Protein AF-0000000066058802 (afdb_homodimer)

Secondary structure (DSSP, 8-state):
-EEEEEE--SHHHHHHHHHHHHHHTTTEEEEEE-S-GGGTHHHHHHTT---EE---SS-EE-TT-EEEE-S-GGGGGG--EES-BSEEEE--TT--HHHHHHHS-BSEEEEEE--GGGGGT-EEEEEEEEESSSTTHHHHHHHHHTTEEEEE-SSHHHHHHGGGTTTTHHHHHHHHHHHHHHHHHHTT--HHHHHHHHHHHHHHHHHHHHHS-HHHHHHHH--TT-HHHHHHHHHHHTTHHHHHHHHHHHHHHHHT-/-EEEEEE--SHHHHHHHHHHHHHHTTTEEEEEE-S-GGGTHHHHHHHT---EE---SS-EE-TT-EEEE-S-GGGGGG--EES-BSEEEE--TT--HHHHHHHS-BSEEEEEE--GGGGGT-EEEEEEEEESSSTTHHHHHHHHHTTEEEEE-SSHHHHHHGGGTTTTHHHHHHHHHHHHHHHHHHTT--HHHHHHHHHHHHHHHHHHHHHS-HHHHHHHH--TT-HHHHHHHHHHHTTHHHHHHHHHHHHHHHHT-

Organism: Helicobacter pylori (strain J99 / ATCC 700824) (NCBI:txid85963)

Foldseek 3Di:
DAAEEEEDQDLQVLLLQLAFLVVCVVPHAAEYEYDDPVSRVVSCVVSVHRHHYDYDPAAAEQAAHEYEYDDEQVCLQVHHHDHEHAEYEYQHFLQFPVNVVVRGHYQKYKYKHWESQLSNLATDMEMEIDGPDDPSPVVVQVSNNSSHDYHYDDGNLVRLLCCLPGHCVVVVVVVVLVVQLVVCVVVPDDSVVSNVVSVVVVVVVVVVVVPDPPVVVCVVPDDVVDPVVVVVVVCVVVPVVVVSVVVSVVSSVVSND/DAAEEEEDQDLQVLLLQLAFLVVCVVPHAAEYEYDDPVSRVVSCVVSVRDHHYDYDPQAAEQAAHEYEYDDEPVCLQVHHHDHEHAEYEYQHFLQFPVNVVVRGHYQKYKYKHWESQLSNLATDMEMEIDGPDPPSPVVVQVSNNSSHDYHYDDGNLVRLLCCLPGHCVVVVVVVVLVVQLVVCVVVPDDSVVSNVVSVVVVVVVVVVVVPDPPVVVCVVPDDVVDPVVVVVVVCVVVPVVVVSVVVSVVSSVVSND

Nearest PDB structures (foldseek):
  5uax-assembly1_C  TM=8.088E-01  e=5.025E-19  Homo sapiens
  8dkg-assembly1_B-2  TM=8.040E-01  e=1.447E-18  Homo sapiens
  5uau-assembly1_C  TM=8.131E-01  e=2.237E-18  Homo sapiens
  5bsh-assembly1_D  TM=8.328E-01  e=7.297E-18  Medicago truncatula
  5uax-assembly1_E  TM=7.806E-01  e=3.052E-17  Homo sapiens

Structure (mmCIF, N/CA/C/O backbone):
data_AF-0000000066058802-model_v1
#
loop_
_entity.id
_entity.type
_entity.pdbx_description
1 polymer 'Pyrroline-5-carboxylate reductase'
#
loop_
_atom_site.group_PDB
_atom_site.id
_atom_site.type_symbol
_atom_site.label_atom_id
_atom_site.label_alt_id
_atom_site.label_comp_id
_atom_site.label_asym_id
_atom_site.label_entity_id
_atom_site.label_seq_id
_atom_site.pdbx_PDB_ins_code
_atom_site.Cartn_x
_atom_site.Cartn_y
_atom_site.Cartn_z
_atom_site.occupancy
_atom_site.B_iso_or_equiv
_atom_site.auth_seq_id
_atom_site.auth_comp_id
_atom_site.auth_asym_id
_atom_site.auth_atom_id
_atom_site.pdbx_PDB_model_num
ATOM 1 N N . MET A 1 1 ? -22.266 -28.672 -15.141 1 79.69 1 MET A N 1
ATOM 2 C CA . MET A 1 1 ? -21.375 -27.578 -14.766 1 79.69 1 MET A CA 1
ATOM 3 C C . MET A 1 1 ? -19.922 -28.016 -14.766 1 79.69 1 MET A C 1
ATOM 5 O O . MET A 1 1 ? -19.625 -29.203 -14.539 1 79.69 1 MET A O 1
ATOM 9 N N . GLU A 1 2 ? -18.969 -27.203 -15.18 1 93.75 2 GLU A N 1
ATOM 10 C CA . GLU A 1 2 ? -17.547 -27.547 -15.234 1 93.75 2 GLU A CA 1
ATOM 11 C C . GLU A 1 2 ? -16.969 -27.703 -13.828 1 93.75 2 GLU A C 1
ATOM 13 O O . GLU A 1 2 ? -17.516 -27.172 -12.859 1 93.75 2 GLU A O 1
ATOM 18 N N . ILE A 1 3 ? -15.992 -28.594 -13.75 1 97.38 3 ILE A N 1
ATOM 19 C CA . ILE A 1 3 ? -15.383 -28.859 -12.453 1 97.38 3 ILE A CA 1
ATOM 20 C C . ILE A 1 3 ? -14.023 -28.188 -12.375 1 97.38 3 ILE A C 1
ATOM 22 O O . ILE A 1 3 ? -13.234 -28.25 -13.32 1 97.38 3 ILE A O 1
ATOM 26 N N . LEU A 1 4 ? -13.812 -27.438 -11.336 1 98.25 4 LEU A N 1
ATOM 27 C CA . LEU A 1 4 ? -12.492 -26.922 -10.984 1 98.25 4 LEU A CA 1
ATOM 28 C C . LEU A 1 4 ? -11.922 -27.656 -9.781 1 98.25 4 LEU A C 1
ATOM 30 O O . LEU A 1 4 ? -12.477 -27.594 -8.688 1 98.25 4 LEU A O 1
ATOM 34 N N . GLN A 1 5 ? -10.883 -28.375 -10.016 1 97.88 5 GLN A N 1
ATOM 35 C CA . GLN A 1 5 ? -10.281 -29.203 -8.977 1 97.88 5 GLN A CA 1
ATOM 36 C C . GLN A 1 5 ? -8.977 -28.609 -8.477 1 97.88 5 GLN A C 1
ATOM 38 O O . GLN A 1 5 ? -8.031 -28.422 -9.25 1 97.88 5 GLN A O 1
ATOM 43 N N . PHE A 1 6 ? -8.992 -28.266 -7.176 1 97.62 6 PHE A N 1
ATOM 44 C CA . PHE A 1 6 ? -7.777 -27.812 -6.512 1 97.62 6 PHE A CA 1
ATOM 45 C C . PHE A 1 6 ? -6.965 -29 -6.004 1 97.62 6 PHE A C 1
ATOM 47 O O . PHE A 1 6 ? -7.488 -29.859 -5.281 1 97.62 6 PHE A O 1
ATOM 54 N N . ILE A 1 7 ? -5.738 -29.031 -6.402 1 96.38 7 ILE A N 1
ATOM 55 C CA . ILE A 1 7 ? -4.867 -30.094 -5.879 1 96.38 7 ILE A CA 1
ATOM 56 C C . ILE A 1 7 ? -3.842 -29.484 -4.93 1 96.38 7 ILE A C 1
ATOM 58 O O . ILE A 1 7 ? -2.92 -28.781 -5.359 1 96.38 7 ILE A O 1
ATOM 62 N N . GLY A 1 8 ? -3.932 -29.828 -3.648 1 94.06 8 GLY A N 1
ATOM 63 C CA . GLY A 1 8 ? -3.137 -29.234 -2.584 1 94.06 8 GLY A CA 1
ATOM 64 C C . GLY A 1 8 ? -3.963 -28.438 -1.594 1 94.06 8 GLY A C 1
ATOM 65 O O . GLY A 1 8 ? -4.926 -27.781 -1.977 1 94.06 8 GLY A O 1
ATOM 66 N N . TYR A 1 9 ? -3.561 -28.453 -0.29 1 91.81 9 TYR A N 1
ATOM 67 C CA . TYR A 1 9 ? -4.32 -27.812 0.776 1 91.81 9 TYR A CA 1
ATOM 68 C C . TYR A 1 9 ? -3.508 -26.703 1.427 1 91.81 9 TYR A C 1
ATOM 70 O O . TYR A 1 9 ? -3.852 -26.234 2.514 1 91.81 9 TYR A O 1
ATOM 78 N N . GLY A 1 10 ? -2.461 -26.266 0.797 1 90.5 10 GLY A N 1
ATOM 79 C CA . GLY A 1 10 ? -1.545 -25.328 1.419 1 90.5 10 GLY A CA 1
ATOM 80 C C . GLY A 1 10 ? -2.121 -23.922 1.545 1 90.5 10 GLY A C 1
ATOM 81 O O . GLY A 1 10 ? -3.299 -23.703 1.256 1 90.5 10 GLY A O 1
ATOM 82 N N . ASN A 1 11 ? -1.285 -22.969 1.969 1 90.56 11 ASN A N 1
ATOM 83 C CA . ASN A 1 11 ? -1.697 -21.594 2.246 1 90.56 11 ASN A CA 1
ATOM 84 C C . ASN A 1 11 ? -2.258 -20.922 1.001 1 90.56 11 ASN A C 1
ATOM 86 O O . ASN A 1 11 ? -3.229 -20.156 1.085 1 90.56 11 ASN A O 1
ATOM 90 N N . MET A 1 12 ? -1.665 -21.219 -0.112 1 93.88 12 MET A N 1
ATOM 91 C CA . MET A 1 12 ? -2.105 -20.578 -1.347 1 93.88 12 MET A CA 1
ATOM 92 C C . MET A 1 12 ? -3.494 -21.062 -1.747 1 93.88 12 MET A C 1
ATOM 94 O O . MET A 1 12 ? -4.348 -20.266 -2.137 1 93.88 12 MET A O 1
ATOM 98 N N . ALA A 1 13 ? -3.705 -22.375 -1.676 1 95.44 13 ALA A N 1
ATOM 99 C CA . ALA A 1 13 ? -5.023 -22.922 -1.975 1 95.44 13 ALA A CA 1
ATOM 100 C C . ALA A 1 13 ? -6.094 -22.312 -1.07 1 95.44 13 ALA A C 1
ATOM 102 O O . ALA A 1 13 ? -7.156 -21.906 -1.542 1 95.44 13 ALA A O 1
ATOM 103 N N . GLN A 1 14 ? -5.754 -22.219 0.184 1 95.62 14 GLN A N 1
ATOM 104 C CA . GLN A 1 14 ? -6.688 -21.672 1.157 1 95.62 14 GLN A CA 1
ATOM 105 C C . GLN A 1 14 ? -6.957 -20.188 0.874 1 95.62 14 GLN A C 1
ATOM 107 O O . GLN A 1 14 ? -8.102 -19.75 0.933 1 95.62 14 GLN A O 1
ATOM 112 N N . ALA A 1 15 ? -5.938 -19.453 0.559 1 96.38 15 ALA A N 1
ATOM 113 C CA . ALA A 1 15 ? -6.086 -18.031 0.26 1 96.38 15 ALA A CA 1
ATOM 114 C C . ALA A 1 15 ? -7.004 -17.812 -0.94 1 96.38 15 ALA A C 1
ATOM 116 O O . ALA A 1 15 ? -7.918 -16.984 -0.891 1 96.38 15 ALA A O 1
ATOM 117 N N . ILE A 1 16 ? -6.758 -18.578 -1.986 1 97.88 16 ILE A N 1
ATOM 118 C CA . ILE A 1 16 ? -7.547 -18.438 -3.205 1 97.88 16 ILE A CA 1
ATOM 119 C C . ILE A 1 16 ? -9.008 -18.797 -2.92 1 97.88 16 ILE A C 1
ATOM 121 O O . ILE A 1 16 ? -9.914 -18.062 -3.311 1 97.88 16 ILE A O 1
ATOM 125 N N . LEU A 1 17 ? -9.219 -19.891 -2.234 1 97.81 17 LEU A N 1
ATOM 126 C CA . LEU A 1 17 ? -10.578 -20.312 -1.906 1 97.81 17 LEU A CA 1
ATOM 127 C C . LEU A 1 17 ? -11.273 -19.281 -1.035 1 97.81 17 LEU A C 1
ATOM 129 O O . LEU A 1 17 ? -12.43 -18.922 -1.281 1 97.81 17 LEU A O 1
ATOM 133 N N . GLU A 1 18 ? -10.57 -18.797 -0.078 1 97 18 GLU A N 1
ATOM 134 C CA . GLU A 1 18 ? -11.148 -17.797 0.814 1 97 18 GLU A CA 1
ATOM 135 C C . GLU A 1 18 ? -11.562 -16.547 0.045 1 97 18 GLU A C 1
ATOM 137 O O . GLU A 1 18 ? -12.625 -15.977 0.296 1 97 18 GLU A O 1
ATOM 142 N N . GLY A 1 19 ? -10.812 -16.172 -0.875 1 97.5 19 GLY A N 1
ATOM 143 C CA . GLY A 1 19 ? -11.039 -14.906 -1.564 1 97.5 19 GLY A CA 1
ATOM 144 C C . GLY A 1 19 ? -11.992 -15.031 -2.738 1 97.5 19 GLY A C 1
ATOM 145 O O . GLY A 1 19 ? -12.586 -14.047 -3.168 1 97.5 19 GLY A O 1
ATOM 146 N N . SER A 1 20 ? -12.172 -16.266 -3.25 1 97.88 20 SER A N 1
ATOM 147 C CA . SER A 1 20 ? -12.805 -16.281 -4.566 1 97.88 20 SER A CA 1
ATOM 148 C C . SER A 1 20 ? -13.828 -17.406 -4.684 1 97.88 20 SER A C 1
ATOM 150 O O . SER A 1 20 ? -14.453 -17.562 -5.734 1 97.88 20 SER A O 1
ATOM 152 N N . HIS A 1 21 ? -14.102 -18.141 -3.664 1 97.69 21 HIS A N 1
ATOM 153 C CA . HIS A 1 21 ? -14.984 -19.297 -3.777 1 97.69 21 HIS A CA 1
ATOM 154 C C . HIS A 1 21 ? -16.375 -18.875 -4.219 1 97.69 21 HIS A C 1
ATOM 156 O O . HIS A 1 21 ? -17.047 -19.609 -4.969 1 97.69 21 HIS A O 1
ATOM 162 N N . GLU A 1 22 ? -16.875 -17.703 -3.818 1 96.94 22 GLU A N 1
ATOM 163 C CA . GLU A 1 22 ? -18.203 -17.25 -4.184 1 96.94 22 GLU A CA 1
ATOM 164 C C . GLU A 1 22 ? -18.312 -17 -5.684 1 96.94 22 GLU A C 1
ATOM 166 O O . GLU A 1 22 ? -19.312 -17.375 -6.309 1 96.94 22 GLU A O 1
ATOM 171 N N . ILE A 1 23 ? -17.281 -16.406 -6.168 1 96.88 23 ILE A N 1
ATOM 172 C CA . ILE A 1 23 ? -17.281 -16.125 -7.598 1 96.88 23 ILE A CA 1
ATOM 173 C C . ILE A 1 23 ? -17.062 -17.422 -8.375 1 96.88 23 ILE A C 1
ATOM 175 O O . ILE A 1 23 ? -17.734 -17.672 -9.375 1 96.88 23 ILE A O 1
ATOM 179 N N . LEU A 1 24 ? -16.141 -18.266 -7.957 1 97.5 24 LEU A N 1
ATOM 180 C CA . LEU A 1 24 ? -15.789 -19.5 -8.641 1 97.5 24 LEU A CA 1
ATOM 181 C C . LEU A 1 24 ? -16.953 -20.484 -8.625 1 97.5 24 LEU A C 1
ATOM 183 O O . LEU A 1 24 ? -17.203 -21.172 -9.609 1 97.5 24 LEU A O 1
ATOM 187 N N . SER A 1 25 ? -17.734 -20.5 -7.562 1 96.44 25 SER A N 1
ATOM 188 C CA . SER A 1 25 ? -18.812 -21.469 -7.391 1 96.44 25 SER A CA 1
ATOM 189 C C . SER A 1 25 ? -19.984 -21.156 -8.312 1 96.44 25 SER A C 1
ATOM 191 O O . SER A 1 25 ? -20.875 -21.984 -8.5 1 96.44 25 SER A O 1
ATOM 193 N N . LYS A 1 26 ? -20.062 -19.969 -8.867 1 95.31 26 LYS A N 1
ATOM 194 C CA . LYS A 1 26 ? -21.109 -19.625 -9.82 1 95.31 26 LYS A CA 1
ATOM 195 C C . LYS A 1 26 ? -20.859 -20.281 -11.18 1 95.31 26 LYS A C 1
ATOM 197 O O . LYS A 1 26 ? -21.781 -20.453 -11.969 1 95.31 26 LYS A O 1
ATOM 202 N N . ARG A 1 27 ? -19.594 -20.703 -11.367 1 94.75 27 ARG A N 1
ATOM 203 C CA . ARG A 1 27 ? -19.234 -21.188 -12.695 1 94.75 27 ARG A CA 1
ATOM 204 C C . ARG A 1 27 ? -18.719 -22.625 -12.633 1 94.75 27 ARG A C 1
ATOM 206 O O . ARG A 1 27 ? -18.75 -23.344 -13.633 1 94.75 27 ARG A O 1
ATOM 213 N N . PHE A 1 28 ? -18.266 -23 -11.445 1 97.44 28 PHE A N 1
ATOM 214 C CA . PHE A 1 28 ? -17.609 -24.297 -11.336 1 97.44 28 PHE A CA 1
ATOM 215 C C . PHE A 1 28 ? -18.125 -25.062 -10.125 1 97.44 28 PHE A C 1
ATOM 217 O O . PHE A 1 28 ? -18.484 -24.469 -9.109 1 97.44 28 PHE A O 1
ATOM 224 N N . ILE A 1 29 ? -18.172 -26.359 -10.281 1 97.81 29 ILE A N 1
ATOM 225 C CA . ILE A 1 29 ? -18.172 -27.219 -9.102 1 97.81 29 ILE A CA 1
ATOM 226 C C . ILE A 1 29 ? -16.766 -27.328 -8.539 1 97.8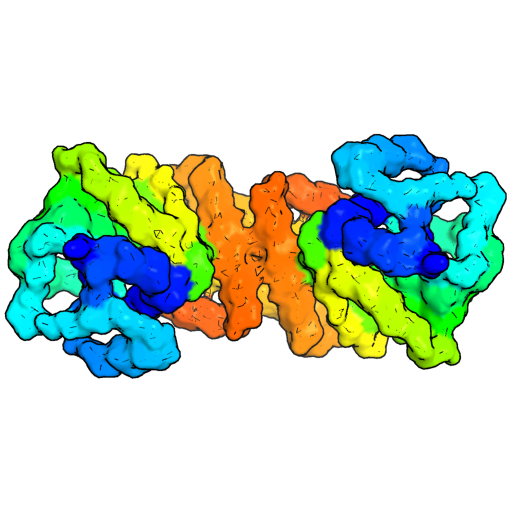1 29 ILE A C 1
ATOM 228 O O . ILE A 1 29 ? -15.836 -27.719 -9.242 1 97.81 29 ILE A O 1
ATOM 232 N N . LEU A 1 30 ? -16.625 -26.938 -7.281 1 98.06 30 LEU A N 1
ATOM 233 C CA . LEU A 1 30 ? -15.305 -26.906 -6.684 1 98.06 30 LEU A CA 1
ATOM 234 C C . LEU A 1 30 ? -14.977 -28.219 -6 1 98.06 30 LEU A C 1
ATOM 236 O O . LEU A 1 30 ? -15.758 -28.719 -5.18 1 98.06 30 LEU A O 1
ATOM 240 N N . GLU A 1 31 ? -13.82 -28.797 -6.402 1 97.25 31 GLU A N 1
ATOM 241 C CA . GLU A 1 31 ? -13.258 -29.984 -5.762 1 97.25 31 GLU A CA 1
ATOM 242 C C . GLU A 1 31 ? -11.867 -29.703 -5.191 1 97.25 31 GLU A C 1
ATOM 244 O O . GLU A 1 31 ? -11.117 -28.906 -5.758 1 97.25 31 GLU A O 1
ATOM 249 N N . ILE A 1 32 ? -11.609 -30.328 -4.098 1 96.38 32 ILE A N 1
ATOM 250 C CA . ILE A 1 32 ? -10.281 -30.203 -3.508 1 96.38 32 ILE A CA 1
ATOM 251 C C . ILE A 1 32 ? -9.727 -31.594 -3.197 1 96.38 32 ILE A C 1
ATOM 253 O O . ILE A 1 32 ? -10.422 -32.438 -2.617 1 96.38 32 ILE A O 1
ATOM 257 N N . THR A 1 33 ? -8.547 -31.812 -3.668 1 93.94 33 THR A N 1
ATOM 258 C CA . THR A 1 33 ? -7.883 -33.094 -3.467 1 93.94 33 THR A CA 1
ATOM 259 C C . THR A 1 33 ? -6.492 -32.906 -2.867 1 93.94 33 THR A C 1
ATOM 261 O O . THR A 1 33 ? -5.816 -31.922 -3.172 1 93.94 33 THR A O 1
ATOM 264 N N . GLY A 1 34 ? -6.066 -33.781 -1.983 1 89.19 34 GLY A N 1
ATOM 265 C CA . GLY A 1 34 ? -4.758 -33.781 -1.353 1 89.19 34 GLY A CA 1
ATOM 266 C C . GLY A 1 34 ? -4.516 -35 -0.465 1 89.19 34 GLY A C 1
ATOM 267 O O . GLY A 1 34 ? -5.316 -35.938 -0.455 1 89.19 34 GLY A O 1
ATOM 268 N N . ARG A 1 35 ? -3.395 -35 0.288 1 82.19 35 ARG A N 1
ATOM 269 C CA . ARG A 1 35 ? -2.959 -36.188 1.043 1 82.19 35 ARG A CA 1
ATOM 270 C C . ARG A 1 35 ? -3.719 -36.312 2.361 1 82.19 35 ARG A C 1
ATOM 272 O O . ARG A 1 35 ? -3.977 -37.406 2.842 1 82.19 35 ARG A O 1
ATOM 279 N N . ASN A 1 36 ? -4.109 -35.125 2.895 1 82.81 36 ASN A N 1
ATOM 280 C CA . ASN A 1 36 ? -4.707 -35.125 4.227 1 82.81 36 ASN A CA 1
ATOM 281 C C . ASN A 1 36 ? -5.953 -34.25 4.289 1 82.81 36 ASN A C 1
ATOM 283 O O . ASN A 1 36 ? -5.883 -33.094 4.734 1 82.81 36 ASN A O 1
ATOM 287 N N . PRO A 1 37 ? -7.066 -34.875 4.02 1 81.62 37 PRO A N 1
ATOM 288 C CA . PRO A 1 37 ? -8.305 -34.094 4.02 1 81.62 37 PRO A CA 1
ATOM 289 C C . PRO A 1 37 ? -8.555 -33.406 5.348 1 81.62 37 PRO A C 1
ATOM 291 O O . PRO A 1 37 ? -9.234 -32.375 5.383 1 81.62 37 PRO A O 1
ATOM 294 N N . GLU A 1 38 ? -8.023 -33.906 6.457 1 85.12 38 GLU A N 1
ATOM 295 C CA . GLU A 1 38 ? -8.242 -33.344 7.785 1 85.12 38 GLU A CA 1
ATOM 296 C C . GLU A 1 38 ? -7.617 -31.953 7.902 1 85.12 38 GLU A C 1
ATOM 298 O O . GLU A 1 38 ? -8 -31.156 8.766 1 85.12 38 GLU A O 1
ATOM 303 N N . LYS A 1 39 ? -6.805 -31.672 6.988 1 86.19 39 LYS A N 1
ATOM 304 C CA . LYS A 1 39 ? -6.109 -30.391 7.039 1 86.19 39 LYS A CA 1
ATOM 305 C C . LYS A 1 39 ? -6.965 -29.281 6.449 1 86.19 39 LYS A C 1
ATOM 307 O O . LYS A 1 39 ? -6.844 -28.109 6.855 1 86.19 39 LYS A O 1
ATOM 312 N N . ILE A 1 40 ? -7.922 -29.656 5.512 1 92.94 40 ILE A N 1
ATOM 313 C CA . ILE A 1 40 ? -8.633 -28.594 4.789 1 92.94 40 ILE A CA 1
ATOM 314 C C . ILE A 1 40 ? -10.078 -28.516 5.289 1 92.94 40 ILE A C 1
ATOM 316 O O . ILE A 1 40 ? -10.711 -27.469 5.188 1 92.94 40 ILE A O 1
ATOM 320 N N . ALA A 1 41 ? -10.625 -29.562 5.836 1 93 41 ALA A N 1
ATOM 321 C CA . ALA A 1 41 ? -12.039 -29.656 6.211 1 93 41 ALA A CA 1
ATOM 322 C C . ALA A 1 41 ? -12.406 -28.562 7.215 1 93 41 ALA A C 1
ATOM 324 O O . ALA A 1 41 ? -13.391 -27.859 7.031 1 93 41 ALA A O 1
ATOM 325 N N . PRO A 1 42 ? -11.594 -28.422 8.32 1 94.56 42 PRO A N 1
ATOM 326 C CA . PRO A 1 42 ? -11.938 -27.375 9.273 1 94.56 42 PRO A CA 1
ATOM 327 C C . PRO A 1 42 ? -11.938 -25.984 8.641 1 94.56 42 PRO A C 1
ATOM 329 O O . PRO A 1 42 ? -12.789 -25.156 8.977 1 94.56 42 PRO A O 1
ATOM 332 N N . PHE A 1 43 ? -11.078 -25.75 7.785 1 95.94 43 PHE A N 1
ATOM 333 C CA . PHE A 1 43 ? -10.969 -24.453 7.102 1 95.94 43 PHE A CA 1
ATOM 334 C C . PHE A 1 43 ? -12.203 -24.188 6.25 1 95.94 43 PHE A C 1
ATOM 336 O O . PHE A 1 43 ? -12.766 -23.094 6.301 1 95.94 43 PHE A O 1
ATOM 343 N N . LEU A 1 44 ? -12.648 -25.172 5.441 1 96.5 44 LEU A N 1
ATOM 344 C CA . LEU A 1 44 ? -13.828 -25.031 4.598 1 96.5 44 LEU A CA 1
ATOM 345 C C . LEU A 1 44 ? -15.07 -24.734 5.438 1 96.5 44 LEU A C 1
ATOM 347 O O . LEU A 1 44 ? -15.891 -23.906 5.066 1 96.5 44 LEU A O 1
ATOM 351 N N . GLN A 1 45 ? -15.125 -25.406 6.555 1 95.88 45 GLN A N 1
ATOM 352 C CA . GLN A 1 45 ? -16.25 -25.203 7.465 1 95.88 45 GLN A CA 1
ATOM 353 C C . GLN A 1 45 ? -16.219 -23.797 8.07 1 95.88 45 GLN A C 1
ATOM 355 O O . GLN A 1 45 ? -17.234 -23.094 8.07 1 95.88 45 GLN A O 1
ATOM 360 N N . GLU A 1 46 ? -15.094 -23.469 8.539 1 96.06 46 GLU A N 1
ATOM 361 C CA . GLU A 1 46 ? -14.93 -22.172 9.18 1 96.06 46 GLU A CA 1
ATOM 362 C C . GLU A 1 46 ? -15.281 -21.031 8.219 1 96.06 46 GLU A C 1
ATOM 364 O O . GLU A 1 46 ? -15.914 -20.047 8.617 1 96.06 46 GLU A O 1
ATOM 369 N N . LYS A 1 47 ? -14.898 -21.156 6.992 1 96.5 47 LYS A N 1
ATOM 370 C CA . LYS A 1 47 ? -15.078 -20.078 6.02 1 96.5 47 LYS A CA 1
ATOM 371 C C . LYS A 1 47 ? -16.375 -20.25 5.23 1 96.5 47 LYS A C 1
ATOM 373 O O . LYS A 1 47 ? -16.672 -19.453 4.34 1 96.5 47 LYS A O 1
ATOM 378 N N . ASN A 1 48 ? -17.141 -21.281 5.48 1 96.56 48 ASN A N 1
ATOM 379 C CA . ASN A 1 48 ? -18.391 -21.594 4.801 1 96.56 48 ASN A CA 1
ATOM 380 C C . ASN A 1 48 ? -18.203 -21.734 3.295 1 96.56 48 ASN A C 1
ATOM 382 O O . ASN A 1 48 ? -18.922 -21.094 2.516 1 96.56 48 ASN A O 1
ATOM 386 N N . ILE A 1 49 ? -17.172 -22.422 2.912 1 96.94 49 ILE A N 1
ATOM 387 C CA . ILE A 1 49 ? -16.844 -22.672 1.511 1 96.94 49 ILE A CA 1
ATOM 388 C C . ILE A 1 49 ? -17.422 -24.016 1.069 1 96.94 49 ILE A C 1
ATOM 390 O O . ILE A 1 49 ? -17.125 -25.047 1.66 1 96.94 49 ILE A O 1
ATOM 394 N N . GLN A 1 50 ? -18.234 -23.922 0.038 1 95.38 50 GLN A N 1
ATOM 395 C CA . GLN A 1 50 ? -18.828 -25.141 -0.524 1 95.38 50 GLN A CA 1
ATOM 396 C C . GLN A 1 50 ? -17.891 -25.781 -1.548 1 95.38 50 GLN A C 1
ATOM 398 O O . GLN A 1 50 ? -17.922 -25.422 -2.729 1 95.38 50 GLN A O 1
ATOM 403 N N . ALA A 1 51 ? -17.125 -26.734 -1.195 1 95.81 51 ALA A N 1
ATOM 404 C CA . ALA A 1 51 ? -16.203 -27.5 -2.037 1 95.81 51 ALA A CA 1
ATOM 405 C C . ALA A 1 51 ? -16.188 -28.969 -1.619 1 95.81 51 ALA A C 1
ATOM 407 O O . ALA A 1 51 ? -16.234 -29.281 -0.427 1 95.81 51 ALA A O 1
ATOM 408 N N . GLN A 1 52 ? -16.156 -29.859 -2.539 1 95.44 52 GLN A N 1
ATOM 409 C CA . GLN A 1 52 ? -16.125 -31.297 -2.262 1 95.44 52 GLN A CA 1
ATOM 410 C C . GLN A 1 52 ? -14.688 -31.766 -2.043 1 95.44 52 GLN A C 1
ATOM 412 O O . GLN A 1 52 ? -13.812 -31.531 -2.879 1 95.44 52 GLN A O 1
ATOM 417 N N . ILE A 1 53 ? -14.461 -32.375 -0.952 1 94.94 53 ILE A N 1
ATOM 418 C CA . ILE A 1 53 ? -13.172 -33.031 -0.728 1 94.94 53 ILE A CA 1
ATOM 419 C C . ILE A 1 53 ? -13.148 -34.375 -1.427 1 94.94 53 ILE A C 1
ATOM 421 O O . ILE A 1 53 ? -13.969 -35.25 -1.136 1 94.94 53 ILE A O 1
ATOM 425 N N . VAL A 1 54 ? -12.25 -34.531 -2.357 1 93.12 54 VAL A N 1
ATOM 426 C CA . VAL A 1 54 ? -12.148 -35.781 -3.125 1 93.12 54 VAL A CA 1
ATOM 427 C C . VAL A 1 54 ? -10.914 -36.562 -2.688 1 93.12 54 VAL A C 1
ATOM 429 O O . VAL A 1 54 ? -9.781 -36.125 -2.9 1 93.12 54 VAL A O 1
ATOM 432 N N . PRO A 1 55 ? -11.156 -37.656 -2.045 1 86.19 55 PRO A N 1
ATOM 433 C CA . PRO A 1 55 ? -10.008 -38.5 -1.709 1 86.19 55 PRO A CA 1
ATOM 434 C C . PRO A 1 55 ? -9.406 -39.188 -2.932 1 86.19 55 PRO A C 1
ATOM 436 O O . PRO A 1 55 ? -10.117 -39.5 -3.895 1 86.19 55 PRO A O 1
ATOM 439 N N . TYR A 1 56 ? -8.094 -39.156 -3.018 1 78.19 56 TYR A N 1
ATOM 440 C CA . TYR A 1 56 ? -7.523 -39.969 -4.086 1 78.19 56 TYR A CA 1
ATOM 441 C C . TYR A 1 56 ? -6.582 -41.031 -3.518 1 78.19 56 TYR A C 1
ATOM 443 O O . TYR A 1 56 ? -5.738 -40.75 -2.67 1 78.19 56 TYR A O 1
ATOM 451 N N . LYS A 1 57 ? -7.082 -42.438 -3.441 1 74.19 57 LYS A N 1
ATOM 452 C CA . LYS A 1 57 ? -6.297 -43.562 -2.926 1 74.19 57 LYS A CA 1
ATOM 453 C C . LYS A 1 57 ? -5.223 -43.969 -3.926 1 74.19 57 LYS A C 1
ATOM 455 O O . LYS A 1 57 ? -4.039 -44.031 -3.584 1 74.19 57 LYS A O 1
ATOM 460 N N . ASP A 1 58 ? -5.637 -44.188 -5.184 1 80.25 58 ASP A N 1
ATOM 461 C CA . ASP A 1 58 ? -4.676 -44.688 -6.156 1 80.25 58 ASP A CA 1
ATOM 462 C C . ASP A 1 58 ? -4.312 -43.625 -7.184 1 80.25 58 ASP A C 1
ATOM 464 O O . ASP A 1 58 ? -3.131 -43.375 -7.441 1 80.25 58 ASP A O 1
ATOM 468 N N . ALA A 1 59 ? -5.32 -42.969 -7.75 1 91.88 59 ALA A N 1
ATOM 469 C CA . ALA A 1 59 ? -5.074 -41.938 -8.781 1 91.88 59 ALA A CA 1
ATOM 470 C C . ALA A 1 59 ? -6.105 -40.844 -8.711 1 91.88 59 ALA A C 1
ATOM 472 O O . ALA A 1 59 ? -7.27 -41.062 -8.383 1 91.88 59 ALA A O 1
ATOM 473 N N . ILE A 1 60 ? -5.633 -39.625 -9.008 1 93.94 60 ILE A N 1
ATOM 474 C CA . ILE A 1 60 ? -6.527 -38.469 -9.07 1 93.94 60 ILE A CA 1
ATOM 475 C C . ILE A 1 60 ? -7.242 -38.438 -10.422 1 93.94 60 ILE A C 1
ATOM 477 O O . ILE A 1 60 ? -6.598 -38.531 -11.469 1 93.94 60 ILE A O 1
ATOM 481 N N . ASP A 1 61 ? -8.562 -38.375 -10.438 1 95.38 61 ASP A N 1
ATOM 482 C CA . ASP A 1 61 ? -9.32 -38.25 -11.68 1 95.38 61 ASP A CA 1
ATOM 483 C C . ASP A 1 61 ? -9.352 -36.812 -12.156 1 95.38 61 ASP A C 1
ATOM 485 O O . ASP A 1 61 ? -9.984 -35.969 -11.523 1 95.38 61 ASP A O 1
ATOM 489 N N . ILE A 1 62 ? -8.758 -36.531 -13.266 1 96.38 62 ILE A N 1
ATOM 490 C CA . ILE A 1 62 ? -8.711 -35.156 -13.781 1 96.38 62 ILE A CA 1
ATOM 491 C C . ILE A 1 62 ? -9.461 -35.094 -15.109 1 96.38 62 ILE A C 1
ATOM 493 O O . ILE A 1 62 ? -9.391 -34.062 -15.805 1 96.38 62 ILE A O 1
ATOM 497 N N . HIS A 1 63 ? -10.188 -36.094 -15.5 1 96.38 63 HIS A N 1
ATOM 498 C CA . HIS A 1 63 ? -10.781 -36.219 -16.828 1 96.38 63 HIS A CA 1
ATOM 499 C C . HIS A 1 63 ? -11.766 -35.094 -17.094 1 96.38 63 HIS A C 1
ATOM 501 O O . HIS A 1 63 ? -12.805 -35 -16.422 1 96.38 63 HIS A O 1
ATOM 507 N N . GLN A 1 64 ? -11.43 -34.25 -18.078 1 95.5 64 GLN A N 1
ATOM 508 C CA . GLN A 1 64 ? -12.266 -33.156 -18.578 1 95.5 64 GLN A CA 1
ATOM 509 C C . GLN A 1 64 ? -12.5 -32.094 -17.5 1 95.5 64 GLN A C 1
ATOM 511 O O . GLN A 1 64 ? -13.555 -31.469 -17.469 1 95.5 64 GLN A O 1
ATOM 516 N N . LYS A 1 65 ? -11.539 -31.906 -16.578 1 96.69 65 LYS A N 1
ATOM 517 C CA . LYS A 1 65 ? -11.641 -30.938 -15.5 1 96.69 65 LYS A CA 1
ATOM 518 C C . LYS A 1 65 ? -10.641 -29.797 -15.695 1 96.69 65 LYS A C 1
ATOM 520 O O . LYS A 1 65 ? -9.688 -29.922 -16.469 1 96.69 65 LYS A O 1
ATOM 525 N N . PHE A 1 66 ? -10.977 -28.656 -15.117 1 96.94 66 PHE A N 1
ATOM 526 C CA . PHE A 1 66 ? -9.945 -27.672 -14.82 1 96.94 66 PHE A CA 1
ATOM 527 C C . PHE A 1 66 ? -9.188 -28.047 -13.555 1 96.94 66 PHE A C 1
ATOM 529 O O . PHE A 1 66 ? -9.789 -28.328 -12.516 1 96.94 66 PHE A O 1
ATOM 536 N N . VAL A 1 67 ? -7.898 -28.109 -13.68 1 97.38 67 VAL A N 1
ATOM 537 C CA . VAL A 1 67 ? -7.09 -28.578 -12.555 1 97.38 67 VAL A CA 1
ATOM 538 C C . VAL A 1 67 ? -6.113 -27.484 -12.133 1 97.38 67 VAL A C 1
ATOM 540 O O . VAL A 1 67 ? -5.336 -26.984 -12.945 1 97.38 67 VAL A O 1
ATOM 543 N N . PHE A 1 68 ? -6.176 -27.094 -10.891 1 98.25 68 PHE A N 1
ATOM 544 C CA . PHE A 1 68 ? -5.277 -26.078 -10.344 1 98.25 68 PHE A CA 1
ATOM 545 C C . PHE A 1 68 ? -4.254 -26.719 -9.414 1 98.25 68 PHE A C 1
ATOM 547 O O . PHE A 1 68 ? -4.602 -27.188 -8.328 1 98.25 68 PHE A O 1
ATOM 554 N N . LEU A 1 69 ? -3.045 -26.734 -9.812 1 97.69 69 LEU A N 1
ATOM 555 C CA . LEU A 1 69 ? -1.97 -27.328 -9.031 1 97.69 69 LEU A CA 1
ATOM 556 C C . LEU A 1 69 ? -1.427 -26.344 -8.008 1 97.69 69 LEU A C 1
ATOM 558 O O . LEU A 1 69 ? -0.856 -25.312 -8.383 1 97.69 69 LEU A O 1
ATOM 562 N N . LEU A 1 70 ? -1.544 -26.672 -6.738 1 95.94 70 LEU A N 1
ATOM 563 C CA . LEU A 1 70 ? -1.195 -25.75 -5.66 1 95.94 70 LEU A CA 1
ATOM 564 C C . LEU A 1 70 ? -0.417 -26.469 -4.562 1 95.94 70 LEU A C 1
ATOM 566 O O . LEU A 1 70 ? -0.645 -26.234 -3.375 1 95.94 70 LEU A O 1
ATOM 570 N N . PHE A 1 71 ? 0.424 -27.359 -4.906 1 93 71 PHE A N 1
ATOM 571 C CA . PHE A 1 71 ? 1.279 -28.062 -3.959 1 93 71 PHE A CA 1
ATOM 572 C C . PHE A 1 71 ? 2.748 -27.766 -4.23 1 93 71 PHE A C 1
ATOM 574 O O . PHE A 1 71 ? 3.074 -26.953 -5.094 1 93 71 PHE A O 1
ATOM 581 N N . LYS A 1 72 ? 3.584 -28.375 -3.449 1 89.69 72 LYS A N 1
ATOM 582 C CA . LYS A 1 72 ? 5.012 -28.125 -3.615 1 89.69 72 LYS A CA 1
ATOM 583 C C . LYS A 1 72 ? 5.523 -28.719 -4.922 1 89.69 72 LYS A C 1
ATOM 585 O O . LYS A 1 72 ? 5.145 -29.844 -5.289 1 89.69 72 LYS A O 1
ATOM 590 N N . PRO A 1 73 ? 6.418 -28.047 -5.57 1 92.19 73 PRO A N 1
ATOM 591 C CA . PRO A 1 73 ? 6.855 -28.469 -6.906 1 92.19 73 PRO A CA 1
ATOM 592 C C . PRO A 1 73 ? 7.473 -29.859 -6.926 1 92.19 73 PRO A C 1
ATOM 594 O O . PRO A 1 73 ? 7.281 -30.609 -7.883 1 92.19 73 PRO A O 1
ATOM 597 N N . TYR A 1 74 ? 8.18 -30.203 -5.898 1 89.56 74 TYR A N 1
ATOM 598 C CA . TYR A 1 74 ? 8.891 -31.484 -5.906 1 89.56 74 TYR A CA 1
ATOM 599 C C . TYR A 1 74 ? 7.902 -32.656 -5.902 1 89.56 74 TYR A C 1
ATOM 601 O O . TYR A 1 74 ? 8.273 -33.781 -6.227 1 89.56 74 TYR A O 1
ATOM 609 N N . ASN A 1 75 ? 6.652 -32.438 -5.637 1 90.88 75 ASN A N 1
ATOM 610 C CA . ASN A 1 75 ? 5.637 -33.5 -5.602 1 90.88 75 ASN A CA 1
ATOM 611 C C . ASN A 1 75 ? 5.09 -33.781 -6.996 1 90.88 75 ASN A C 1
ATOM 613 O O . ASN A 1 75 ? 4.352 -34.75 -7.188 1 90.88 75 ASN A O 1
ATOM 617 N N . LEU A 1 76 ? 5.461 -33 -7.961 1 93.12 76 LEU A N 1
ATOM 618 C CA . LEU A 1 76 ? 4.953 -33.188 -9.32 1 93.12 76 LEU A CA 1
ATOM 619 C C . LEU A 1 76 ? 5.383 -34.531 -9.891 1 93.12 76 LEU A C 1
ATOM 621 O O . LEU A 1 76 ? 4.645 -35.156 -10.664 1 93.12 76 LEU A O 1
ATOM 625 N N . LYS A 1 77 ? 6.531 -35 -9.508 1 88.75 77 LYS A N 1
ATOM 626 C CA . LYS A 1 77 ? 7.066 -36.25 -10.023 1 88.75 77 LYS A CA 1
ATOM 627 C C . LYS A 1 77 ? 6.238 -37.438 -9.539 1 88.75 77 LYS A C 1
ATOM 629 O O . LYS A 1 77 ? 6.176 -38.469 -10.211 1 88.75 77 LYS A O 1
ATOM 634 N N . ASP A 1 78 ? 5.637 -37.25 -8.344 1 86.06 78 ASP A N 1
ATOM 635 C CA . ASP A 1 78 ? 4.859 -38.344 -7.746 1 86.06 78 ASP A CA 1
ATOM 636 C C . ASP A 1 78 ? 3.369 -38.156 -8.031 1 86.06 78 ASP A C 1
ATOM 638 O O . ASP A 1 78 ? 2.535 -38.812 -7.41 1 86.06 78 ASP A O 1
ATOM 642 N N . PHE A 1 79 ? 3.094 -37.281 -8.93 1 87.75 79 PHE A N 1
ATOM 643 C CA . PHE A 1 79 ? 1.692 -37 -9.211 1 87.75 79 PHE A CA 1
ATOM 644 C C . PHE A 1 79 ? 1.052 -38.125 -9.992 1 87.75 79 PHE A C 1
ATOM 646 O O . PHE A 1 79 ? 1.397 -38.375 -11.148 1 87.75 79 PHE A O 1
ATOM 653 N N . ASN A 1 80 ? 0.236 -38.938 -9.383 1 91.19 80 ASN A N 1
ATOM 654 C CA . ASN A 1 80 ? -0.476 -40.031 -9.992 1 91.19 80 ASN A CA 1
ATOM 655 C C . ASN A 1 80 ? -1.918 -39.688 -10.328 1 91.19 80 ASN A C 1
ATOM 657 O O . ASN A 1 80 ? -2.701 -39.344 -9.438 1 91.19 80 ASN A O 1
ATOM 661 N N . TYR A 1 81 ? -2.215 -39.75 -11.57 1 93.81 81 TYR A N 1
ATOM 662 C CA . TYR A 1 81 ? -3.531 -39.312 -12.023 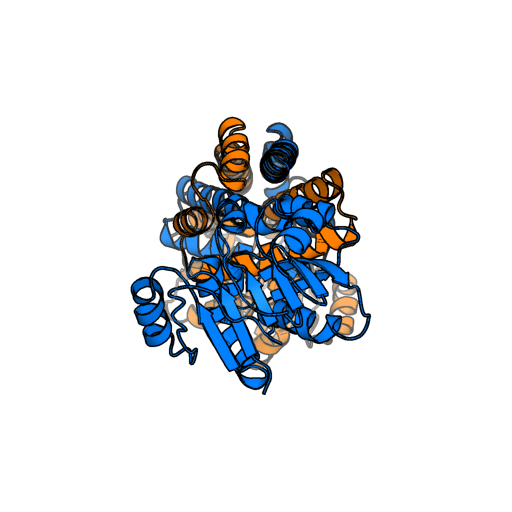1 93.81 81 TYR A CA 1
ATOM 663 C C . TYR A 1 81 ? -4.039 -40.188 -13.164 1 93.81 81 TYR A C 1
ATOM 665 O O . TYR A 1 81 ? -3.293 -41 -13.695 1 93.81 81 TYR A O 1
ATOM 673 N N . GLN A 1 82 ? -5.293 -40.031 -13.5 1 95.31 82 GLN A N 1
ATOM 674 C CA . GLN A 1 82 ? -5.898 -40.656 -14.664 1 95.31 82 GLN A CA 1
ATOM 675 C C . GLN A 1 82 ? -6.738 -39.656 -15.453 1 95.31 82 GLN A C 1
ATOM 677 O O . GLN A 1 82 ? -7.32 -38.75 -14.883 1 95.31 82 GLN A O 1
ATOM 682 N N . GLY A 1 83 ? -6.723 -39.812 -16.812 1 95.94 83 GLY A N 1
ATOM 683 C CA . GLY A 1 83 ? -7.531 -38.969 -17.672 1 95.94 83 GLY A CA 1
ATOM 684 C C . GLY A 1 83 ? -6.754 -37.812 -18.266 1 95.94 83 GLY A C 1
ATOM 685 O O . GLY A 1 83 ? -5.531 -37.75 -18.125 1 95.94 83 GLY A O 1
ATOM 686 N N . GLN A 1 84 ? -7.535 -36.969 -19 1 96 84 GLN A N 1
ATOM 687 C CA . GLN A 1 84 ? -6.992 -35.75 -19.625 1 96 84 GLN A CA 1
ATOM 688 C C . GLN A 1 84 ? -7.75 -34.5 -19.172 1 96 84 GLN A C 1
ATOM 690 O O . GLN A 1 84 ? -8.969 -34.438 -19.312 1 96 84 GLN A O 1
ATOM 695 N N . ALA A 1 85 ? -6.984 -33.562 -18.641 1 95.31 85 ALA A N 1
ATOM 696 C CA . ALA A 1 85 ? -7.605 -32.344 -18.172 1 95.31 85 ALA A CA 1
ATOM 697 C C . ALA A 1 85 ? -7.965 -31.422 -19.328 1 95.31 85 ALA A C 1
ATOM 699 O O . ALA A 1 85 ? -7.312 -31.453 -20.375 1 95.31 85 ALA A O 1
ATOM 700 N N . LYS A 1 86 ? -8.992 -30.625 -19.094 1 93.94 86 LYS A N 1
ATOM 701 C CA . LYS A 1 86 ? -9.289 -29.562 -20.062 1 93.94 86 LYS A CA 1
ATOM 702 C C . LYS A 1 86 ? -8.227 -28.469 -20.016 1 93.94 86 LYS A C 1
ATOM 704 O O . 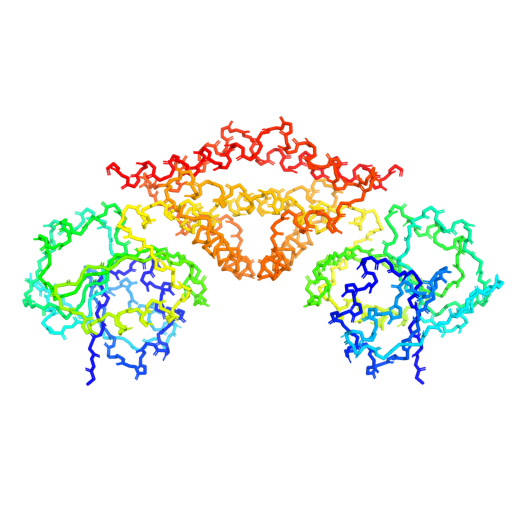LYS A 1 86 ? -7.797 -27.969 -21.047 1 93.94 86 LYS A O 1
ATOM 709 N N . SER A 1 87 ? -7.887 -28.141 -18.844 1 95.25 87 SER A N 1
ATOM 710 C CA . SER A 1 87 ? -6.863 -27.125 -18.594 1 95.25 87 SER A CA 1
ATOM 711 C C . SER A 1 87 ? -6.164 -27.359 -17.266 1 95.25 87 SER A C 1
ATOM 713 O O . SER A 1 87 ? -6.797 -27.766 -16.281 1 95.25 87 SER A O 1
ATOM 715 N N . VAL A 1 88 ? -4.859 -27.141 -17.266 1 96.25 88 VAL A N 1
ATOM 716 C CA . VAL A 1 88 ? -4.07 -27.203 -16.047 1 96.25 88 VAL A CA 1
ATOM 717 C C . VAL A 1 88 ? -3.498 -25.828 -15.719 1 96.25 88 VAL A C 1
ATOM 719 O O . VAL A 1 88 ? -2.812 -25.219 -16.547 1 96.25 88 VAL A O 1
ATOM 722 N N . LEU A 1 89 ? -3.918 -25.297 -14.594 1 97.19 89 LEU A N 1
ATOM 723 C CA . LEU A 1 89 ? -3.303 -24.094 -14.039 1 97.19 89 LEU A CA 1
ATOM 724 C C . LEU A 1 89 ? -2.258 -24.453 -12.984 1 97.19 89 LEU A C 1
ATOM 726 O O . LEU A 1 89 ? -2.555 -25.188 -12.039 1 97.19 89 LEU A O 1
ATOM 730 N N . SER A 1 90 ? -1.098 -24 -13.172 1 97.44 90 SER A N 1
ATOM 731 C CA . SER A 1 90 ? -0.027 -24.359 -12.25 1 97.44 90 SER A CA 1
ATOM 732 C C . SER A 1 90 ? 0.538 -23.125 -11.555 1 97.44 90 SER A C 1
ATOM 734 O O . SER A 1 90 ? 0.969 -22.172 -12.219 1 97.44 90 SER A O 1
ATOM 736 N N . ALA A 1 91 ? 0.535 -23.156 -10.25 1 95.94 91 ALA A N 1
ATOM 737 C CA . ALA A 1 91 ? 1.215 -22.156 -9.445 1 95.94 91 ALA A CA 1
ATOM 738 C C . ALA A 1 91 ? 2.504 -22.703 -8.844 1 95.94 91 ALA A C 1
ATOM 740 O O . ALA A 1 91 ? 2.982 -22.203 -7.82 1 95.94 91 ALA A O 1
ATOM 741 N N . LEU A 1 92 ? 3.004 -23.812 -9.414 1 93.94 92 LEU A N 1
ATOM 742 C CA . LEU A 1 92 ? 4.199 -24.469 -8.883 1 93.94 92 LEU A CA 1
ATOM 743 C C . LEU A 1 92 ? 5.453 -23.688 -9.258 1 93.94 92 LEU A C 1
ATOM 745 O O . LEU A 1 92 ? 5.781 -23.547 -10.438 1 93.94 92 LEU A O 1
ATOM 749 N N . ALA A 1 93 ? 6.125 -23.266 -8.227 1 88.56 93 ALA A N 1
ATOM 750 C CA . ALA A 1 93 ? 7.328 -22.469 -8.43 1 88.56 93 ALA A CA 1
ATOM 751 C C . ALA A 1 93 ? 8.406 -23.266 -9.148 1 88.56 93 ALA A C 1
ATOM 753 O O . ALA A 1 93 ? 8.672 -24.422 -8.789 1 88.56 93 ALA A O 1
ATOM 754 N N . GLY A 1 94 ? 8.953 -22.719 -10.188 1 88.38 94 GLY A N 1
ATOM 755 C CA . GLY A 1 94 ? 10.109 -23.297 -10.852 1 88.38 94 GLY A CA 1
ATOM 756 C C . GLY A 1 94 ? 9.742 -24.391 -11.844 1 88.38 94 GLY A C 1
ATOM 757 O O . GLY A 1 94 ? 10.625 -25.016 -12.438 1 88.38 94 GLY A O 1
ATOM 758 N N . VAL A 1 95 ? 8.5 -24.703 -12.055 1 93.62 95 VAL A N 1
ATOM 759 C CA . VAL A 1 95 ? 8.07 -25.734 -12.984 1 93.62 95 VAL A CA 1
ATOM 760 C C . VAL A 1 95 ? 7.723 -25.109 -14.336 1 93.62 95 VAL A C 1
ATOM 762 O O . VAL A 1 95 ? 6.875 -24.219 -14.406 1 93.62 95 VAL A O 1
ATOM 765 N N . ASN A 1 96 ? 8.391 -25.531 -15.359 1 94.69 96 ASN A N 1
ATOM 766 C CA . ASN A 1 96 ? 8.133 -24.984 -16.688 1 94.69 96 ASN A CA 1
ATOM 767 C C . ASN A 1 96 ? 7.113 -25.812 -17.453 1 94.69 96 ASN A C 1
ATOM 769 O O . ASN A 1 96 ? 6.613 -26.812 -16.938 1 94.69 96 ASN A O 1
ATOM 773 N N . PHE A 1 97 ? 6.77 -25.406 -18.656 1 95.25 97 PHE A N 1
ATOM 774 C CA . PHE A 1 97 ? 5.738 -26.062 -19.453 1 95.25 97 PHE A CA 1
ATOM 775 C C . PHE A 1 97 ? 6.176 -27.469 -19.859 1 95.25 97 PHE A C 1
ATOM 777 O O . PHE A 1 97 ? 5.348 -28.375 -19.953 1 95.25 97 PHE A O 1
ATOM 784 N N . GLU A 1 98 ? 7.449 -27.594 -20.109 1 94.88 98 GLU A N 1
ATOM 785 C CA . GLU A 1 98 ? 7.953 -28.922 -20.469 1 94.88 98 GLU A CA 1
ATOM 786 C C . GLU A 1 98 ? 7.742 -29.922 -19.344 1 94.88 98 GLU A C 1
ATOM 788 O O . GLU A 1 98 ? 7.207 -31 -19.562 1 94.88 98 GLU A O 1
ATOM 793 N N . ALA A 1 99 ? 8.125 -29.516 -18.188 1 94.62 99 ALA A N 1
ATOM 794 C CA . ALA A 1 99 ? 7.938 -30.375 -17.016 1 94.62 99 ALA A CA 1
ATOM 795 C C . ALA A 1 99 ? 6.453 -30.641 -16.781 1 94.62 99 ALA A C 1
ATOM 797 O O . ALA A 1 99 ? 6.066 -31.766 -16.453 1 94.62 99 ALA A O 1
ATOM 798 N N . LEU A 1 100 ? 5.617 -29.656 -16.984 1 94.88 100 LEU A N 1
ATOM 799 C CA . LEU A 1 100 ? 4.18 -29.781 -16.75 1 94.88 100 LEU A CA 1
ATOM 800 C C . LEU A 1 100 ? 3.541 -30.75 -17.734 1 94.88 100 LEU A C 1
ATOM 802 O O . LEU A 1 100 ? 2.771 -31.625 -17.344 1 94.88 100 LEU A O 1
ATOM 806 N N . SER A 1 101 ? 3.867 -30.547 -18.984 1 94.06 101 SER A N 1
ATOM 807 C CA . SER A 1 101 ? 3.268 -31.375 -20.031 1 94.06 101 SER A CA 1
ATOM 808 C C . SER A 1 101 ? 3.738 -32.812 -19.938 1 94.06 101 SER A C 1
ATOM 810 O O . SER A 1 101 ? 3.018 -33.75 -20.328 1 94.06 101 SER A O 1
ATOM 812 N N . ASN A 1 102 ? 4.941 -33 -19.391 1 94.62 102 ASN A N 1
ATOM 813 C CA . ASN A 1 102 ? 5.449 -34.375 -19.188 1 94.62 102 ASN A CA 1
ATOM 814 C C . ASN A 1 102 ? 4.777 -35.031 -17.984 1 94.62 102 ASN A C 1
ATOM 816 O O . ASN A 1 102 ? 4.66 -36.25 -17.953 1 94.62 102 ASN A O 1
ATOM 820 N N . ALA A 1 103 ? 4.309 -34.219 -17.062 1 95.31 103 ALA A N 1
ATOM 821 C CA . ALA A 1 103 ? 3.836 -34.75 -15.789 1 95.31 103 ALA A CA 1
ATOM 822 C C . ALA A 1 103 ? 2.322 -34.938 -15.805 1 95.31 103 ALA A C 1
ATOM 824 O O . ALA A 1 103 ? 1.794 -35.781 -15.078 1 95.31 103 ALA A O 1
ATOM 825 N N . ILE A 1 104 ? 1.594 -34.125 -16.547 1 95.56 104 ILE A N 1
ATOM 826 C CA . ILE A 1 104 ? 0.136 -34.188 -16.5 1 95.56 104 ILE A CA 1
ATOM 827 C C . ILE A 1 104 ? -0.434 -33.938 -17.891 1 95.56 104 ILE A C 1
ATOM 829 O O . ILE A 1 104 ? -0.028 -33 -18.578 1 95.56 104 ILE A O 1
ATOM 833 N N . ASN A 1 105 ? -1.372 -34.781 -18.312 1 95.19 105 ASN A N 1
ATOM 834 C CA . ASN A 1 105 ? -1.994 -34.688 -19.641 1 95.19 105 ASN A CA 1
ATOM 835 C C . ASN A 1 105 ? -3.123 -33.656 -19.656 1 95.19 105 ASN A C 1
ATOM 837 O O . ASN A 1 105 ? -4.09 -33.781 -18.906 1 95.19 105 ASN A O 1
ATOM 841 N N . SER A 1 106 ? -2.955 -32.625 -20.469 1 94.44 106 SER A N 1
ATOM 842 C CA . SER A 1 106 ? -3.967 -31.594 -20.594 1 94.44 106 SER A CA 1
ATOM 843 C C . SER A 1 106 ? -4.02 -31.031 -22 1 94.44 106 SER A C 1
ATOM 845 O O . SER A 1 106 ? -3.053 -31.156 -22.766 1 94.44 106 SER A O 1
ATOM 847 N N . LEU A 1 107 ? -5.152 -30.391 -22.312 1 91.44 107 LEU A N 1
ATOM 848 C CA . LEU A 1 107 ? -5.309 -29.719 -23.609 1 91.44 107 LEU A CA 1
ATOM 849 C C . LEU A 1 107 ? -4.719 -28.328 -23.562 1 91.44 107 LEU A C 1
ATOM 851 O O . LEU A 1 107 ? -4.395 -27.75 -24.609 1 91.44 107 LEU A O 1
ATOM 855 N N . HIS A 1 108 ? -4.645 -27.781 -22.406 1 93.88 108 HIS A N 1
ATOM 856 C CA . HIS A 1 108 ? -4.23 -26.406 -22.172 1 93.88 108 HIS A CA 1
ATOM 857 C C . HIS A 1 108 ? -3.455 -26.266 -20.875 1 93.88 108 HIS A C 1
ATOM 859 O O . HIS A 1 108 ? -3.814 -26.875 -19.859 1 93.88 108 HIS A O 1
ATOM 865 N N . TYR A 1 109 ? -2.316 -25.562 -20.969 1 95.38 109 TYR A N 1
ATOM 866 C CA . TYR A 1 109 ? -1.497 -25.328 -19.797 1 95.38 109 TYR A CA 1
ATOM 867 C C . TYR A 1 109 ? -1.361 -23.844 -19.5 1 95.38 109 TYR A C 1
ATOM 869 O O . TYR A 1 109 ? -1.197 -23.031 -20.438 1 95.38 109 TYR A O 1
ATOM 877 N N . LEU A 1 110 ? -1.527 -23.516 -18.234 1 95.5 110 LEU A N 1
ATOM 878 C CA . LEU A 1 110 ? -1.279 -22.156 -17.75 1 95.5 110 LEU A CA 1
ATOM 879 C C . LEU A 1 110 ? -0.299 -22.188 -16.578 1 95.5 110 LEU A C 1
ATOM 881 O O . LEU A 1 110 ? -0.451 -22.984 -15.648 1 95.5 110 LEU A O 1
ATOM 885 N N . LYS A 1 111 ? 0.71 -21.422 -16.719 1 96.31 111 LYS A N 1
ATOM 886 C CA . LYS A 1 111 ? 1.622 -21.172 -15.609 1 96.31 111 LYS A CA 1
ATOM 887 C C . LYS A 1 111 ? 1.345 -19.797 -14.984 1 96.31 111 LYS A C 1
ATOM 889 O O . LYS A 1 111 ? 1.235 -18.797 -15.688 1 96.31 111 LYS A O 1
ATOM 894 N N . CYS A 1 112 ? 1.169 -19.781 -13.648 1 96.62 112 CYS A N 1
ATOM 895 C CA . CYS A 1 112 ? 0.88 -18.5 -12.992 1 96.62 112 CYS A CA 1
ATOM 896 C C . CYS A 1 112 ? 1.596 -18.422 -11.648 1 96.62 112 CYS A C 1
ATOM 898 O O . CYS A 1 112 ? 2.041 -19.438 -11.109 1 96.62 112 CYS A O 1
ATOM 900 N N . MET A 1 113 ? 1.738 -17.219 -11.172 1 96.38 113 MET A N 1
ATOM 901 C CA . MET A 1 113 ? 2.381 -16.922 -9.891 1 96.38 113 MET A CA 1
ATOM 902 C C . MET A 1 113 ? 1.521 -15.992 -9.055 1 96.38 113 MET A C 1
ATOM 904 O O . MET A 1 113 ? 1.745 -14.781 -9.031 1 96.38 113 MET A O 1
ATOM 908 N N . PRO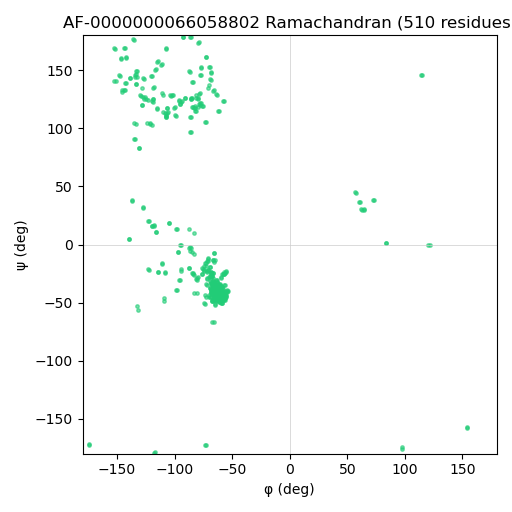 A 1 114 ? 0.561 -16.562 -8.352 1 97.06 114 PRO A N 1
ATOM 909 C CA . PRO A 1 114 ? -0.256 -15.75 -7.445 1 97.06 114 PRO A CA 1
ATOM 910 C C . PRO A 1 114 ? 0.444 -15.461 -6.121 1 97.06 114 PRO A C 1
ATOM 912 O O . PRO A 1 114 ? 1.583 -15.883 -5.914 1 97.06 114 PRO A O 1
ATOM 915 N N . ASN A 1 115 ? -0.179 -14.617 -5.309 1 96.88 115 ASN A N 1
ATOM 916 C CA . ASN A 1 115 ? 0.346 -14.359 -3.973 1 96.88 115 ASN A CA 1
ATOM 917 C C . ASN A 1 115 ? -0.762 -14.367 -2.924 1 96.88 115 ASN A C 1
ATOM 919 O O . ASN A 1 115 ? -1.93 -14.586 -3.25 1 96.88 115 ASN A O 1
ATOM 923 N N . ILE A 1 116 ? -0.452 -14.234 -1.705 1 96.44 116 ILE A N 1
ATOM 924 C CA . ILE A 1 116 ? -1.342 -14.523 -0.586 1 96.44 116 ILE A CA 1
ATOM 925 C C . ILE A 1 116 ? -2.438 -13.461 -0.507 1 96.44 116 ILE A C 1
ATOM 927 O O . ILE A 1 116 ? -3.424 -13.633 0.214 1 96.44 116 ILE A O 1
ATOM 931 N N . ALA A 1 117 ? -2.285 -12.375 -1.184 1 98.12 117 ALA A N 1
ATOM 932 C CA . ALA A 1 117 ? -3.35 -11.375 -1.217 1 98.12 117 ALA A CA 1
ATOM 933 C C . ALA A 1 117 ? -4.59 -11.914 -1.923 1 98.12 117 ALA A C 1
ATOM 935 O O . ALA A 1 117 ? -5.66 -11.305 -1.868 1 98.12 117 ALA A O 1
ATOM 936 N N . SER A 1 118 ? -4.461 -13.109 -2.521 1 98.19 118 SER A N 1
ATOM 937 C CA . SER A 1 118 ? -5.609 -13.812 -3.088 1 98.19 118 SER A CA 1
ATOM 938 C C . SER A 1 118 ? -6.707 -14.008 -2.047 1 98.19 118 SER A C 1
ATOM 940 O O . SER A 1 118 ? -7.887 -14.094 -2.391 1 98.19 118 SER A O 1
ATOM 942 N N . LYS A 1 119 ? -6.293 -13.984 -0.811 1 96.81 119 LYS A N 1
ATOM 943 C CA . LYS A 1 119 ? -7.23 -14.117 0.303 1 96.81 119 LYS A CA 1
ATOM 944 C C . LYS A 1 119 ? -8.32 -13.047 0.237 1 96.81 119 LYS A C 1
ATOM 946 O O . LYS A 1 119 ? -9.438 -13.266 0.702 1 96.81 119 LYS A O 1
ATOM 951 N N . PHE A 1 120 ? -8.016 -11.945 -0.415 1 97.94 120 PHE A N 1
ATOM 952 C CA . PHE A 1 120 ? -8.945 -10.82 -0.536 1 97.94 120 PHE A CA 1
ATOM 953 C C . PHE A 1 120 ? -9.273 -10.547 -1.999 1 97.94 120 PHE A C 1
ATOM 955 O O . PHE A 1 120 ? -9.703 -9.445 -2.348 1 97.94 120 PHE A O 1
ATOM 962 N N . ALA A 1 121 ? -8.953 -11.523 -2.809 1 98.19 121 ALA A N 1
ATOM 963 C CA . ALA A 1 121 ? -9.141 -11.391 -4.25 1 98.19 121 ALA A CA 1
ATOM 964 C C . ALA A 1 121 ? -8.328 -10.234 -4.809 1 98.19 121 ALA A C 1
ATOM 966 O O . ALA A 1 121 ? -8.789 -9.508 -5.691 1 98.19 121 ALA A O 1
ATOM 967 N N . LEU A 1 122 ? -7.105 -10.023 -4.262 1 98.38 122 LEU A N 1
ATOM 968 C CA . LEU A 1 122 ? -6.223 -8.938 -4.676 1 98.38 122 LEU A CA 1
ATOM 969 C C . LEU A 1 122 ? -4.84 -9.469 -5.039 1 98.38 122 LEU A C 1
ATOM 971 O O . LEU A 1 122 ? -3.834 -8.797 -4.797 1 98.38 122 LEU A O 1
ATOM 975 N N . SER A 1 123 ? -4.816 -10.672 -5.547 1 98.38 123 SER A N 1
ATOM 976 C CA . SER A 1 123 ? -3.549 -11.242 -5.98 1 98.38 123 SER A CA 1
ATOM 977 C C . SER A 1 123 ? -2.975 -10.484 -7.168 1 98.38 123 SER A C 1
ATOM 979 O O . SER A 1 123 ? -3.713 -10.086 -8.078 1 98.38 123 SER A O 1
ATOM 981 N N . SER A 1 124 ? -1.721 -10.164 -7.09 1 98.38 124 SER A N 1
ATOM 982 C CA . SER A 1 124 ? -0.936 -9.797 -8.266 1 98.38 124 SER A CA 1
ATOM 983 C C . SER A 1 124 ? -0.357 -11.031 -8.945 1 98.38 124 SER A C 1
ATOM 985 O O . SER A 1 124 ? 0.537 -11.688 -8.406 1 98.38 124 SER A O 1
ATOM 987 N N . THR A 1 125 ? -0.892 -11.383 -10.18 1 98.19 125 THR A N 1
ATOM 988 C CA . THR A 1 125 ? -0.547 -12.68 -10.742 1 98.19 125 THR A CA 1
ATOM 989 C C . THR A 1 125 ? -0.028 -12.531 -12.172 1 98.19 125 THR A C 1
ATOM 991 O O . THR A 1 125 ? -0.718 -11.984 -13.031 1 98.19 125 THR A O 1
ATOM 994 N N . ALA A 1 126 ? 1.184 -12.953 -12.43 1 97.81 126 ALA A N 1
ATOM 995 C CA . ALA A 1 126 ? 1.681 -13.117 -13.797 1 97.81 126 ALA A CA 1
ATOM 996 C C . ALA A 1 126 ? 1.282 -14.477 -14.359 1 97.81 126 ALA A C 1
ATOM 998 O O . ALA A 1 126 ? 1.304 -15.484 -13.648 1 97.81 126 ALA A O 1
ATOM 999 N N . VAL A 1 127 ? 0.889 -14.508 -15.633 1 96.62 127 VAL A N 1
ATOM 1000 C CA . VAL A 1 127 ? 0.438 -15.766 -16.219 1 96.62 127 VAL A CA 1
ATOM 1001 C C . VAL A 1 127 ? 0.994 -15.906 -17.641 1 96.62 127 VAL A C 1
ATOM 1003 O O . VAL A 1 127 ? 1.168 -14.906 -18.344 1 96.62 127 VAL A O 1
ATOM 1006 N N . CYS A 1 128 ? 1.329 -17.047 -18 1 95.75 128 CYS A N 1
ATOM 1007 C CA . CYS A 1 128 ? 1.676 -17.453 -19.344 1 95.75 128 CYS A CA 1
ATOM 1008 C C . CYS A 1 128 ? 0.973 -18.75 -19.734 1 95.75 128 CYS A C 1
ATOM 1010 O O . CYS A 1 128 ? 0.833 -19.656 -18.906 1 95.75 128 CYS A O 1
ATOM 1012 N N . GLU A 1 129 ? 0.473 -18.812 -20.953 1 93.56 129 GLU A N 1
ATOM 1013 C CA . GLU A 1 129 ? -0.281 -19.984 -21.375 1 93.56 129 GLU A CA 1
ATOM 1014 C C . GLU A 1 129 ? 0.419 -20.703 -22.531 1 93.56 129 GLU A C 1
ATOM 1016 O O . GLU A 1 129 ? 1.195 -20.094 -23.266 1 93.56 129 GLU A O 1
ATOM 1021 N N . LYS A 1 130 ? 0.218 -21.891 -22.562 1 89.5 130 LYS A N 1
ATOM 1022 C CA . LYS A 1 130 ? 0.625 -22.766 -23.672 1 89.5 130 LYS A CA 1
ATOM 1023 C C . LYS A 1 130 ? -0.508 -23.688 -24.078 1 89.5 130 LYS A C 1
ATOM 1025 O O . LYS A 1 130 ? -1.054 -24.422 -23.25 1 89.5 130 LYS A O 1
ATOM 1030 N N . SER A 1 131 ? -1.161 -23.297 -25.266 1 77.75 131 SER A N 1
ATOM 1031 C CA . SER A 1 131 ? -2.32 -24.078 -25.672 1 77.75 131 SER A CA 1
ATOM 1032 C C . SER A 1 131 ? -2.025 -24.891 -26.938 1 77.75 131 SER A C 1
ATOM 1034 O O . SER A 1 131 ? -1.285 -24.422 -27.812 1 77.75 131 SER A O 1
ATOM 1036 N N . VAL A 1 132 ? -2.318 -26.078 -26.906 1 64.19 132 VAL A N 1
ATOM 1037 C CA . VAL A 1 132 ? -2.377 -26.844 -28.156 1 64.19 132 VAL A CA 1
ATOM 1038 C C . VAL A 1 132 ? -3.602 -26.422 -28.969 1 64.19 132 VAL A C 1
ATOM 1040 O O . VAL A 1 132 ? -3.654 -26.609 -30.188 1 64.19 132 VAL A O 1
ATOM 1043 N N . ALA A 1 133 ? -4.77 -25.953 -28.312 1 57.66 133 ALA A N 1
ATOM 1044 C CA . ALA A 1 133 ? -5.98 -25.5 -28.984 1 57.66 133 ALA A CA 1
ATOM 1045 C C . ALA A 1 133 ? -6.414 -24.125 -28.484 1 57.66 133 ALA A C 1
ATOM 1047 O O . ALA A 1 133 ? -6.273 -23.812 -27.297 1 57.66 133 ALA A O 1
ATOM 1048 N N . PRO A 1 134 ? -6.805 -23.078 -29.25 1 58.12 134 PRO A N 1
ATOM 1049 C CA . PRO A 1 134 ? -7.043 -21.656 -28.984 1 58.12 134 PRO A CA 1
ATOM 1050 C C . PRO A 1 134 ? -8.117 -21.422 -27.922 1 58.12 134 PRO A C 1
ATOM 1052 O O . PRO A 1 134 ? -8 -20.516 -27.109 1 58.12 134 PRO A O 1
ATOM 1055 N N . SER A 1 135 ? -9.344 -22 -27.859 1 55.06 135 SER A N 1
ATOM 1056 C CA . SER A 1 135 ? -10.578 -21.594 -27.203 1 55.06 135 SER A CA 1
ATOM 1057 C C . SER A 1 135 ? -10.461 -21.703 -25.688 1 55.06 135 SER A C 1
ATOM 1059 O O . SER A 1 135 ? -11.062 -20.922 -24.969 1 55.06 135 SER A O 1
ATOM 1061 N N . ILE A 1 136 ? -9.727 -22.5 -25.031 1 58.09 136 ILE A N 1
ATOM 1062 C CA . ILE A 1 136 ? -9.766 -22.938 -23.641 1 58.09 136 ILE A CA 1
ATOM 1063 C C . ILE A 1 136 ? -9.062 -21.891 -22.766 1 58.09 136 ILE A C 1
ATOM 1065 O O . ILE A 1 136 ? -9.398 -21.75 -21.578 1 58.09 136 ILE A O 1
ATOM 1069 N N . SER A 1 137 ? -8.773 -20.859 -23.281 1 78.31 137 SER A N 1
ATOM 1070 C CA . SER A 1 137 ? -7.848 -19.953 -22.609 1 78.31 137 SER A CA 1
ATOM 1071 C C . SER A 1 137 ? -8.602 -18.906 -21.797 1 78.31 137 SER A C 1
ATOM 1073 O O . SER A 1 137 ? -8.219 -18.578 -20.672 1 78.31 137 SER A O 1
ATOM 1075 N N . GLU A 1 138 ? -9.852 -18.656 -22.094 1 85.5 138 GLU A N 1
ATOM 1076 C CA . GLU A 1 138 ? -10.547 -17.562 -21.422 1 85.5 138 GLU A CA 1
ATOM 1077 C C . GLU A 1 138 ? -11.086 -18 -20.062 1 85.5 138 GLU A C 1
ATOM 1079 O O . GLU A 1 138 ? -11.008 -17.25 -19.094 1 85.5 138 GLU A O 1
ATOM 1084 N N . LYS A 1 139 ? -11.633 -19.188 -20.016 1 88.5 139 LYS A N 1
ATOM 1085 C CA . LYS A 1 139 ? -12.172 -19.688 -18.75 1 88.5 139 LYS A CA 1
ATOM 1086 C C . LYS A 1 139 ? -11.07 -19.859 -17.703 1 88.5 139 LYS A C 1
ATOM 1088 O O . LYS A 1 139 ? -11.273 -19.547 -16.531 1 88.5 139 LYS A O 1
ATOM 1093 N N . ALA A 1 140 ? -9.984 -20.344 -18.172 1 92.12 140 ALA A N 1
ATOM 1094 C CA . ALA A 1 140 ? -8.844 -20.531 -17.281 1 92.12 140 ALA A CA 1
ATOM 1095 C C . ALA A 1 140 ? -8.344 -19.188 -16.75 1 92.12 140 ALA A C 1
ATOM 1097 O O . ALA A 1 140 ? -8.039 -19.047 -15.562 1 92.12 140 ALA A O 1
ATOM 1098 N N . LEU A 1 141 ? -8.359 -18.219 -17.656 1 93.31 141 LEU A N 1
ATOM 1099 C CA . LEU A 1 141 ? -7.926 -16.875 -17.266 1 93.31 141 LEU A CA 1
ATOM 1100 C C . LEU A 1 141 ? -8.914 -16.25 -16.297 1 93.31 141 LEU A C 1
ATOM 1102 O O . LEU A 1 141 ? -8.516 -15.539 -15.367 1 93.31 141 LEU A O 1
ATOM 1106 N N . ASN A 1 142 ? -10.148 -16.578 -16.469 1 94.31 142 ASN A N 1
ATOM 1107 C CA . ASN A 1 142 ? -11.188 -16.062 -15.578 1 94.31 142 ASN A CA 1
ATOM 1108 C C . ASN A 1 142 ? -11.016 -16.609 -14.164 1 94.31 142 ASN A C 1
ATOM 1110 O O . ASN A 1 142 ? -11.344 -15.922 -13.195 1 94.31 142 ASN A O 1
ATOM 1114 N N . ILE A 1 143 ? -10.508 -17.797 -14.078 1 96.62 143 ILE A N 1
ATOM 1115 C CA . ILE A 1 143 ? -10.234 -18.359 -12.758 1 96.62 143 ILE A CA 1
ATOM 1116 C C . ILE A 1 143 ? -9.211 -17.484 -12.031 1 96.62 143 ILE A C 1
ATOM 1118 O O . ILE A 1 143 ? -9.43 -17.094 -10.883 1 96.62 143 ILE A O 1
ATOM 1122 N N . ILE A 1 144 ? -8.18 -17.094 -12.75 1 97.06 144 ILE A N 1
ATOM 1123 C CA . ILE A 1 144 ? -7.125 -16.266 -12.156 1 97.06 144 ILE A CA 1
ATOM 1124 C C . ILE A 1 144 ? -7.676 -14.883 -11.82 1 97.06 144 ILE A C 1
ATOM 1126 O O . ILE A 1 144 ? -7.41 -14.352 -10.742 1 97.06 144 ILE A O 1
ATOM 1130 N N . GLU A 1 145 ? -8.516 -14.367 -12.648 1 96.81 145 GLU A N 1
ATOM 1131 C CA . GLU A 1 145 ? -9.086 -13.031 -12.469 1 96.81 145 GLU A CA 1
ATOM 1132 C C . GLU A 1 145 ? -10.039 -13 -11.273 1 96.81 145 GLU A C 1
ATOM 1134 O O . GLU A 1 145 ? -10.336 -11.93 -10.742 1 96.81 145 GLU A O 1
ATOM 1139 N N . SER A 1 146 ? -10.508 -14.156 -10.867 1 97.5 146 SER A N 1
ATOM 1140 C CA . SER A 1 146 ? -11.469 -14.227 -9.766 1 97.5 146 SER A CA 1
ATOM 1141 C C . SER A 1 146 ? -10.805 -13.891 -8.43 1 97.5 146 SER A C 1
ATOM 1143 O O . SER A 1 146 ? -11.484 -13.531 -7.473 1 97.5 146 SER A O 1
ATOM 1145 N N . PHE A 1 147 ? -9.461 -14.039 -8.367 1 98 147 PHE A N 1
ATOM 1146 C CA . PHE A 1 147 ? -8.836 -13.812 -7.07 1 98 147 PHE A CA 1
ATOM 1147 C C . PHE A 1 147 ? -7.766 -12.734 -7.168 1 98 147 PHE A C 1
ATOM 1149 O O . PHE A 1 147 ? -6.863 -12.664 -6.332 1 98 147 PHE A O 1
ATOM 1156 N N . GLY A 1 148 ? -7.801 -11.914 -8.164 1 97.5 148 GLY A N 1
ATOM 1157 C CA . GLY A 1 148 ? -6.898 -10.781 -8.312 1 97.5 148 GLY A CA 1
ATOM 1158 C C . GLY A 1 148 ? -6.691 -10.367 -9.75 1 97.5 148 GLY A C 1
ATOM 1159 O O . GLY A 1 148 ? -7.531 -10.648 -10.609 1 97.5 148 GLY A O 1
ATOM 1160 N N . ASN A 1 149 ? -5.559 -9.68 -9.984 1 96.31 149 ASN A N 1
ATOM 1161 C CA . ASN A 1 149 ? -5.238 -9.258 -11.344 1 96.31 149 ASN A CA 1
ATOM 1162 C C . ASN A 1 149 ? -4.48 -10.344 -12.102 1 96.31 149 ASN A C 1
ATOM 1164 O O . ASN A 1 149 ? -3.812 -11.188 -11.492 1 96.31 149 ASN A O 1
ATOM 1168 N N . CYS A 1 150 ? -4.668 -10.367 -13.336 1 96.19 150 CYS A N 1
ATOM 1169 C CA . CYS A 1 150 ? -4.031 -11.312 -14.242 1 96.19 150 CYS A CA 1
ATOM 1170 C C . CYS A 1 150 ? -3.217 -10.594 -15.305 1 96.19 150 CYS A C 1
ATOM 1172 O O . CYS A 1 150 ? -3.777 -10.047 -16.266 1 96.19 150 CYS A O 1
ATOM 1174 N N . VAL A 1 151 ? -1.886 -10.578 -15.156 1 97.25 151 VAL A N 1
ATOM 1175 C CA . VAL A 1 151 ? -0.99 -9.961 -16.125 1 97.25 151 VAL A CA 1
ATOM 1176 C C . VAL A 1 151 ? -0.403 -11.023 -17.047 1 97.25 151 VAL A C 1
ATOM 1178 O O . VAL A 1 151 ? 0.409 -11.852 -16.609 1 97.25 151 VAL A O 1
ATOM 1181 N N . ARG A 1 152 ? -0.798 -11.008 -18.281 1 96.12 152 ARG A N 1
ATOM 1182 C CA . ARG A 1 152 ? -0.288 -11.969 -19.25 1 96.12 152 ARG A CA 1
ATOM 1183 C C . ARG A 1 152 ? 1.107 -11.578 -19.719 1 96.12 152 ARG A C 1
ATOM 1185 O O . ARG A 1 152 ? 1.305 -10.492 -20.266 1 96.12 152 ARG A O 1
ATOM 1192 N N . VAL A 1 153 ? 2.039 -12.469 -19.484 1 96.56 153 VAL A N 1
ATOM 1193 C CA . VAL A 1 153 ? 3.422 -12.211 -19.875 1 96.56 153 VAL A CA 1
ATOM 1194 C C . VAL A 1 153 ? 3.791 -13.062 -21.078 1 96.56 153 VAL A C 1
ATOM 1196 O O . VAL A 1 153 ? 3.064 -13.992 -21.438 1 96.56 153 VAL A O 1
ATOM 1199 N N . GLY A 1 154 ? 4.914 -12.781 -21.703 1 93.56 154 GLY A N 1
ATOM 1200 C CA . GLY A 1 154 ? 5.246 -13.289 -23.016 1 93.56 154 GLY A CA 1
ATOM 1201 C C . GLY A 1 154 ? 5.758 -14.711 -23 1 93.56 154 GLY A C 1
ATOM 1202 O O . GLY A 1 154 ? 5.633 -15.438 -23.984 1 93.56 154 GLY A O 1
ATOM 1203 N N . ASN A 1 155 ? 6.359 -15.141 -21.953 1 94.81 155 ASN A N 1
ATOM 1204 C CA . ASN A 1 155 ? 6.895 -16.5 -21.859 1 94.81 155 ASN A CA 1
ATOM 1205 C C . ASN A 1 155 ? 6.934 -16.984 -20.406 1 94.81 155 ASN A C 1
ATOM 1207 O O . ASN A 1 155 ? 6.68 -16.219 -19.484 1 94.81 155 ASN A O 1
ATOM 1211 N N . GLU A 1 156 ? 7.18 -18.25 -20.234 1 94.88 156 GLU A N 1
ATOM 1212 C CA . GLU A 1 156 ? 7.094 -18.859 -18.906 1 94.88 156 GLU A CA 1
ATOM 1213 C C . GLU A 1 156 ? 8.203 -18.344 -17.984 1 94.88 156 GLU A C 1
ATOM 1215 O O . GLU A 1 156 ? 8.039 -18.312 -16.766 1 94.88 156 GLU A O 1
ATOM 1220 N N . GLU A 1 157 ? 9.367 -17.906 -18.547 1 94.81 157 GLU A N 1
ATOM 1221 C CA . GLU A 1 157 ? 10.438 -17.344 -17.719 1 94.81 157 GLU A CA 1
ATOM 1222 C C . GLU A 1 157 ? 10 -16.047 -17.047 1 94.81 157 GLU A C 1
ATOM 1224 O O . GLU A 1 157 ? 10.43 -15.758 -15.922 1 94.81 157 GLU A O 1
ATOM 1229 N N . GLN A 1 158 ? 9.203 -15.312 -17.734 1 96.44 158 GLN A N 1
ATOM 1230 C CA . GLN A 1 158 ? 8.719 -14.047 -17.203 1 96.44 158 GLN A CA 1
ATOM 1231 C C . GLN A 1 158 ? 7.77 -14.273 -16.031 1 96.44 158 GLN A C 1
ATOM 1233 O O . GLN A 1 158 ? 7.641 -13.422 -15.148 1 96.44 158 GLN A O 1
ATOM 1238 N N . VAL A 1 159 ? 7.117 -15.445 -15.961 1 96.81 159 VAL A N 1
ATOM 1239 C CA . VAL A 1 159 ? 6.324 -15.789 -14.781 1 96.81 159 VAL A CA 1
ATOM 1240 C C . VAL A 1 159 ? 7.242 -15.961 -13.578 1 96.81 159 VAL A C 1
ATOM 1242 O O . VAL A 1 159 ? 6.961 -15.445 -12.492 1 96.81 159 VAL A O 1
ATOM 1245 N N . ASP A 1 160 ? 8.352 -16.609 -13.789 1 95.5 160 ASP A N 1
ATOM 1246 C CA . ASP A 1 160 ? 9.328 -16.75 -12.719 1 95.5 160 ASP A CA 1
ATOM 1247 C C . ASP A 1 160 ? 9.891 -15.398 -12.297 1 95.5 160 ASP A C 1
ATOM 1249 O O . ASP A 1 160 ? 10.062 -15.133 -11.102 1 95.5 160 ASP A O 1
ATOM 1253 N N . SER A 1 161 ? 10.125 -14.57 -13.273 1 96.12 161 SER A N 1
ATOM 1254 C CA . SER A 1 161 ? 10.664 -13.242 -13.016 1 96.12 161 SER A CA 1
ATOM 1255 C C . SER A 1 161 ? 9.727 -12.43 -12.117 1 96.12 161 SER A C 1
ATOM 1257 O O . SER A 1 161 ? 10.172 -11.594 -11.336 1 96.12 161 SER A O 1
ATOM 1259 N N . SER A 1 162 ? 8.453 -12.75 -12.203 1 96.94 162 SER A N 1
ATOM 1260 C CA . SER A 1 162 ? 7.445 -11.953 -11.5 1 96.94 162 SER A CA 1
ATOM 1261 C C . SER A 1 162 ? 7.523 -12.172 -9.992 1 96.94 162 SER A C 1
ATOM 1263 O O . SER A 1 162 ? 6.941 -11.406 -9.227 1 96.94 162 SER A O 1
ATOM 1265 N N . VAL A 1 163 ? 8.242 -13.148 -9.547 1 94.38 163 VAL A N 1
ATOM 1266 C CA . VAL A 1 163 ? 8.43 -13.352 -8.109 1 94.38 163 VAL A CA 1
ATOM 1267 C C . VAL A 1 163 ? 9.031 -12.102 -7.48 1 94.38 163 VAL A C 1
ATOM 1269 O O . VAL A 1 163 ? 8.758 -11.789 -6.32 1 94.38 163 VAL A O 1
ATOM 1272 N N . ALA A 1 164 ? 9.758 -11.305 -8.289 1 92.88 164 ALA A N 1
ATOM 1273 C CA . ALA A 1 164 ? 10.398 -10.062 -7.867 1 92.88 164 ALA A CA 1
ATOM 1274 C C . ALA A 1 164 ? 9.367 -8.984 -7.547 1 92.88 164 ALA A C 1
ATOM 1276 O O . ALA A 1 164 ? 9.594 -8.141 -6.676 1 92.88 164 ALA A O 1
ATOM 1277 N N . THR A 1 165 ? 8.258 -9.008 -8.242 1 96.06 165 THR A N 1
ATOM 1278 C CA . THR A 1 165 ? 7.328 -7.891 -8.203 1 96.06 165 THR A CA 1
ATOM 1279 C C . THR A 1 165 ? 6.043 -8.281 -7.477 1 96.06 165 THR A C 1
ATOM 1281 O O . THR A 1 165 ? 5.254 -7.414 -7.098 1 96.06 165 THR A O 1
ATOM 1284 N N . ASN A 1 166 ? 5.746 -9.5 -7.254 1 93.44 166 ASN A N 1
ATOM 1285 C CA . ASN A 1 166 ? 4.457 -9.898 -6.695 1 93.44 166 ASN A CA 1
ATOM 1286 C C . ASN A 1 166 ? 4.625 -10.883 -5.543 1 93.44 166 ASN A C 1
ATOM 1288 O O . ASN A 1 166 ? 4.262 -10.578 -4.402 1 93.44 166 ASN A O 1
ATOM 1292 N N . GLY A 1 167 ? 5.289 -12.047 -5.688 1 88.62 167 GLY A N 1
ATOM 1293 C CA . GLY A 1 167 ? 5.418 -13.07 -4.656 1 88.62 167 GLY A CA 1
ATOM 1294 C C . GLY A 1 167 ? 6.23 -12.602 -3.461 1 88.62 167 GLY A C 1
ATOM 1295 O O . GLY A 1 167 ? 5.676 -12.32 -2.398 1 88.62 167 GLY A O 1
ATOM 1296 N N . SER A 1 168 ? 7.496 -12.367 -3.646 1 94.88 168 SER A N 1
ATOM 1297 C CA . SER A 1 168 ? 8.414 -11.992 -2.576 1 94.88 168 SER A CA 1
ATOM 1298 C C . SER A 1 168 ? 8.219 -10.539 -2.16 1 94.88 168 SER A C 1
ATOM 1300 O O . SER A 1 168 ? 8.57 -10.156 -1.041 1 94.88 168 SER A O 1
ATOM 1302 N N . ALA A 1 169 ? 7.621 -9.781 -3.072 1 97.62 169 ALA A N 1
ATOM 1303 C CA . ALA A 1 169 ? 7.465 -8.344 -2.859 1 97.62 169 ALA A CA 1
ATOM 1304 C C . ALA A 1 169 ? 6.668 -8.062 -1.591 1 97.62 169 ALA A C 1
ATOM 1306 O O . ALA A 1 169 ? 6.965 -7.105 -0.866 1 97.62 169 ALA A O 1
ATOM 1307 N N . LEU A 1 170 ? 5.676 -8.867 -1.271 1 98.19 170 LEU A N 1
ATOM 1308 C CA . LEU A 1 170 ? 4.84 -8.617 -0.103 1 98.19 170 LEU A CA 1
ATOM 1309 C C . LEU A 1 170 ? 5.633 -8.805 1.185 1 98.19 170 LEU A C 1
ATOM 1311 O O . LEU A 1 170 ? 5.395 -8.102 2.174 1 98.19 170 LEU A O 1
ATOM 1315 N N . ALA A 1 171 ? 6.551 -9.742 1.169 1 98.19 171 ALA A N 1
ATOM 1316 C CA . ALA A 1 171 ? 7.438 -9.898 2.318 1 98.19 171 ALA A CA 1
ATOM 1317 C C . ALA A 1 171 ? 8.375 -8.703 2.461 1 98.19 171 ALA A C 1
ATOM 1319 O O . ALA A 1 171 ? 8.633 -8.242 3.574 1 98.19 171 ALA A O 1
ATOM 1320 N N . PHE A 1 172 ? 8.914 -8.211 1.346 1 98.75 172 PHE A N 1
ATOM 1321 C CA . PHE A 1 172 ? 9.773 -7.039 1.366 1 98.75 172 PHE A CA 1
ATOM 1322 C C . PHE A 1 172 ? 9.023 -5.816 1.876 1 98.75 172 PHE A C 1
ATOM 1324 O O . PHE A 1 172 ? 9.555 -5.035 2.668 1 98.75 172 PHE A O 1
ATOM 1331 N N . LEU A 1 173 ? 7.793 -5.656 1.416 1 98.75 173 LEU A N 1
ATOM 1332 C CA . LEU A 1 173 ? 6.957 -4.551 1.868 1 98.75 173 LEU A CA 1
ATOM 1333 C C . LEU A 1 173 ? 6.652 -4.676 3.357 1 98.75 173 LEU A C 1
ATOM 1335 O O . LEU A 1 173 ? 6.535 -3.666 4.055 1 98.75 173 LEU A O 1
ATOM 1339 N N . SER A 1 174 ? 6.508 -5.922 3.861 1 98.75 174 SER A N 1
ATOM 1340 C CA . SER A 1 174 ? 6.312 -6.141 5.289 1 98.75 174 SER A CA 1
ATOM 1341 C C . SER A 1 174 ? 7.504 -5.637 6.094 1 98.75 174 SER A C 1
ATOM 1343 O O . SER A 1 174 ? 7.336 -5.043 7.16 1 98.75 174 SER A O 1
ATOM 1345 N N . LEU A 1 175 ? 8.68 -5.895 5.57 1 98.62 175 LEU A N 1
ATOM 1346 C CA . LEU A 1 175 ? 9.883 -5.387 6.215 1 98.62 175 LEU A CA 1
ATOM 1347 C C . LEU A 1 175 ? 9.867 -3.863 6.273 1 98.62 175 LEU A C 1
ATOM 1349 O O . LEU A 1 175 ? 10.188 -3.275 7.309 1 98.62 175 LEU A O 1
ATOM 1353 N N . VAL A 1 176 ? 9.484 -3.217 5.184 1 98.75 176 VAL A N 1
ATOM 1354 C CA . VAL A 1 176 ? 9.406 -1.762 5.109 1 98.75 176 VAL A CA 1
ATOM 1355 C C . VAL A 1 176 ? 8.367 -1.25 6.105 1 98.75 176 VAL A C 1
ATOM 1357 O O . VAL A 1 176 ? 8.625 -0.302 6.852 1 98.75 176 VAL A O 1
ATOM 1360 N N . ALA A 1 177 ? 7.168 -1.9 6.148 1 98.75 177 ALA A N 1
ATOM 1361 C CA . ALA A 1 177 ? 6.105 -1.505 7.07 1 98.75 177 ALA A CA 1
ATOM 1362 C C . ALA A 1 177 ? 6.582 -1.585 8.516 1 98.75 177 ALA A C 1
ATOM 1364 O O . ALA A 1 177 ? 6.355 -0.661 9.305 1 98.75 177 ALA A O 1
ATOM 1365 N N . SER A 1 178 ? 7.246 -2.699 8.844 1 98.44 178 SER A N 1
ATOM 1366 C CA . SER A 1 178 ? 7.785 -2.875 10.188 1 98.44 178 SER A CA 1
ATOM 1367 C C . SER A 1 178 ? 8.812 -1.799 10.516 1 98.44 178 SER A C 1
ATOM 1369 O O . SER A 1 178 ? 8.852 -1.294 11.641 1 98.44 178 SER A O 1
ATOM 1371 N N . SER A 1 179 ? 9.656 -1.453 9.57 1 98.62 179 SER A N 1
ATOM 1372 C CA . SER A 1 179 ? 10.688 -0.437 9.758 1 98.62 179 SER A CA 1
ATOM 1373 C C . SER A 1 179 ? 10.07 0.937 10 1 98.62 179 SER A C 1
ATOM 1375 O O . SER A 1 179 ? 10.531 1.683 10.867 1 98.62 179 SER A O 1
ATOM 1377 N N . LEU A 1 180 ? 9.039 1.274 9.227 1 98.69 180 LEU A N 1
ATOM 1378 C CA . LEU A 1 180 ? 8.359 2.553 9.391 1 98.69 180 LEU A CA 1
ATOM 1379 C C . LEU A 1 180 ? 7.664 2.633 10.75 1 98.69 180 LEU A C 1
ATOM 1381 O O . LEU A 1 180 ? 7.723 3.664 11.422 1 98.69 180 LEU A O 1
ATOM 1385 N N . LYS A 1 181 ? 6.996 1.508 11.125 1 98.5 181 LYS A N 1
ATOM 1386 C CA . LYS A 1 181 ? 6.355 1.449 12.438 1 98.5 181 LYS A CA 1
ATOM 1387 C C . LYS A 1 181 ? 7.363 1.705 13.547 1 98.5 181 LYS A C 1
ATOM 1389 O O . LYS A 1 181 ? 7.125 2.529 14.438 1 98.5 181 LYS A O 1
ATOM 1394 N N . ASP A 1 182 ? 8.508 1.045 13.477 1 98.31 182 ASP A N 1
ATOM 1395 C CA . ASP A 1 182 ? 9.539 1.187 14.5 1 98.31 182 ASP A CA 1
ATOM 1396 C C . ASP A 1 182 ? 10.141 2.592 14.477 1 98.31 182 ASP A C 1
ATOM 1398 O O . ASP A 1 182 ? 10.508 3.127 15.523 1 98.31 182 ASP A O 1
ATOM 1402 N N . ALA A 1 183 ? 10.312 3.125 13.32 1 98.5 183 ALA A N 1
ATOM 1403 C CA . ALA A 1 183 ? 10.781 4.504 13.219 1 98.5 183 ALA A CA 1
ATOM 1404 C C . ALA A 1 183 ? 9.844 5.461 13.945 1 98.5 183 ALA A C 1
ATOM 1406 O O . ALA A 1 183 ? 10.297 6.379 14.633 1 98.5 183 ALA A O 1
ATOM 1407 N N . GLY A 1 184 ? 8.484 5.297 13.734 1 98.12 184 GLY A N 1
ATOM 1408 C CA . GLY A 1 184 ? 7.531 6.098 14.477 1 98.12 184 GLY A CA 1
ATOM 1409 C C . GLY A 1 184 ? 7.695 5.98 15.984 1 98.12 184 GLY A C 1
ATOM 1410 O O . GLY A 1 184 ? 7.656 6.988 16.688 1 98.12 184 GLY A O 1
ATOM 1411 N N . ILE A 1 185 ? 7.902 4.777 16.438 1 98.25 185 ILE A N 1
ATOM 1412 C CA . ILE A 1 185 ? 8.102 4.531 17.859 1 98.25 185 ILE A CA 1
ATOM 1413 C C . ILE A 1 185 ? 9.375 5.234 18.344 1 98.25 185 ILE A C 1
ATOM 1415 O O . ILE A 1 185 ? 9.375 5.898 19.375 1 98.25 185 ILE A O 1
ATOM 1419 N N . ARG A 1 186 ? 10.414 5.113 17.578 1 98.12 186 ARG A N 1
ATOM 1420 C CA . ARG A 1 186 ? 11.672 5.77 17.922 1 98.12 186 ARG A CA 1
ATOM 1421 C C . ARG A 1 186 ? 11.484 7.273 18.078 1 98.12 186 ARG A C 1
ATOM 1423 O O . ARG A 1 186 ? 12.117 7.895 18.938 1 98.12 186 ARG A O 1
ATOM 1430 N N . GLU A 1 187 ? 10.602 7.836 17.281 1 97.44 187 GLU A N 1
ATOM 1431 C CA . GLU A 1 187 ? 10.406 9.281 17.297 1 97.44 187 GLU A CA 1
ATOM 1432 C C . GLU A 1 187 ? 9.391 9.695 18.344 1 97.44 187 GLU A C 1
ATOM 1434 O O . GLU A 1 187 ? 9.086 10.883 18.484 1 97.44 187 GLU A O 1
ATOM 1439 N N . GLY A 1 188 ? 8.789 8.742 19.031 1 97.25 188 GLY A N 1
ATOM 1440 C CA . GLY A 1 188 ? 7.992 9.094 20.203 1 97.25 188 GLY A CA 1
ATOM 1441 C C . GLY A 1 188 ? 6.539 8.672 20.078 1 97.25 188 GLY A C 1
ATOM 1442 O O . GLY A 1 188 ? 5.75 8.883 21 1 97.25 188 GLY A O 1
ATOM 1443 N N . LEU A 1 189 ? 6.121 8.07 19.016 1 97.94 189 LEU A N 1
ATOM 1444 C CA . LEU A 1 189 ? 4.762 7.543 18.906 1 97.94 189 LEU A CA 1
ATOM 1445 C C . LEU A 1 189 ? 4.625 6.23 19.672 1 97.94 189 LEU A C 1
ATOM 1447 O O . LEU A 1 189 ? 5.582 5.461 19.781 1 97.94 189 LEU A O 1
ATOM 1451 N N . ASN A 1 190 ? 3.438 6.051 20.234 1 97.25 190 ASN A N 1
ATOM 1452 C CA . ASN A 1 190 ? 3.223 4.711 20.766 1 97.25 190 ASN A CA 1
ATOM 1453 C C . ASN A 1 190 ? 3.018 3.688 19.656 1 97.25 190 ASN A C 1
ATOM 1455 O O . ASN A 1 190 ? 2.738 4.055 18.516 1 97.25 190 ASN A O 1
ATOM 1459 N N . ALA A 1 191 ? 3.199 2.418 19.984 1 97.31 191 ALA A N 1
ATOM 1460 C CA . ALA A 1 191 ? 3.217 1.344 18.984 1 97.31 191 ALA A CA 1
ATOM 1461 C C . ALA A 1 191 ? 1.895 1.276 18.234 1 97.31 191 ALA A C 1
ATOM 1463 O O . ALA A 1 191 ? 1.882 1.118 17 1 97.31 191 ALA A O 1
ATOM 1464 N N . LYS A 1 192 ? 0.812 1.439 18.891 1 97.56 192 LYS A N 1
ATOM 1465 C CA . LYS A 1 192 ? -0.517 1.347 18.297 1 97.56 192 LYS A CA 1
ATOM 1466 C C . LYS A 1 192 ? -0.737 2.455 17.266 1 97.56 192 LYS A C 1
ATOM 1468 O O . LYS A 1 192 ? -1.142 2.189 16.141 1 97.56 192 LYS A O 1
ATOM 1473 N N . ASP A 1 193 ? -0.492 3.729 17.656 1 97.88 193 ASP A N 1
ATOM 1474 C CA . ASP A 1 193 ? -0.669 4.871 16.766 1 97.88 193 ASP A CA 1
ATOM 1475 C C . ASP A 1 193 ? 0.26 4.773 15.555 1 97.88 193 ASP A C 1
ATOM 1477 O O . ASP A 1 193 ? -0.155 5.035 14.422 1 97.88 193 ASP A O 1
ATOM 1481 N N . SER A 1 194 ? 1.504 4.352 15.844 1 98.25 194 SER A N 1
ATOM 1482 C CA . SER A 1 194 ? 2.484 4.219 14.773 1 98.25 194 SER A CA 1
ATOM 1483 C C . SER A 1 194 ? 2.023 3.207 13.727 1 98.25 194 SER A C 1
ATOM 1485 O O . SER A 1 194 ? 2.078 3.479 12.523 1 98.25 194 SER A O 1
ATOM 1487 N N . LEU A 1 195 ? 1.57 2.066 14.18 1 98.06 195 LEU A N 1
ATOM 1488 C CA . LEU A 1 195 ? 1.104 1.024 13.273 1 98.06 195 LEU A CA 1
ATOM 1489 C C . LEU A 1 195 ? -0.113 1.495 12.484 1 98.06 195 LEU A C 1
ATOM 1491 O O . LEU A 1 195 ? -0.214 1.245 11.281 1 98.06 195 LEU A O 1
ATOM 1495 N N . GLU A 1 196 ? -1.042 2.176 13.133 1 98.12 196 GLU A N 1
ATOM 1496 C CA . GLU A 1 196 ? -2.248 2.664 12.469 1 98.12 196 GLU A CA 1
ATOM 1497 C C . GLU A 1 196 ? -1.907 3.662 11.367 1 98.12 196 GLU A C 1
ATOM 1499 O O . GLU A 1 196 ? -2.467 3.602 10.273 1 98.12 196 GLU A O 1
ATOM 1504 N N . LEU A 1 197 ? -1.003 4.539 11.664 1 98.62 197 LEU A N 1
ATOM 1505 C CA . LEU A 1 197 ? -0.574 5.523 10.672 1 98.62 197 LEU A CA 1
ATOM 1506 C C . LEU A 1 197 ? 0.095 4.844 9.484 1 98.62 197 LEU A C 1
ATOM 1508 O O . LEU A 1 197 ? -0.175 5.188 8.336 1 98.62 197 LEU A O 1
ATOM 1512 N N . VAL A 1 198 ? 0.918 3.836 9.758 1 98.69 198 VAL A N 1
ATOM 1513 C CA . VAL A 1 198 ? 1.621 3.111 8.703 1 98.69 198 VAL A CA 1
ATOM 1514 C C . VAL A 1 198 ? 0.615 2.367 7.828 1 98.69 198 VAL A C 1
ATOM 1516 O O . VAL A 1 198 ? 0.693 2.422 6.598 1 98.69 198 VAL A O 1
ATOM 1519 N N . LYS A 1 199 ? -0.35 1.679 8.469 1 98.56 199 LYS A N 1
ATOM 1520 C CA . LYS A 1 199 ? -1.379 0.956 7.727 1 98.56 199 LYS A CA 1
ATOM 1521 C C . LYS A 1 199 ? -2.107 1.879 6.754 1 98.56 199 LYS A C 1
ATOM 1523 O O . LYS A 1 199 ? -2.266 1.548 5.578 1 98.56 199 LYS A O 1
ATOM 1528 N N . MET A 1 200 ? -2.463 3.039 7.199 1 98.38 200 MET A N 1
ATOM 1529 C CA . MET A 1 200 ? -3.211 3.986 6.375 1 98.38 200 MET A CA 1
ATOM 1530 C C . MET A 1 200 ? -2.324 4.578 5.285 1 98.38 200 MET A C 1
ATOM 1532 O O . MET A 1 200 ? -2.797 4.871 4.188 1 98.38 200 MET A O 1
ATOM 1536 N N . SER A 1 201 ? -1.045 4.773 5.617 1 98.69 201 SER A N 1
ATOM 1537 C CA . SER A 1 201 ? -0.111 5.273 4.613 1 98.69 201 SER A CA 1
ATOM 1538 C C . SER A 1 201 ? 0.032 4.297 3.453 1 98.69 201 SER A C 1
ATOM 1540 O O . SER A 1 201 ? 0.059 4.703 2.291 1 98.69 201 SER A O 1
ATOM 1542 N N . PHE A 1 202 ? 0.099 3.008 3.76 1 98.81 202 PHE A N 1
ATOM 1543 C CA . PHE A 1 202 ? 0.167 2.014 2.695 1 98.81 202 PHE A CA 1
ATOM 1544 C C . PHE A 1 202 ? -1.117 2.01 1.875 1 98.81 202 PHE A C 1
ATOM 1546 O O . PHE A 1 202 ? -1.075 1.893 0.648 1 98.81 202 PHE A O 1
ATOM 1553 N N . LYS A 1 203 ? -2.25 2.107 2.547 1 98.5 203 LYS A N 1
ATOM 1554 C CA . LYS A 1 203 ? -3.537 2.145 1.856 1 98.5 203 LYS A CA 1
ATOM 1555 C C . LYS A 1 203 ? -3.619 3.34 0.912 1 98.5 203 LYS A C 1
ATOM 1557 O O . LYS A 1 203 ? -3.965 3.186 -0.262 1 98.5 203 LYS A O 1
ATOM 1562 N N . GLY A 1 204 ? -3.307 4.492 1.402 1 98.5 204 GLY A N 1
ATOM 1563 C CA . GLY A 1 204 ? -3.314 5.688 0.577 1 98.5 204 GLY A CA 1
ATOM 1564 C C . GLY A 1 204 ? -2.322 5.629 -0.57 1 98.5 204 GLY A C 1
ATOM 1565 O O . GLY A 1 204 ? -2.635 6.035 -1.69 1 98.5 204 GLY A O 1
ATOM 1566 N N . PHE A 1 205 ? -1.123 5.082 -0.294 1 98.69 205 PHE A N 1
ATOM 1567 C CA . PHE A 1 205 ? -0.087 5.008 -1.317 1 98.69 205 PHE A CA 1
ATOM 1568 C C . PHE A 1 205 ? -0.513 4.082 -2.451 1 98.69 205 PHE A C 1
ATOM 1570 O O . PHE A 1 205 ? -0.271 4.379 -3.625 1 98.69 205 PHE A O 1
ATOM 1577 N N . ALA A 1 206 ? -1.097 2.932 -2.051 1 98.69 206 ALA A N 1
ATOM 1578 C CA . ALA A 1 206 ? -1.568 2 -3.072 1 98.69 206 ALA A CA 1
ATOM 1579 C C . ALA A 1 206 ? -2.547 2.68 -4.023 1 98.69 206 ALA A C 1
ATOM 1581 O O . ALA A 1 206 ? -2.492 2.465 -5.238 1 98.69 206 ALA A O 1
ATOM 1582 N N . LYS A 1 207 ? -3.42 3.498 -3.506 1 98.44 207 LYS A N 1
ATOM 1583 C CA . LYS A 1 207 ? -4.387 4.207 -4.34 1 98.44 207 LYS A CA 1
ATOM 1584 C C . LYS A 1 207 ? -3.697 5.234 -5.23 1 98.44 207 LYS A C 1
ATOM 1586 O O . LYS A 1 207 ? -4.047 5.379 -6.406 1 98.44 207 LYS A O 1
ATOM 1591 N N . LEU A 1 208 ? -2.707 5.984 -4.688 1 98.25 208 LEU A N 1
ATOM 1592 C CA . LEU A 1 208 ? -1.94 6.934 -5.488 1 98.25 208 LEU A CA 1
ATOM 1593 C C . LEU A 1 208 ? -1.246 6.23 -6.648 1 98.25 208 LEU A C 1
ATOM 1595 O O . LEU A 1 208 ? -1.251 6.73 -7.777 1 98.25 208 LEU A O 1
ATOM 1599 N N . LEU A 1 209 ? -0.728 5.059 -6.336 1 98.06 209 LEU A N 1
ATOM 1600 C CA . LEU A 1 209 ? 0.062 4.305 -7.305 1 98.06 209 LEU A CA 1
ATOM 1601 C C . LEU A 1 209 ? -0.812 3.809 -8.453 1 98.06 209 LEU A C 1
ATOM 1603 O O . LEU A 1 209 ? -0.314 3.549 -9.547 1 98.06 209 LEU A O 1
ATOM 1607 N N . GLU A 1 210 ? -2.131 3.668 -8.211 1 97.25 210 GLU A N 1
ATOM 1608 C CA . GLU A 1 210 ? -3.059 3.289 -9.273 1 97.25 210 GLU A CA 1
ATOM 1609 C C . GLU A 1 210 ? -3.172 4.387 -10.328 1 97.25 210 GLU A C 1
ATOM 1611 O O . GLU A 1 210 ? -3.469 4.109 -11.492 1 97.25 210 GLU A O 1
ATOM 1616 N N . LYS A 1 211 ? -2.871 5.66 -9.891 1 95.88 211 LYS A N 1
ATOM 1617 C CA . LYS A 1 211 ? -3.195 6.789 -10.758 1 95.88 211 LYS A CA 1
ATOM 1618 C C . LYS A 1 211 ? -1.932 7.5 -11.234 1 95.88 211 LYS A C 1
ATOM 1620 O O . LYS A 1 211 ? -1.955 8.219 -12.234 1 95.88 211 LYS A O 1
ATOM 1625 N N . GLU A 1 212 ? -0.892 7.344 -10.484 1 95.25 212 GLU A N 1
ATOM 1626 C CA . GLU A 1 212 ? 0.321 8.109 -10.758 1 95.25 212 GLU A CA 1
ATOM 1627 C C . GLU A 1 212 ? 1.558 7.219 -10.719 1 95.25 212 GLU A C 1
ATOM 1629 O O . GLU A 1 212 ? 1.599 6.234 -9.977 1 95.25 212 GLU A O 1
ATOM 1634 N N . ARG A 1 213 ? 2.586 7.562 -11.516 1 96.31 213 ARG A N 1
ATOM 1635 C CA . ARG A 1 213 ? 3.885 6.902 -11.422 1 96.31 213 ARG A CA 1
ATOM 1636 C C . ARG A 1 213 ? 4.594 7.273 -10.125 1 96.31 213 ARG A C 1
ATOM 1638 O O . ARG A 1 213 ? 4.387 8.367 -9.586 1 96.31 213 ARG A O 1
ATOM 1645 N N . PRO A 1 214 ? 5.5 6.363 -9.586 1 97.56 214 PRO A N 1
ATOM 1646 C CA . PRO A 1 214 ? 6.191 6.621 -8.32 1 97.56 214 PRO A CA 1
ATOM 1647 C C . PRO A 1 214 ? 6.938 7.953 -8.312 1 97.56 214 PRO A C 1
ATOM 1649 O O . PRO A 1 214 ? 6.883 8.695 -7.328 1 97.56 214 PRO A O 1
ATOM 1652 N N . GLU A 1 215 ? 7.598 8.32 -9.414 1 95.88 215 GLU A N 1
ATOM 1653 C CA . GLU A 1 215 ? 8.398 9.539 -9.5 1 95.88 215 GLU A CA 1
ATOM 1654 C C . GLU A 1 215 ? 7.52 10.781 -9.352 1 95.88 215 GLU A C 1
ATOM 1656 O O . GLU A 1 215 ? 7.93 11.766 -8.734 1 95.88 215 GLU A O 1
ATOM 1661 N N . MET A 1 216 ? 6.359 10.719 -9.898 1 96.38 216 MET A N 1
ATOM 1662 C CA . MET A 1 216 ? 5.43 11.844 -9.805 1 96.38 216 MET A CA 1
ATOM 1663 C C . MET A 1 216 ? 4.922 12.008 -8.375 1 96.38 216 MET A C 1
ATOM 1665 O O . MET A 1 216 ? 4.715 13.125 -7.91 1 96.38 216 MET A O 1
ATOM 1669 N N . ILE A 1 217 ? 4.699 10.922 -7.688 1 97.06 217 ILE A N 1
ATOM 1670 C CA . ILE A 1 217 ? 4.266 10.969 -6.297 1 97.06 217 ILE A CA 1
ATOM 1671 C C . ILE A 1 217 ? 5.332 11.648 -5.441 1 97.06 217 ILE A C 1
ATOM 1673 O O . ILE A 1 217 ? 5.016 12.508 -4.613 1 97.06 217 ILE A O 1
ATOM 1677 N N . ILE A 1 218 ? 6.633 11.305 -5.676 1 97.12 218 ILE A N 1
ATOM 1678 C CA . ILE A 1 218 ? 7.73 11.922 -4.941 1 97.12 218 ILE A CA 1
ATOM 1679 C C . ILE A 1 218 ? 7.738 13.43 -5.191 1 97.12 218 ILE A C 1
ATOM 1681 O O . ILE A 1 218 ? 7.895 14.219 -4.254 1 97.12 218 ILE A O 1
ATOM 1685 N N . GLU A 1 219 ? 7.5 13.844 -6.418 1 94.81 219 GLU A N 1
ATOM 1686 C CA . GLU A 1 219 ? 7.5 15.25 -6.789 1 94.81 219 GLU A CA 1
ATOM 1687 C C . GLU A 1 219 ? 6.395 16.016 -6.062 1 94.81 219 GLU A C 1
ATOM 1689 O O . GLU A 1 219 ? 6.57 17.172 -5.699 1 94.81 219 GLU A O 1
ATOM 1694 N N . GLN A 1 220 ? 5.309 15.406 -5.855 1 93.19 220 GLN A N 1
ATOM 1695 C CA . GLN A 1 220 ? 4.16 16.047 -5.215 1 93.19 220 GLN A CA 1
ATOM 1696 C C . GLN A 1 220 ? 4.379 16.203 -3.715 1 93.19 220 GLN A C 1
ATOM 1698 O O . GLN A 1 220 ? 3.738 17.031 -3.07 1 93.19 220 GLN A O 1
ATOM 1703 N N . ILE A 1 221 ? 5.258 15.406 -3.145 1 93.75 221 ILE A N 1
ATOM 1704 C CA . ILE A 1 221 ? 5.441 15.367 -1.698 1 93.75 221 ILE A CA 1
ATOM 1705 C C . ILE A 1 221 ? 6.645 16.219 -1.308 1 93.75 221 ILE A C 1
ATOM 1707 O O . ILE A 1 221 ? 6.602 16.953 -0.313 1 93.75 221 ILE A O 1
ATOM 1711 N N . CYS A 1 222 ? 7.645 16.156 -2.086 1 91.5 222 CYS A N 1
ATOM 1712 C CA . CYS A 1 222 ? 8.906 16.797 -1.764 1 91.5 222 CYS A CA 1
ATOM 1713 C C . CYS A 1 222 ? 8.836 18.297 -2.047 1 91.5 222 CYS A C 1
ATOM 1715 O O . CYS A 1 222 ? 8.375 18.703 -3.113 1 91.5 222 CYS A O 1
ATOM 1717 N N . THR A 1 223 ? 9.227 19.094 -1.084 1 87.62 223 THR A N 1
ATOM 1718 C CA . THR A 1 223 ? 9.391 20.547 -1.231 1 87.62 223 THR A CA 1
ATOM 1719 C C . THR A 1 223 ? 10.859 20.938 -1.065 1 87.62 223 THR A C 1
ATOM 1721 O O . THR A 1 223 ? 11.648 20.188 -0.495 1 87.62 223 THR A O 1
ATOM 1724 N N . PRO A 1 224 ? 11.234 22.125 -1.619 1 89.38 224 PRO A N 1
ATOM 1725 C CA . PRO A 1 224 ? 12.625 22.562 -1.458 1 89.38 224 PRO A CA 1
ATOM 1726 C C . PRO A 1 224 ? 13.039 22.688 0.007 1 89.38 224 PRO A C 1
ATOM 1728 O O . PRO A 1 224 ? 12.367 23.375 0.784 1 89.38 224 PRO A O 1
ATOM 1731 N N . LYS A 1 225 ? 14.102 21.984 0.396 1 89.25 225 LYS A N 1
ATOM 1732 C CA . LYS A 1 225 ? 14.672 22 1.743 1 89.25 225 LYS A CA 1
ATOM 1733 C C . LYS A 1 225 ? 13.664 21.469 2.764 1 89.25 225 LYS A C 1
ATOM 1735 O O . LYS A 1 225 ? 13.648 21.906 3.914 1 89.25 225 LYS A O 1
ATOM 1740 N N . GLY A 1 226 ? 12.828 20.578 2.246 1 89.81 226 GLY A N 1
ATOM 1741 C CA . GLY A 1 226 ? 11.797 20.031 3.125 1 89.81 226 GLY A CA 1
ATOM 1742 C C . GLY A 1 226 ? 12.266 18.844 3.928 1 89.81 226 GLY A C 1
ATOM 1743 O O . GLY A 1 226 ? 13.422 18.422 3.816 1 89.81 226 GLY A O 1
ATOM 1744 N N . ALA A 1 227 ? 11.359 18.312 4.781 1 92.75 227 ALA A N 1
ATOM 1745 C CA . ALA A 1 227 ? 11.656 17.172 5.656 1 92.75 227 ALA A CA 1
ATOM 1746 C C . ALA A 1 227 ? 11.844 15.891 4.848 1 92.75 227 ALA A C 1
ATOM 1748 O O . ALA A 1 227 ? 12.766 15.117 5.105 1 92.75 227 ALA A O 1
ATOM 1749 N N . THR A 1 228 ? 11.07 15.648 3.816 1 94.88 228 THR A N 1
ATOM 1750 C CA . THR A 1 228 ? 11.023 14.406 3.061 1 94.88 228 THR A CA 1
ATOM 1751 C C . THR A 1 228 ? 12.32 14.195 2.285 1 94.88 228 THR A C 1
ATOM 1753 O O . THR A 1 228 ? 12.844 13.078 2.23 1 94.88 228 THR A O 1
ATOM 1756 N N . ILE A 1 229 ? 12.875 15.297 1.668 1 96.25 229 ILE A N 1
ATOM 1757 C CA . ILE A 1 229 ? 14.078 15.18 0.85 1 96.25 229 ILE A CA 1
ATOM 1758 C C . ILE A 1 229 ? 15.258 14.773 1.727 1 96.25 229 ILE A C 1
ATOM 1760 O O . ILE A 1 229 ? 16.156 14.07 1.272 1 96.25 229 ILE A O 1
ATOM 1764 N N . GLU A 1 230 ? 15.281 15.203 2.98 1 96.62 230 GLU A N 1
ATOM 1765 C CA . GLU A 1 230 ? 16.328 14.781 3.898 1 96.62 230 GLU A CA 1
ATOM 1766 C C . GLU A 1 230 ? 16.312 13.273 4.121 1 96.62 230 GLU A C 1
ATOM 1768 O O . GLU A 1 230 ? 17.359 12.625 4.129 1 96.62 230 GLU A O 1
ATOM 1773 N N . GLY A 1 231 ? 15.133 12.711 4.32 1 97.81 231 GLY A N 1
ATOM 1774 C CA . GLY A 1 231 ? 14.992 11.273 4.477 1 97.81 231 GLY A CA 1
ATOM 1775 C C . GLY A 1 231 ? 15.344 10.5 3.219 1 97.81 231 GLY A C 1
ATOM 1776 O O . GLY A 1 231 ? 16.047 9.492 3.279 1 97.81 231 GLY A O 1
ATOM 1777 N N . LEU A 1 232 ? 14.875 10.984 2.061 1 98.06 232 LEU A N 1
ATOM 1778 C CA . LEU A 1 232 ? 15.18 10.336 0.79 1 98.06 232 LEU A CA 1
ATOM 1779 C C . LEU A 1 232 ? 16.688 10.297 0.547 1 98.06 232 LEU A C 1
ATOM 1781 O O . LEU A 1 232 ? 17.203 9.305 0.031 1 98.06 232 LEU A O 1
ATOM 1785 N N . SER A 1 233 ? 17.328 11.367 0.899 1 98.06 233 SER A N 1
ATOM 1786 C CA . SER A 1 233 ? 18.781 11.438 0.734 1 98.06 233 SER A CA 1
ATOM 1787 C C . SER A 1 233 ? 19.469 10.328 1.508 1 98.06 233 SER A C 1
ATOM 1789 O O . SER A 1 233 ? 20.453 9.742 1.023 1 98.06 233 SER A O 1
ATOM 1791 N N . VAL A 1 234 ? 18.984 10.008 2.678 1 98.5 234 VAL A N 1
ATOM 1792 C CA . VAL A 1 234 ? 19.547 8.938 3.496 1 98.5 234 VAL A CA 1
ATOM 1793 C C . VAL A 1 234 ? 19.375 7.594 2.791 1 98.5 234 VAL A C 1
ATOM 1795 O O . VAL A 1 234 ? 20.297 6.797 2.713 1 98.5 234 VAL A O 1
ATOM 1798 N N . LEU A 1 235 ? 18.156 7.32 2.26 1 98.62 235 LEU A N 1
ATOM 1799 C CA . LEU A 1 235 ? 17.875 6.059 1.584 1 98.62 235 LEU A CA 1
ATOM 1800 C C . LEU A 1 235 ? 18.766 5.887 0.357 1 98.62 235 LEU A C 1
ATOM 1802 O O . LEU A 1 235 ? 19.25 4.789 0.092 1 98.62 235 LEU A O 1
ATOM 1806 N N . GLU A 1 236 ? 18.953 7.023 -0.356 1 97.88 236 GLU A N 1
ATOM 1807 C CA . GLU A 1 236 ? 19.828 6.984 -1.521 1 97.88 236 GLU A CA 1
ATOM 1808 C C . GLU A 1 236 ? 21.281 6.711 -1.112 1 97.88 236 GLU A C 1
ATOM 1810 O O . GLU A 1 236 ? 21.953 5.875 -1.716 1 97.88 236 GLU A O 1
ATOM 1815 N N . LYS A 1 237 ? 21.75 7.391 -0.106 1 98.19 237 LYS A N 1
ATOM 1816 C CA . LYS A 1 237 ? 23.109 7.227 0.38 1 98.19 237 LYS A CA 1
ATOM 1817 C C . LYS A 1 237 ? 23.359 5.797 0.852 1 98.19 237 LYS A C 1
ATOM 1819 O O . LYS A 1 237 ? 24.453 5.266 0.688 1 98.19 237 LYS A O 1
ATOM 1824 N N . LYS A 1 238 ? 22.359 5.176 1.42 1 98.31 238 LYS A N 1
ATOM 1825 C CA . LYS A 1 238 ? 22.5 3.828 1.965 1 98.31 238 LYS A CA 1
ATOM 1826 C C . LYS A 1 238 ? 22.25 2.773 0.889 1 98.31 238 LYS A C 1
ATOM 1828 O O . LYS A 1 238 ? 22.312 1.573 1.162 1 98.31 238 LYS A O 1
ATOM 1833 N N . GLY A 1 239 ? 21.906 3.168 -0.319 1 98.25 239 GLY A N 1
ATOM 1834 C CA . GLY A 1 239 ? 21.781 2.266 -1.452 1 98.25 239 GLY A CA 1
ATOM 1835 C C . GLY A 1 239 ? 20.547 1.379 -1.369 1 98.25 239 GLY A C 1
ATOM 1836 O O . GLY A 1 239 ? 20.609 0.199 -1.722 1 98.25 239 GLY A O 1
ATOM 1837 N N . VAL A 1 240 ? 19.438 1.885 -0.905 1 98.56 240 VAL A N 1
ATOM 1838 C CA . VAL A 1 240 ? 18.25 1.094 -0.652 1 98.56 240 VAL A CA 1
ATOM 1839 C C . VAL A 1 240 ? 17.672 0.578 -1.973 1 98.56 240 VAL A C 1
ATOM 1841 O O . VAL A 1 240 ? 17.25 -0.574 -2.062 1 98.56 240 VAL A O 1
ATOM 1844 N N . ARG A 1 241 ? 17.688 1.405 -3.025 1 97.88 241 ARG A N 1
ATOM 1845 C CA . ARG A 1 241 ? 17.219 0.963 -4.332 1 97.88 241 ARG A CA 1
ATOM 1846 C C . ARG A 1 241 ? 17.984 -0.264 -4.809 1 97.88 241 ARG A C 1
ATOM 1848 O O . ARG A 1 241 ? 17.391 -1.258 -5.223 1 97.88 241 ARG A O 1
ATOM 1855 N N . GLY A 1 242 ? 19.281 -0.183 -4.707 1 98.31 242 GLY A N 1
ATOM 1856 C CA . GLY A 1 242 ? 20.125 -1.308 -5.094 1 98.31 242 GLY A CA 1
ATOM 1857 C C . GLY A 1 242 ? 19.875 -2.549 -4.258 1 98.31 242 GLY A C 1
ATOM 1858 O O . GLY A 1 242 ? 19.938 -3.67 -4.77 1 98.31 242 GLY A O 1
ATOM 1859 N N . ALA A 1 243 ? 19.641 -2.379 -2.953 1 98.75 243 ALA A N 1
ATOM 1860 C CA . ALA A 1 243 ? 19.359 -3.496 -2.055 1 98.75 243 ALA A CA 1
ATOM 1861 C C . ALA A 1 243 ? 18.109 -4.246 -2.486 1 98.75 243 ALA A C 1
ATOM 1863 O O . ALA A 1 243 ? 18.094 -5.477 -2.521 1 98.75 243 ALA A O 1
ATOM 1864 N N . PHE A 1 244 ? 17.047 -3.52 -2.846 1 98.75 244 PHE A N 1
ATOM 1865 C CA . PHE A 1 244 ? 15.805 -4.148 -3.297 1 98.75 244 PHE A CA 1
ATOM 1866 C C . PHE A 1 244 ? 16.031 -4.891 -4.609 1 98.75 244 PHE A C 1
ATOM 1868 O O . PHE A 1 244 ? 15.547 -6.016 -4.777 1 98.75 244 PHE A O 1
ATOM 1875 N N . ILE A 1 245 ? 16.719 -4.254 -5.562 1 98.62 245 ILE A N 1
ATOM 1876 C CA . ILE A 1 245 ? 16.953 -4.883 -6.855 1 98.62 245 ILE A CA 1
ATOM 1877 C C . ILE A 1 245 ? 17.75 -6.176 -6.66 1 98.62 245 ILE A C 1
ATOM 1879 O O . ILE A 1 245 ? 17.422 -7.211 -7.242 1 98.62 245 ILE A O 1
ATOM 1883 N N . LYS A 1 246 ? 18.766 -6.129 -5.809 1 98.56 246 LYS A N 1
ATOM 1884 C CA . LYS A 1 246 ? 19.547 -7.324 -5.531 1 98.56 246 LYS A CA 1
ATOM 1885 C C . LYS A 1 246 ? 18.719 -8.391 -4.832 1 98.56 246 LYS A C 1
ATOM 1887 O O . LYS A 1 246 ? 18.828 -9.578 -5.133 1 98.56 246 LYS A O 1
ATOM 1892 N N . ALA A 1 247 ? 17.922 -7.992 -3.838 1 98.62 247 ALA A N 1
ATOM 1893 C CA . ALA A 1 247 ? 17.047 -8.922 -3.135 1 98.62 247 ALA A CA 1
ATOM 1894 C C . ALA A 1 247 ? 16.125 -9.648 -4.109 1 98.62 247 ALA A C 1
ATOM 1896 O O . ALA A 1 247 ? 15.969 -10.875 -4.039 1 98.62 247 ALA A O 1
ATOM 1897 N N . CYS A 1 248 ? 15.516 -8.883 -5.035 1 98.25 248 CYS A N 1
ATOM 1898 C CA . CYS A 1 248 ? 14.633 -9.461 -6.051 1 98.25 248 CYS A CA 1
ATOM 1899 C C . CYS A 1 248 ? 15.398 -10.445 -6.934 1 98.25 248 CYS A C 1
ATOM 1901 O O . CYS A 1 248 ? 14.891 -11.523 -7.242 1 98.25 248 CYS A O 1
ATOM 1903 N N . HIS A 1 249 ? 16.609 -10.047 -7.301 1 98 249 HIS A N 1
ATOM 1904 C CA . HIS A 1 249 ? 17.438 -10.914 -8.141 1 98 249 HIS A CA 1
ATOM 1905 C C . HIS A 1 249 ? 17.703 -12.25 -7.457 1 98 249 HIS A C 1
ATOM 1907 O O . HIS A 1 249 ? 17.578 -13.305 -8.086 1 98 249 HIS A O 1
ATOM 1913 N N . GLU A 1 250 ? 18.062 -12.234 -6.215 1 97.31 250 GLU A N 1
ATOM 1914 C CA . GLU A 1 250 ? 18.359 -13.461 -5.488 1 97.31 250 GLU A CA 1
ATOM 1915 C C . GLU A 1 250 ? 17.109 -14.328 -5.328 1 97.31 250 GLU A C 1
ATOM 1917 O O . GLU A 1 250 ? 17.188 -15.555 -5.336 1 97.31 250 GLU A O 1
ATOM 1922 N N . SER A 1 251 ? 15.953 -13.711 -5.129 1 96.38 251 SER A N 1
ATOM 1923 C CA . SER A 1 251 ? 14.703 -14.461 -5.062 1 96.38 251 SER A CA 1
ATOM 1924 C C . SER A 1 251 ? 14.398 -15.156 -6.383 1 96.38 251 SER A C 1
ATOM 1926 O O . SER A 1 251 ? 14.07 -16.344 -6.402 1 96.38 251 SER A O 1
ATOM 1928 N N . VAL A 1 252 ? 14.516 -14.406 -7.484 1 96.19 252 VAL A N 1
ATOM 1929 C CA . VAL A 1 252 ? 14.219 -14.961 -8.797 1 96.19 252 VAL A CA 1
ATOM 1930 C C . VAL A 1 252 ? 15.211 -16.062 -9.133 1 96.19 252 VAL A C 1
ATOM 1932 O O . VAL A 1 252 ? 14.836 -17.094 -9.719 1 96.19 252 VAL A O 1
ATOM 1935 N N . LYS A 1 253 ? 16.5 -15.859 -8.82 1 95 253 LYS A N 1
ATOM 1936 C CA . LYS A 1 253 ? 17.547 -16.859 -9.062 1 95 253 LYS A CA 1
ATOM 1937 C C . LYS A 1 253 ? 17.172 -18.188 -8.43 1 95 253 LYS A C 1
ATOM 1939 O O . LYS A 1 253 ? 17.422 -19.25 -9.016 1 95 253 LYS A O 1
ATOM 1944 N N . LYS A 1 254 ? 16.609 -18.188 -7.258 1 90.62 254 LYS A N 1
ATOM 1945 C CA . LYS A 1 254 ? 16.188 -19.406 -6.551 1 90.62 254 LYS A CA 1
ATOM 1946 C C . LYS A 1 254 ? 15.102 -20.141 -7.316 1 90.62 254 LYS A C 1
ATOM 1948 O O . LYS A 1 254 ? 15.008 -21.375 -7.238 1 90.62 254 LYS A O 1
ATOM 1953 N N . MET A 1 255 ? 14.219 -19.453 -8.094 1 86.44 255 MET A N 1
ATOM 1954 C CA . MET A 1 255 ? 13.141 -20.047 -8.875 1 86.44 255 MET A CA 1
ATOM 1955 C C . MET A 1 255 ? 13.688 -20.797 -10.078 1 86.44 255 MET A C 1
ATOM 1957 O O . MET A 1 255 ? 13.039 -21.719 -10.594 1 86.44 255 MET A O 1
ATOM 1961 N N . ARG A 1 256 ? 14.852 -20.438 -10.5 1 81.38 256 ARG A N 1
ATOM 1962 C CA . ARG A 1 256 ? 15.406 -20.969 -11.734 1 81.38 256 ARG A CA 1
ATOM 1963 C C . ARG A 1 256 ? 16.344 -22.141 -11.445 1 81.38 256 ARG A C 1
ATOM 1965 O O . ARG A 1 256 ? 16.859 -22.781 -12.367 1 81.38 256 ARG A O 1
ATOM 1972 N N . LEU A 1 257 ? 16.609 -22.391 -10.156 1 72.69 257 LEU A N 1
ATOM 1973 C CA . LEU A 1 257 ? 17.438 -23.531 -9.781 1 72.69 257 LEU A CA 1
ATOM 1974 C C . LEU A 1 257 ? 16.609 -24.797 -9.648 1 72.69 257 LEU A C 1
ATOM 1976 O O . LEU A 1 257 ? 15.414 -24.734 -9.352 1 72.69 257 LEU A O 1
ATOM 1980 N N . MET B 1 1 ? -25.375 27.969 8.242 1 79.81 1 MET B N 1
ATOM 1981 C CA . MET B 1 1 ? -24.422 26.875 8.102 1 79.81 1 MET B CA 1
ATOM 1982 C C . MET B 1 1 ? -23.016 27.328 8.477 1 79.81 1 MET B C 1
ATOM 1984 O O . MET B 1 1 ? -22.672 28.5 8.336 1 79.81 1 MET B O 1
ATOM 1988 N N . GLU B 1 2 ? -22.203 26.516 9.125 1 93.69 2 GLU B N 1
ATOM 1989 C CA . GLU B 1 2 ? -20.844 26.859 9.547 1 93.69 2 GLU B CA 1
ATOM 1990 C C . GLU B 1 2 ? -19.922 27.016 8.344 1 93.69 2 GLU B C 1
ATOM 1992 O O . GLU B 1 2 ? -20.203 26.484 7.262 1 93.69 2 GLU B O 1
ATOM 1997 N N . ILE B 1 3 ? -18.969 27.906 8.516 1 97.44 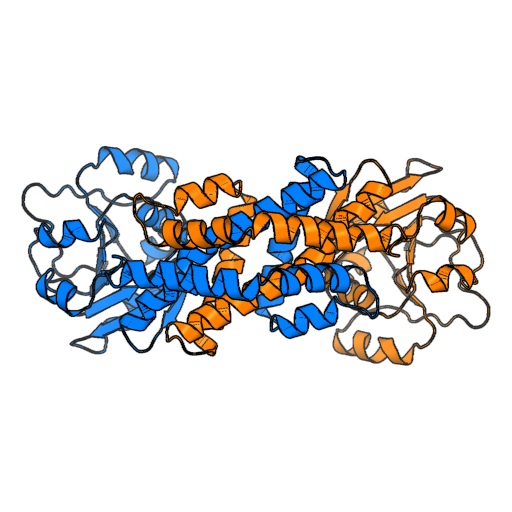3 ILE B N 1
ATOM 1998 C CA . ILE B 1 3 ? -18.047 28.172 7.426 1 97.44 3 ILE B CA 1
ATOM 1999 C C . ILE B 1 3 ? -16.703 27.484 7.707 1 97.44 3 ILE B C 1
ATOM 2001 O O . ILE B 1 3 ? -16.188 27.547 8.828 1 97.44 3 ILE B O 1
ATOM 2005 N N . LEU B 1 4 ? -16.234 26.734 6.766 1 98.25 4 LEU B N 1
ATOM 2006 C CA . LEU B 1 4 ? -14.867 26.219 6.773 1 98.25 4 LEU B CA 1
ATOM 2007 C C . LEU B 1 4 ? -14 26.953 5.762 1 98.25 4 LEU B C 1
ATOM 2009 O O . LEU B 1 4 ? -14.242 26.891 4.555 1 98.25 4 LEU B O 1
ATOM 2013 N N . GLN B 1 5 ? -13.055 27.672 6.242 1 97.94 5 GLN B N 1
ATOM 2014 C CA . GLN B 1 5 ? -12.203 28.5 5.398 1 97.94 5 GLN B CA 1
ATOM 2015 C C . GLN B 1 5 ? -10.812 27.891 5.258 1 97.94 5 GLN B C 1
ATOM 2017 O O . GLN B 1 5 ? -10.094 27.734 6.25 1 97.94 5 GLN B O 1
ATOM 2022 N N . PHE B 1 6 ? -10.484 27.547 4.008 1 97.75 6 PHE B N 1
ATOM 2023 C CA . PHE B 1 6 ? -9.133 27.094 3.684 1 97.75 6 PHE B CA 1
ATOM 2024 C C . PHE B 1 6 ? -8.219 28.281 3.402 1 97.75 6 PHE B C 1
ATOM 2026 O O . PHE B 1 6 ? -8.531 29.125 2.568 1 97.75 6 PHE B O 1
ATOM 2033 N N . ILE B 1 7 ? -7.145 28.328 4.113 1 96.56 7 ILE B N 1
ATOM 2034 C CA . ILE B 1 7 ? -6.168 29.375 3.836 1 96.56 7 ILE B CA 1
ATOM 2035 C C . ILE B 1 7 ? -4.93 28.766 3.184 1 96.56 7 ILE B C 1
ATOM 2037 O O . ILE B 1 7 ? -4.145 28.078 3.844 1 96.56 7 ILE B O 1
ATOM 2041 N N . GLY B 1 8 ? -4.691 29.109 1.918 1 94.25 8 GLY B N 1
ATOM 2042 C CA . GLY B 1 8 ? -3.646 28.516 1.095 1 94.25 8 GLY B CA 1
ATOM 2043 C C . GLY B 1 8 ? -4.188 27.734 -0.082 1 94.25 8 GLY B C 1
ATOM 2044 O O . GLY B 1 8 ? -5.219 27.062 0.033 1 94.25 8 GLY B O 1
ATOM 2045 N N . TYR B 1 9 ? -3.455 27.75 -1.228 1 92 9 TYR B N 1
ATOM 2046 C CA . TYR B 1 9 ? -3.908 27.109 -2.457 1 92 9 TYR B CA 1
ATOM 2047 C C . TYR B 1 9 ? -2.959 26 -2.873 1 92 9 TYR B C 1
ATOM 2049 O O . TYR B 1 9 ? -3.004 25.531 -4.012 1 92 9 TYR B O 1
ATOM 2057 N N . GLY B 1 10 ? -2.119 25.547 -1.993 1 90.69 10 GLY B N 1
ATOM 2058 C CA . GLY B 1 10 ? -1.073 24.609 -2.35 1 90.69 10 GLY B CA 1
ATOM 2059 C C . GLY B 1 10 ? -1.599 23.203 -2.617 1 90.69 10 GLY B C 1
ATOM 2060 O O . GLY B 1 10 ? -2.812 22.984 -2.643 1 90.69 10 GLY B O 1
ATOM 2061 N N . ASN B 1 11 ? -0.685 22.25 -2.805 1 90.69 11 ASN B N 1
ATOM 2062 C CA . ASN B 1 11 ? -1.011 20.891 -3.18 1 90.69 11 ASN B CA 1
ATOM 2063 C C . ASN B 1 11 ? -1.874 20.203 -2.121 1 90.69 11 ASN B C 1
ATOM 2065 O O . ASN B 1 11 ? -2.787 19.453 -2.451 1 90.69 11 ASN B O 1
ATOM 2069 N N . MET B 1 12 ? -1.587 20.5 -0.894 1 94.06 12 MET B N 1
ATOM 2070 C CA . MET B 1 12 ? -2.332 19.859 0.186 1 94.06 12 MET B CA 1
ATOM 2071 C C . MET B 1 12 ? -3.777 20.344 0.212 1 94.06 12 MET B C 1
ATOM 2073 O O . MET B 1 12 ? -4.703 19.547 0.369 1 94.06 12 MET B O 1
ATOM 2077 N N . ALA B 1 13 ? -3.963 21.656 0.088 1 95.5 13 ALA B N 1
ATOM 2078 C CA . ALA B 1 13 ? -5.316 22.203 0.035 1 95.5 13 ALA B CA 1
ATOM 2079 C C . ALA B 1 13 ? -6.109 21.594 -1.117 1 95.5 13 ALA B C 1
ATOM 2081 O O . ALA B 1 13 ? -7.262 21.188 -0.939 1 95.5 13 ALA B O 1
ATOM 2082 N N . GLN B 1 14 ? -5.457 21.516 -2.244 1 95.69 14 GLN B N 1
ATOM 2083 C CA . GLN B 1 14 ? -6.105 20.953 -3.428 1 95.69 14 GLN B CA 1
ATOM 2084 C C . GLN B 1 14 ? -6.441 19.484 -3.225 1 95.69 14 GLN B C 1
ATOM 2086 O O . GLN B 1 14 ? -7.531 19.031 -3.582 1 95.69 14 GLN B O 1
ATOM 2091 N N . ALA B 1 15 ? -5.535 18.734 -2.654 1 96.44 15 ALA B N 1
ATOM 2092 C CA . ALA B 1 15 ? -5.758 17.312 -2.404 1 96.44 15 ALA B CA 1
ATOM 2093 C C . ALA B 1 15 ? -6.953 17.094 -1.484 1 96.44 15 ALA B C 1
ATOM 2095 O O . ALA B 1 15 ? -7.82 16.266 -1.77 1 96.44 15 ALA B O 1
ATOM 2096 N N . ILE B 1 16 ? -6.992 17.859 -0.414 1 97.94 16 ILE B N 1
ATOM 2097 C CA . ILE B 1 16 ? -8.07 17.719 0.558 1 97.94 16 ILE B CA 1
ATOM 2098 C C . ILE B 1 16 ? -9.406 18.078 -0.096 1 97.94 16 ILE B C 1
ATOM 2100 O O . ILE B 1 16 ? -10.383 17.344 0.044 1 97.94 16 ILE B O 1
ATOM 2104 N N . LEU B 1 17 ? -9.43 19.188 -0.815 1 97.88 17 LEU B N 1
ATOM 2105 C CA . LEU B 1 17 ? -10.656 19.594 -1.486 1 97.88 17 LEU B CA 1
ATOM 2106 C C . LEU B 1 17 ? -11.102 18.562 -2.508 1 97.88 17 LEU B C 1
ATOM 2108 O O . LEU B 1 17 ? -12.281 18.203 -2.574 1 97.88 17 LEU B O 1
ATOM 2112 N N . GLU B 1 18 ? -10.172 18.062 -3.256 1 97.12 18 GLU B N 1
ATOM 2113 C CA .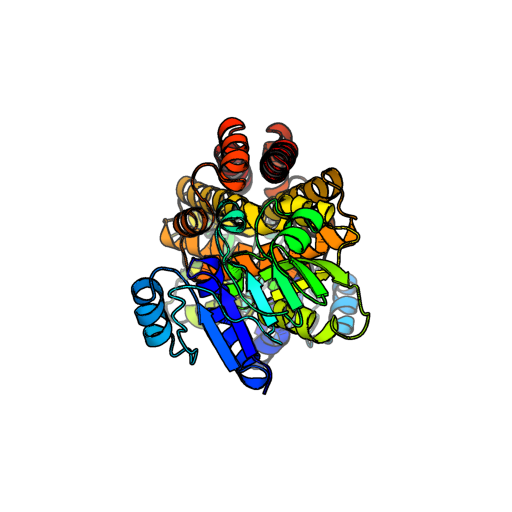 GLU B 1 18 ? -10.492 17.062 -4.27 1 97.12 18 GLU B CA 1
ATOM 2114 C C . GLU B 1 18 ? -11.094 15.82 -3.635 1 97.12 18 GLU B C 1
ATOM 2116 O O . GLU B 1 18 ? -12.055 15.25 -4.156 1 97.12 18 GLU B O 1
ATOM 2121 N N . GLY B 1 19 ? -10.609 15.445 -2.547 1 97.56 19 GLY B N 1
ATOM 2122 C CA . GLY B 1 19 ? -11.008 14.188 -1.941 1 97.56 19 GLY B CA 1
ATOM 2123 C C . GLY B 1 19 ? -12.234 14.312 -1.059 1 97.56 19 GLY B C 1
ATOM 2124 O O . GLY B 1 19 ? -12.93 13.32 -0.806 1 97.56 19 GLY B O 1
ATOM 2125 N N . SER B 1 20 ? -12.539 15.555 -0.605 1 97.94 20 SER B N 1
ATOM 2126 C CA . SER B 1 20 ? -13.5 15.555 0.499 1 97.94 20 SER B CA 1
ATOM 2127 C C . SER B 1 20 ? -14.516 16.688 0.347 1 97.94 20 SER B C 1
ATOM 2129 O O . SER B 1 20 ? -15.383 16.859 1.199 1 97.94 20 SER B O 1
ATOM 2131 N N . HIS B 1 21 ? -14.516 17.438 -0.708 1 97.69 21 HIS B N 1
ATOM 2132 C CA . HIS B 1 21 ? -15.398 18.594 -0.83 1 97.69 21 HIS B CA 1
ATOM 2133 C C . HIS B 1 21 ? -16.859 18.172 -0.76 1 97.69 21 HIS B C 1
ATOM 2135 O O . HIS B 1 21 ? -17.688 18.906 -0.207 1 97.69 21 HIS B O 1
ATOM 2141 N N . GLU B 1 22 ? -17.234 16.984 -1.272 1 97.06 22 GLU B N 1
ATOM 2142 C CA . GLU B 1 22 ? -18.609 16.531 -1.27 1 97.06 22 GLU B CA 1
ATOM 2143 C C . GLU B 1 22 ? -19.109 16.297 0.152 1 97.06 22 GLU B C 1
ATOM 2145 O O . GLU B 1 22 ? -20.234 16.672 0.497 1 97.06 22 GLU B O 1
ATOM 2150 N N . ILE B 1 23 ? -18.234 15.703 0.878 1 96.94 23 ILE B N 1
ATOM 2151 C CA . ILE B 1 23 ? -18.594 15.422 2.262 1 96.94 23 ILE B CA 1
ATOM 2152 C C . ILE B 1 23 ? -18.594 16.719 3.068 1 96.94 23 ILE B C 1
ATOM 2154 O O . ILE B 1 23 ? -19.5 16.969 3.863 1 96.94 23 ILE B O 1
ATOM 2158 N N . LEU B 1 24 ? -17.594 17.547 2.906 1 97.56 24 LEU B N 1
ATOM 2159 C CA . LEU B 1 24 ? -17.438 18.781 3.662 1 97.56 24 LEU B CA 1
ATOM 2160 C C . LEU B 1 24 ? -18.562 19.766 3.34 1 97.56 24 LEU B C 1
ATOM 2162 O O . LEU B 1 24 ? -19.047 20.469 4.23 1 97.56 24 LEU B O 1
ATOM 2166 N N . SER B 1 25 ? -19.047 19.781 2.115 1 96.62 25 SER B N 1
ATOM 2167 C CA . SER B 1 25 ? -20.031 20.75 1.674 1 96.62 25 SER B CA 1
ATOM 2168 C C . SER B 1 25 ? -21.406 20.438 2.26 1 96.62 25 SER B C 1
ATOM 2170 O O . SER B 1 25 ? -22.312 21.281 2.223 1 96.62 25 SER B O 1
ATOM 2172 N N . LYS B 1 26 ? -21.625 19.25 2.773 1 95.5 26 LYS B N 1
ATOM 2173 C CA . LYS B 1 26 ? -22.875 18.891 3.43 1 95.5 26 LYS B CA 1
ATOM 2174 C C . LYS B 1 26 ? -22.984 19.562 4.801 1 95.5 26 LYS B C 1
ATOM 2176 O O . LYS B 1 26 ? -24.094 19.734 5.32 1 95.5 26 LYS B O 1
ATOM 2181 N N . ARG B 1 27 ? -21.828 20 5.305 1 94.88 27 ARG B N 1
ATOM 2182 C CA . ARG B 1 27 ? -21.828 20.484 6.68 1 94.88 27 ARG B CA 1
ATOM 2183 C C . ARG B 1 27 ? -21.312 21.906 6.758 1 94.88 27 ARG B C 1
ATOM 2185 O O . ARG B 1 27 ? -21.609 22.625 7.715 1 94.88 27 ARG B O 1
ATOM 2192 N N . PHE B 1 28 ? -20.562 22.297 5.719 1 97.5 28 PHE B N 1
ATOM 2193 C CA . PHE B 1 28 ? -19.891 23.594 5.777 1 97.5 28 PHE B CA 1
ATOM 2194 C C . PHE B 1 28 ? -20.078 24.359 4.473 1 97.5 28 PHE B C 1
ATOM 2196 O O . PHE B 1 28 ? -20.172 23.766 3.4 1 97.5 28 PHE B O 1
ATOM 2203 N N . ILE B 1 29 ? -20.172 25.641 4.613 1 97.81 29 ILE B N 1
ATOM 2204 C CA . ILE B 1 29 ? -19.859 26.5 3.473 1 97.81 29 ILE B CA 1
ATOM 2205 C C . ILE B 1 29 ? -18.344 26.609 3.295 1 97.81 29 ILE B C 1
ATOM 2207 O O . ILE B 1 29 ? -17.641 27 4.219 1 97.81 29 ILE B O 1
ATOM 2211 N N . LEU B 1 30 ? -17.891 26.219 2.119 1 98.12 30 LEU B N 1
ATOM 2212 C CA . LEU B 1 30 ? -16.453 26.172 1.887 1 98.12 30 LEU B CA 1
ATOM 2213 C C . LEU B 1 30 ? -15.961 27.5 1.31 1 98.12 30 LEU B C 1
ATOM 2215 O O . LEU B 1 30 ? -16.5 27.984 0.316 1 98.12 30 LEU B O 1
ATOM 2219 N N . GLU B 1 31 ? -14.945 28.078 1.99 1 97.31 31 GLU B N 1
ATOM 2220 C CA . GLU B 1 31 ? -14.234 29.266 1.516 1 97.31 31 GLU B CA 1
ATOM 2221 C C . GLU B 1 31 ? -12.75 28.969 1.33 1 97.31 31 GLU B C 1
ATOM 2223 O O . GLU B 1 31 ? -12.164 28.172 2.072 1 97.31 31 GLU B O 1
ATOM 2228 N N . ILE B 1 32 ? -12.211 29.594 0.34 1 96.56 32 ILE B N 1
ATOM 2229 C CA . ILE B 1 32 ? -10.773 29.484 0.122 1 96.56 32 ILE B CA 1
ATOM 2230 C C . ILE B 1 32 ? -10.156 30.875 -0.03 1 96.56 32 ILE B C 1
ATOM 2232 O O . ILE B 1 32 ? -10.68 31.703 -0.767 1 96.56 32 ILE B O 1
ATOM 2236 N N . THR B 1 33 ? -9.148 31.094 0.744 1 94.31 33 THR B N 1
ATOM 2237 C CA . THR B 1 33 ? -8.453 32.375 0.729 1 94.31 33 THR B CA 1
ATOM 2238 C C . THR B 1 33 ? -6.953 32.188 0.512 1 94.31 33 THR B C 1
ATOM 2240 O O . THR B 1 33 ? -6.375 31.203 0.986 1 94.31 33 THR B O 1
ATOM 2243 N N . GLY B 1 34 ? -6.316 33.062 -0.23 1 89.56 34 GLY B N 1
ATOM 2244 C CA . GLY B 1 34 ? -4.887 33.062 -0.5 1 89.56 34 GLY B CA 1
ATOM 2245 C C . GLY B 1 34 ? -4.422 34.281 -1.297 1 89.56 34 GLY B C 1
ATOM 2246 O O . GLY B 1 34 ? -5.195 35.219 -1.523 1 89.56 34 GLY B O 1
ATOM 2247 N N . ARG B 1 35 ? -3.146 34.312 -1.73 1 82.62 35 ARG B N 1
ATOM 2248 C CA . ARG B 1 35 ? -2.531 35.469 -2.342 1 82.62 35 ARG B CA 1
ATOM 2249 C C . ARG B 1 35 ? -2.91 35.594 -3.814 1 82.62 35 ARG B C 1
ATOM 2251 O O . ARG B 1 35 ? -3.029 36.688 -4.348 1 82.62 35 ARG B O 1
ATOM 2258 N N . ASN B 1 36 ? -3.145 34.406 -4.426 1 83.19 36 ASN B N 1
ATOM 2259 C CA . ASN B 1 36 ? -3.367 34.406 -5.867 1 83.19 36 ASN B CA 1
ATOM 2260 C C . ASN B 1 36 ? -4.547 33.531 -6.254 1 83.19 36 ASN B C 1
ATOM 2262 O O . ASN B 1 36 ? -4.352 32.375 -6.68 1 83.19 36 ASN B O 1
ATOM 2266 N N . PRO B 1 37 ? -5.684 34.156 -6.285 1 82.12 37 PRO B N 1
ATOM 2267 C CA . PRO B 1 37 ? -6.875 33.344 -6.602 1 82.12 37 PRO B CA 1
ATOM 2268 C C . PRO B 1 37 ? -6.773 32.656 -7.949 1 82.12 37 PRO B C 1
ATOM 2270 O O . PRO B 1 37 ? -7.414 31.625 -8.156 1 82.12 37 PRO B O 1
ATOM 2273 N N . GLU B 1 38 ? -5.988 33.188 -8.898 1 85.25 38 GLU B N 1
ATOM 2274 C CA . GLU B 1 38 ? -5.855 32.594 -10.234 1 85.25 38 GLU B CA 1
ATOM 2275 C C . GLU B 1 38 ? -5.211 31.219 -10.18 1 85.25 38 GLU B C 1
ATOM 2277 O O . GLU B 1 38 ? -5.355 30.422 -11.109 1 85.25 38 GLU B O 1
ATOM 2282 N N . LYS B 1 39 ? -4.672 30.938 -9.094 1 86.06 39 LYS B N 1
ATOM 2283 C CA . LYS B 1 39 ? -3.98 29.672 -8.945 1 86.06 39 LYS B CA 1
ATOM 2284 C C . LYS B 1 39 ? -4.961 28.547 -8.609 1 86.06 39 LYS B C 1
ATOM 2286 O O . LYS B 1 39 ? -4.73 27.391 -8.953 1 86.06 39 LYS B O 1
ATOM 2291 N N . ILE B 1 40 ? -6.137 28.906 -7.957 1 93.12 40 ILE B N 1
ATOM 2292 C CA . ILE B 1 40 ? -7.008 27.859 -7.453 1 93.12 40 ILE B CA 1
ATOM 2293 C C . ILE B 1 40 ? -8.273 27.781 -8.305 1 93.12 40 ILE B C 1
ATOM 2295 O O . ILE B 1 40 ? -8.914 26.719 -8.383 1 93.12 40 ILE B O 1
ATOM 2299 N N . ALA B 1 41 ? -8.664 28.828 -8.977 1 93.19 41 ALA B N 1
ATOM 2300 C CA . ALA B 1 41 ? -9.922 28.922 -9.703 1 93.19 41 ALA B CA 1
ATOM 2301 C C . ALA B 1 41 ? -10.016 27.828 -10.773 1 93.19 41 ALA B C 1
ATOM 2303 O O . ALA B 1 41 ? -11.023 27.125 -10.852 1 93.19 41 ALA B O 1
ATOM 2304 N N . PRO B 1 42 ? -8.945 27.688 -11.633 1 94.62 42 PRO B N 1
ATOM 2305 C CA . PRO B 1 42 ? -9.031 26.625 -12.641 1 94.62 42 PRO B CA 1
ATOM 2306 C C . PRO B 1 42 ? -9.195 25.234 -12.031 1 94.62 42 PRO B C 1
ATOM 2308 O O . PRO B 1 42 ? -9.93 24.406 -12.578 1 94.62 42 PRO B O 1
ATOM 2311 N N . PHE B 1 43 ? -8.586 25 -10.992 1 95.94 43 PHE B N 1
ATOM 2312 C CA . PHE B 1 43 ? -8.656 23.719 -10.297 1 95.94 43 PHE B CA 1
ATOM 2313 C C . PHE B 1 43 ? -10.07 23.453 -9.805 1 95.94 43 PHE B C 1
ATOM 2315 O O . PHE B 1 43 ? -10.609 22.359 -9.992 1 95.94 43 PHE B O 1
ATOM 2322 N N . LEU B 1 44 ? -10.719 24.422 -9.141 1 96.62 44 LEU B N 1
ATOM 2323 C CA . LEU B 1 44 ? -12.086 24.281 -8.633 1 96.62 44 LEU B CA 1
ATOM 2324 C C . LEU B 1 44 ? -13.055 24 -9.766 1 96.62 44 LEU B C 1
ATOM 2326 O O . LEU B 1 44 ? -13.953 23.156 -9.625 1 96.62 44 LEU B O 1
ATOM 2330 N N . GLN B 1 45 ? -12.82 24.656 -10.859 1 96 45 GLN B N 1
ATOM 2331 C CA . GLN B 1 45 ? -13.664 24.453 -12.031 1 96 45 GLN B CA 1
ATOM 2332 C C . GLN B 1 45 ? -13.477 23.062 -12.609 1 96 45 GLN B C 1
ATOM 2334 O O . GLN B 1 45 ? -14.461 22.359 -12.875 1 96 45 GLN B O 1
ATOM 2339 N N . GLU B 1 46 ? -12.266 22.719 -12.758 1 96.12 46 GLU B N 1
ATOM 2340 C CA . GLU B 1 46 ? -11.945 21.422 -13.336 1 96.12 46 GLU B CA 1
ATOM 2341 C C . GLU B 1 46 ? -12.531 20.281 -12.5 1 96.12 46 GLU B C 1
ATOM 2343 O O . GLU B 1 46 ? -13.039 19.297 -13.047 1 96.12 46 GLU B O 1
ATOM 2348 N N . LYS B 1 47 ? -12.492 20.422 -11.211 1 96.56 47 LYS B N 1
ATOM 2349 C CA . LYS B 1 47 ? -12.906 19.344 -10.32 1 96.56 47 LYS B CA 1
ATOM 2350 C C . LYS B 1 47 ? -14.367 19.516 -9.898 1 96.56 47 LYS B C 1
ATOM 2352 O O . LYS B 1 47 ? -14.891 18.719 -9.117 1 96.56 47 LYS B O 1
ATOM 2357 N N . ASN B 1 48 ? -15.047 20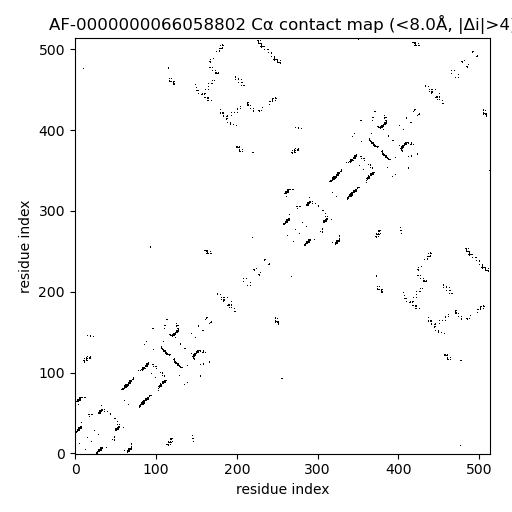.547 -10.336 1 96.62 48 ASN B N 1
ATOM 2358 C CA . ASN B 1 48 ? -16.438 20.875 -10.008 1 96.62 48 ASN B CA 1
ATOM 2359 C C . ASN B 1 48 ? -16.641 21 -8.508 1 96.62 48 ASN B C 1
ATOM 2361 O O . ASN B 1 48 ? -17.531 20.375 -7.938 1 96.62 48 ASN B O 1
ATOM 2365 N N . ILE B 1 49 ? -15.742 21.688 -7.867 1 97.06 49 ILE B N 1
ATOM 2366 C CA . ILE B 1 49 ? -15.789 21.938 -6.43 1 97.06 49 ILE B CA 1
ATOM 2367 C C . ILE B 1 49 ? -16.469 23.266 -6.16 1 97.06 49 ILE B C 1
ATOM 2369 O O . ILE B 1 49 ? -16.031 24.312 -6.652 1 97.06 49 ILE B O 1
ATOM 2373 N N . GLN B 1 50 ? -17.516 23.203 -5.371 1 95.5 50 GLN B N 1
ATOM 2374 C CA . GLN B 1 50 ? -18.234 24.406 -4.984 1 95.5 50 GLN B CA 1
ATOM 2375 C C . GLN B 1 50 ? -17.594 25.047 -3.75 1 95.5 50 GLN B C 1
ATOM 2377 O O . GLN B 1 50 ? -17.938 24.688 -2.617 1 95.5 50 GLN B O 1
ATOM 2382 N N . ALA B 1 51 ? -16.766 26 -3.891 1 95.88 51 ALA B N 1
ATOM 2383 C CA . ALA B 1 51 ? -16.109 26.766 -2.84 1 95.88 51 ALA B CA 1
ATOM 2384 C C . ALA B 1 51 ? -15.969 28.234 -3.24 1 95.88 51 ALA B C 1
ATOM 2386 O O . ALA B 1 51 ? -15.695 28.547 -4.402 1 95.88 51 ALA B O 1
ATOM 2387 N N . GLN B 1 52 ? -16.188 29.125 -2.346 1 95.44 52 GLN B N 1
ATOM 2388 C CA . GLN B 1 52 ? -16.078 30.562 -2.607 1 95.44 52 GLN B CA 1
ATOM 2389 C C . GLN B 1 52 ? -14.641 31.031 -2.443 1 95.44 52 GLN B C 1
ATOM 2391 O O . GLN B 1 52 ? -14.016 30.797 -1.406 1 95.44 52 GLN B O 1
ATOM 2396 N N . ILE B 1 53 ? -14.141 31.656 -3.434 1 95 53 ILE B N 1
ATOM 2397 C CA . ILE B 1 53 ? -12.836 32.281 -3.309 1 95 53 ILE B CA 1
ATOM 2398 C C . ILE B 1 53 ? -13 33.656 -2.629 1 95 53 ILE B C 1
ATOM 2400 O O . ILE B 1 53 ? -13.711 34.531 -3.129 1 95 53 ILE B O 1
ATOM 2404 N N . VAL B 1 54 ? -12.367 33.812 -1.496 1 93.38 54 VAL B N 1
ATOM 2405 C CA . VAL B 1 54 ? -12.477 35.062 -0.733 1 93.38 54 VAL B CA 1
ATOM 2406 C C . VAL B 1 54 ? -11.172 35.844 -0.825 1 93.38 54 VAL B C 1
ATOM 2408 O O . VAL B 1 54 ? -10.141 35.375 -0.312 1 93.38 54 VAL B O 1
ATOM 2411 N N . PRO B 1 55 ? -11.227 36.906 -1.507 1 86.75 55 PRO B N 1
ATOM 2412 C CA . PRO B 1 55 ? -10.039 37.781 -1.521 1 86.75 55 PRO B CA 1
ATOM 2413 C C . PRO B 1 55 ? -9.805 38.469 -0.185 1 86.75 55 PRO B C 1
ATOM 2415 O O . PRO B 1 55 ? -10.758 38.781 0.538 1 86.75 55 PRO B O 1
ATOM 2418 N N . TYR B 1 56 ? -8.562 38.5 0.233 1 78.88 56 TYR B N 1
ATOM 2419 C CA . TYR B 1 56 ? -8.281 39.312 1.412 1 78.88 56 TYR B CA 1
ATOM 2420 C C . TYR B 1 56 ? -7.211 40.344 1.113 1 78.88 56 TYR B C 1
ATOM 2422 O O . TYR B 1 56 ? -6.184 40.031 0.509 1 78.88 56 TYR B O 1
ATOM 2430 N N . LYS B 1 57 ? -7.648 41.75 0.926 1 75.25 57 LYS B N 1
ATOM 2431 C CA . LYS B 1 57 ? -6.727 42.844 0.634 1 75.25 57 LYS B CA 1
ATOM 2432 C C . LYS B 1 57 ? -5.934 43.25 1.875 1 75.25 57 LYS B C 1
ATOM 2434 O O . LYS B 1 57 ? -4.699 43.25 1.854 1 75.25 57 LYS B O 1
ATOM 2439 N N . ASP B 1 58 ? -6.656 43.469 2.967 1 81.88 58 ASP B N 1
ATOM 2440 C CA . ASP B 1 58 ? -5.965 43.969 4.152 1 81.88 58 ASP B CA 1
ATOM 2441 C C . ASP B 1 58 ? -5.887 42.906 5.234 1 81.88 58 ASP B C 1
ATOM 2443 O O . ASP B 1 58 ? -4.824 42.656 5.809 1 81.88 58 ASP B O 1
ATOM 2447 N N . ALA B 1 59 ? -7.02 42.219 5.504 1 92.31 59 ALA B N 1
ATOM 2448 C CA . ALA B 1 59 ? -7.055 41.219 6.559 1 92.31 59 ALA B CA 1
ATOM 2449 C C . ALA B 1 59 ? -8.031 40.094 6.215 1 92.31 59 ALA B C 1
ATOM 2451 O O . ALA B 1 59 ? -9.062 40.344 5.582 1 92.31 59 ALA B O 1
ATOM 2452 N N . ILE B 1 60 ? -7.672 38.906 6.637 1 94.25 60 ILE B N 1
ATOM 2453 C CA . ILE B 1 60 ? -8.562 37.75 6.461 1 94.25 60 ILE B CA 1
ATOM 2454 C C . ILE B 1 60 ? -9.602 37.75 7.574 1 94.25 60 ILE B C 1
ATOM 2456 O O . ILE B 1 60 ? -9.266 37.812 8.758 1 94.25 60 ILE B O 1
ATOM 2460 N N . ASP B 1 61 ? -10.883 37.656 7.25 1 95.5 61 ASP B N 1
ATOM 2461 C CA . ASP B 1 61 ? -11.945 37.531 8.25 1 95.5 61 ASP B CA 1
ATOM 2462 C C . ASP B 1 61 ? -12.102 36.094 8.703 1 95.5 61 ASP B C 1
ATOM 2464 O O . ASP B 1 61 ? -12.555 35.25 7.934 1 95.5 61 ASP B O 1
ATOM 2468 N N . ILE B 1 62 ? -11.82 35.812 9.938 1 96.44 62 ILE B N 1
ATOM 2469 C CA . ILE B 1 62 ? -11.922 34.469 10.445 1 96.44 62 ILE B CA 1
ATOM 2470 C C . ILE B 1 62 ? -12.984 34.375 11.539 1 96.44 62 ILE B C 1
ATOM 2472 O O . ILE B 1 62 ? -13.109 33.375 12.234 1 96.44 62 ILE B O 1
ATOM 2476 N N . HIS B 1 63 ? -13.797 35.406 11.719 1 96.5 63 HIS B N 1
ATOM 2477 C CA . HIS B 1 63 ? -14.727 35.531 12.836 1 96.5 63 HIS B CA 1
ATOM 2478 C C . HIS B 1 63 ? -15.742 34.406 12.828 1 96.5 63 HIS B C 1
ATOM 2480 O O . HIS B 1 63 ? -16.562 34.312 11.922 1 96.5 63 HIS B O 1
ATOM 2486 N N . GLN B 1 64 ? -15.664 33.562 13.883 1 95.56 64 GLN B N 1
ATOM 2487 C CA . GLN B 1 64 ? -16.609 32.469 14.156 1 95.56 64 GLN B CA 1
ATOM 2488 C C . GLN B 1 64 ? -16.562 31.406 13.062 1 95.56 64 GLN B C 1
ATOM 2490 O O . GLN B 1 64 ? -17.578 30.781 12.758 1 95.56 64 GLN B O 1
ATOM 2495 N N . LYS B 1 65 ? -15.383 31.219 12.414 1 96.75 65 LYS B N 1
ATOM 2496 C CA . LYS B 1 65 ? -15.203 30.234 11.352 1 96.75 65 LYS B CA 1
ATOM 2497 C C . LYS B 1 65 ? -14.297 29.094 11.805 1 96.75 65 LYS B C 1
ATOM 2499 O O . LYS B 1 65 ? -13.586 29.219 12.805 1 96.75 65 LYS B O 1
ATOM 2504 N N . PHE B 1 66 ? -14.484 27.953 11.148 1 96.94 66 PHE B N 1
ATOM 2505 C CA . PHE B 1 66 ? -13.414 26.969 11.133 1 96.94 66 PHE B CA 1
ATOM 2506 C C . PHE B 1 66 ? -12.352 27.328 10.109 1 96.94 66 PHE B C 1
ATOM 2508 O O . PHE B 1 66 ? -12.664 27.609 8.945 1 96.94 66 PHE B O 1
ATOM 2515 N N . VAL B 1 67 ? -11.141 27.406 10.555 1 97.56 67 VAL B N 1
ATOM 2516 C CA . VAL B 1 67 ? -10.062 27.875 9.688 1 97.56 67 VAL B CA 1
ATOM 2517 C C . VAL B 1 67 ? -9.008 26.781 9.531 1 97.56 67 VAL B C 1
ATOM 2519 O O . VAL B 1 67 ? -8.477 26.266 10.523 1 97.56 67 VAL B O 1
ATOM 2522 N N . PHE B 1 68 ? -8.734 26.375 8.32 1 98.31 68 PHE B N 1
ATOM 2523 C CA . PHE B 1 68 ? -7.73 25.359 8.031 1 98.31 68 PHE B CA 1
ATOM 2524 C C . PHE B 1 68 ? -6.496 26 7.398 1 98.31 68 PHE B C 1
ATOM 2526 O O . PHE B 1 68 ? -6.539 26.453 6.258 1 98.31 68 PHE B O 1
ATOM 2533 N N . LEU B 1 69 ? -5.438 26.031 8.109 1 97.81 69 LEU B N 1
ATOM 2534 C CA . LEU B 1 69 ? -4.191 26.625 7.629 1 97.81 69 LEU B CA 1
ATOM 2535 C C . LEU B 1 69 ? -3.402 25.625 6.789 1 97.81 69 LEU B C 1
ATOM 2537 O O . LEU B 1 69 ? -2.949 24.594 7.297 1 97.81 69 LEU B O 1
ATOM 2541 N N . LEU B 1 70 ? -3.188 25.953 5.527 1 96 70 LEU B N 1
ATOM 2542 C CA . LEU B 1 70 ? -2.572 25.031 4.574 1 96 70 LEU B CA 1
ATOM 2543 C C . LEU B 1 70 ? -1.536 25.75 3.717 1 96 70 LEU B C 1
ATOM 2545 O O . LEU B 1 70 ? -1.457 25.516 2.508 1 96 70 LEU B O 1
ATOM 2549 N N . PHE B 1 71 ? -0.803 26.625 4.273 1 93.19 71 PHE B N 1
ATOM 2550 C CA . PHE B 1 71 ? 0.271 27.328 3.58 1 93.19 71 PHE B CA 1
ATOM 2551 C C . PHE B 1 71 ? 1.618 27.031 4.227 1 93.19 71 PHE B C 1
ATOM 2553 O O . PHE B 1 71 ? 1.705 26.219 5.145 1 93.19 71 PHE B O 1
ATOM 2560 N N . LYS B 1 72 ? 2.631 27.625 3.682 1 89.75 72 LYS B N 1
ATOM 2561 C CA . LYS B 1 72 ? 3.969 27.375 4.215 1 89.75 72 LYS B CA 1
ATOM 2562 C C . LYS B 1 72 ? 4.121 27.984 5.609 1 89.75 72 LYS B C 1
ATOM 2564 O O . LYS B 1 72 ? 3.672 29.109 5.859 1 89.75 72 LYS B O 1
ATOM 2569 N N . PRO B 1 73 ? 4.809 27.297 6.469 1 92.38 73 PRO B N 1
ATOM 2570 C CA . PRO B 1 73 ? 4.883 27.719 7.871 1 92.38 73 PRO B CA 1
ATOM 2571 C C . PRO B 1 73 ? 5.48 29.109 8.047 1 92.38 73 PRO B C 1
ATOM 2573 O O . PRO B 1 73 ? 5.047 29.875 8.914 1 92.38 73 PRO B O 1
ATOM 2576 N N . TYR B 1 74 ? 6.43 29.453 7.242 1 89.75 74 TYR B N 1
ATOM 2577 C CA . TYR B 1 74 ? 7.113 30.734 7.434 1 89.75 74 TYR B CA 1
ATOM 2578 C C . TYR B 1 74 ? 6.172 31.906 7.168 1 89.75 74 TYR B C 1
ATOM 2580 O O . TYR B 1 74 ? 6.445 33.031 7.574 1 89.75 74 TYR B O 1
ATOM 2588 N N . ASN B 1 75 ? 5.035 31.703 6.586 1 91.06 75 ASN B N 1
ATOM 2589 C CA . ASN B 1 75 ? 4.066 32.75 6.289 1 91.06 75 ASN B CA 1
ATOM 2590 C C . ASN B 1 75 ? 3.188 33.062 7.496 1 91.06 75 ASN B C 1
ATOM 2592 O O . ASN B 1 75 ? 2.439 34.031 7.492 1 91.06 75 ASN B O 1
ATOM 2596 N N . LEU B 1 76 ? 3.293 32.281 8.531 1 93.25 76 LEU B N 1
ATOM 2597 C CA . LEU B 1 76 ? 2.459 32.469 9.711 1 93.25 76 LEU B CA 1
ATOM 2598 C C . LEU B 1 76 ? 2.748 33.812 10.367 1 93.25 76 LEU B C 1
ATOM 2600 O O . LEU B 1 76 ? 1.844 34.438 10.922 1 93.25 76 LEU B O 1
ATOM 2604 N N . LYS B 1 77 ? 3.951 34.25 10.281 1 88.88 77 LYS B N 1
ATOM 2605 C CA . LYS B 1 77 ? 4.355 35.531 10.906 1 88.88 77 LYS B CA 1
ATOM 2606 C C . LYS B 1 77 ? 3.678 36.719 10.234 1 88.88 77 LYS B C 1
ATOM 2608 O O . LYS B 1 77 ? 3.443 37.75 10.867 1 88.88 77 LYS B O 1
ATOM 2613 N N . ASP B 1 78 ? 3.383 36.531 8.922 1 86.44 78 ASP B N 1
ATOM 2614 C CA . ASP B 1 78 ? 2.785 37.625 8.156 1 86.44 78 ASP B CA 1
ATOM 2615 C C . ASP B 1 78 ? 1.272 37.438 8.047 1 86.44 78 ASP B C 1
ATOM 2617 O O . ASP B 1 78 ? 0.625 38.094 7.23 1 86.44 78 ASP B O 1
ATOM 2621 N N . PHE B 1 79 ? 0.782 36.562 8.844 1 87.69 79 PHE B N 1
ATOM 2622 C CA . PHE B 1 79 ? -0.644 36.25 8.758 1 87.69 79 PHE B CA 1
ATOM 2623 C C . PHE B 1 79 ? -1.47 37.406 9.336 1 87.69 79 PHE B C 1
ATOM 2625 O O . PHE B 1 79 ? -1.438 37.625 10.547 1 87.69 79 PHE B O 1
ATOM 2632 N N . ASN B 1 80 ? -2.104 38.188 8.539 1 91.5 80 ASN B N 1
ATOM 2633 C CA . ASN B 1 80 ? -2.947 39.312 8.93 1 91.5 80 ASN B CA 1
ATOM 2634 C C . ASN B 1 80 ? -4.43 38.938 8.883 1 91.5 80 ASN B C 1
ATOM 2636 O O . ASN B 1 80 ? -4.949 38.594 7.82 1 91.5 80 ASN B O 1
ATOM 2640 N N . TYR B 1 81 ? -5.047 39 10.016 1 94.12 81 TYR B N 1
ATOM 2641 C CA . TYR B 1 81 ? -6.438 38.594 10.102 1 94.12 81 TYR B CA 1
ATOM 2642 C C . TYR B 1 81 ? -7.219 39.469 11.062 1 94.12 81 TYR B C 1
ATOM 2644 O O . TYR B 1 81 ? -6.637 40.281 11.773 1 94.12 81 TYR B O 1
ATOM 2652 N N . GLN B 1 82 ? -8.523 39.344 11.062 1 95.56 82 GLN B N 1
ATOM 2653 C CA . GLN B 1 82 ? -9.414 39.969 12.031 1 95.56 82 GLN B CA 1
ATOM 2654 C C . GLN B 1 82 ? -10.43 38.969 12.57 1 95.56 82 GLN B C 1
ATOM 2656 O O . GLN B 1 82 ? -10.844 38.062 11.859 1 95.56 82 GLN B O 1
ATOM 2661 N N . GLY B 1 83 ? -10.773 39.125 13.898 1 96.12 83 GLY B N 1
ATOM 2662 C CA . GLY B 1 83 ? -11.781 38.281 14.523 1 96.12 83 GLY B CA 1
ATOM 2663 C C . GLY B 1 83 ? -11.18 37.125 15.297 1 96.12 83 GLY B C 1
ATOM 2664 O O . GLY B 1 83 ? -9.969 37.062 15.492 1 96.12 83 GLY B O 1
ATOM 2665 N N . GLN B 1 84 ? -12.141 36.25 15.789 1 96.06 84 GLN B N 1
ATOM 2666 C CA . GLN B 1 84 ? -11.781 35.062 16.531 1 96.06 84 GLN B CA 1
ATOM 2667 C C . GLN B 1 84 ? -12.398 33.812 15.898 1 96.06 84 GLN B C 1
ATOM 2669 O O . GLN B 1 84 ? -13.617 33.75 15.734 1 96.06 84 GLN B O 1
ATOM 2674 N N . ALA B 1 85 ? -11.531 32.844 15.594 1 95.44 85 ALA B N 1
ATOM 2675 C CA . ALA B 1 85 ? -12.016 31.625 14.977 1 95.44 85 ALA B CA 1
ATOM 2676 C C . ALA B 1 85 ? -12.672 30.719 16.016 1 95.44 85 ALA B C 1
ATOM 2678 O O . ALA B 1 85 ? -12.32 30.766 17.203 1 95.44 85 ALA B O 1
ATOM 2679 N N . LYS B 1 86 ? -13.602 29.922 15.516 1 94.06 86 LYS B N 1
ATOM 2680 C CA . LYS B 1 86 ? -14.133 28.859 16.359 1 94.06 86 LYS B CA 1
ATOM 2681 C C . LYS B 1 86 ? -13.094 27.781 16.594 1 94.06 86 LYS B C 1
ATOM 2683 O O . LYS B 1 86 ? -12.953 27.281 17.719 1 94.06 86 LYS B O 1
ATOM 2688 N N . SER B 1 87 ? -12.469 27.422 15.555 1 95.38 87 SER B N 1
ATOM 2689 C CA . SER B 1 87 ? -11.414 26.422 15.586 1 95.38 87 SER B CA 1
ATOM 2690 C C . SER B 1 87 ? -10.391 26.656 14.484 1 95.38 87 SER B C 1
ATOM 2692 O O . SER B 1 87 ? -10.75 27.047 13.375 1 95.38 87 SER B O 1
ATOM 2694 N N . VAL B 1 88 ? -9.141 26.438 14.828 1 96.44 88 VAL B N 1
ATOM 2695 C CA . VAL B 1 88 ? -8.055 26.5 13.844 1 96.44 88 VAL B CA 1
ATOM 2696 C C . VAL B 1 88 ? -7.422 25.109 13.695 1 96.44 88 VAL B C 1
ATOM 2698 O O . VAL B 1 88 ? -6.977 24.516 14.672 1 96.44 88 VAL B O 1
ATOM 2701 N N . LEU B 1 89 ? -7.531 24.578 12.492 1 97.19 89 LEU B N 1
ATOM 2702 C CA . LEU B 1 89 ? -6.789 23.391 12.109 1 97.19 89 LEU B CA 1
ATOM 2703 C C . LEU B 1 89 ? -5.508 23.75 11.375 1 97.19 89 LEU B C 1
ATOM 2705 O O . LEU B 1 89 ? -5.543 24.469 10.375 1 97.19 89 LEU B O 1
ATOM 2709 N N . SER B 1 90 ? -4.438 23.297 11.859 1 97.44 90 SER B N 1
ATOM 2710 C CA . SER B 1 90 ? -3.16 23.641 11.242 1 97.44 90 SER B CA 1
ATOM 2711 C C . SER B 1 90 ? -2.434 22.406 10.727 1 97.44 90 SER B C 1
ATOM 2713 O O . SER B 1 90 ? -2.188 21.469 11.484 1 97.44 90 SER B O 1
ATOM 2715 N N . ALA B 1 91 ? -2.1 22.438 9.461 1 96 91 ALA B N 1
ATOM 2716 C CA . ALA B 1 91 ? -1.232 21.422 8.867 1 96 91 ALA B CA 1
ATOM 2717 C C . ALA B 1 91 ? 0.171 21.969 8.625 1 96 91 ALA B C 1
ATOM 2719 O O . ALA B 1 91 ? 0.902 21.469 7.77 1 96 91 ALA B O 1
ATOM 2720 N N . LEU B 1 92 ? 0.504 23.094 9.312 1 94.06 92 LEU B N 1
ATOM 2721 C CA . LEU B 1 92 ? 1.796 23.734 9.109 1 94.06 92 LEU B CA 1
ATOM 2722 C C . LEU B 1 92 ? 2.908 22.953 9.797 1 94.06 92 LEU B C 1
ATOM 2724 O O . LEU B 1 92 ? 2.92 22.828 11.023 1 94.06 92 LEU B O 1
ATOM 2728 N N . ALA B 1 93 ? 3.822 22.516 8.977 1 88.75 93 ALA B N 1
ATOM 2729 C CA . ALA B 1 93 ? 4.93 21.719 9.484 1 88.75 93 ALA B CA 1
ATOM 2730 C C . ALA B 1 93 ? 5.789 22.531 10.461 1 88.75 93 ALA B C 1
ATOM 2732 O O . ALA B 1 93 ? 6.145 23.672 10.18 1 88.75 93 ALA B O 1
ATOM 2733 N N . GLY B 1 94 ? 6.043 22 11.602 1 88.44 94 GLY B N 1
ATOM 2734 C CA . GLY B 1 94 ? 6.988 22.578 12.547 1 88.44 94 GLY B CA 1
ATOM 2735 C C . GLY B 1 94 ? 6.379 23.656 13.406 1 88.44 94 GLY B C 1
ATOM 2736 O O . GLY B 1 94 ? 7.078 24.297 14.203 1 88.44 94 GLY B O 1
ATOM 2737 N N . VAL B 1 95 ? 5.121 23.969 13.281 1 93.75 95 VAL B N 1
ATOM 2738 C CA . VAL B 1 95 ? 4.465 25.016 14.07 1 93.75 95 VAL B CA 1
ATOM 2739 C C . VAL B 1 95 ? 3.781 24.391 15.281 1 93.75 95 VAL B C 1
ATOM 2741 O O . VAL B 1 95 ? 2.936 23.5 15.141 1 93.75 95 VAL B O 1
ATOM 2744 N N . ASN B 1 96 ? 4.172 24.812 16.453 1 94.75 96 ASN B N 1
ATOM 2745 C CA . ASN B 1 96 ? 3.574 24.266 17.656 1 94.75 96 ASN B CA 1
ATOM 2746 C C . ASN B 1 96 ? 2.393 25.109 18.141 1 94.75 96 ASN B C 1
ATOM 2748 O O . ASN B 1 96 ? 2.045 26.109 17.516 1 94.75 96 ASN B O 1
ATOM 2752 N N . PHE B 1 97 ? 1.749 24.688 19.219 1 95.44 97 PHE B N 1
ATOM 2753 C CA . PHE B 1 97 ? 0.547 25.344 19.719 1 95.44 97 PHE B CA 1
ATOM 2754 C C . PHE B 1 97 ? 0.865 26.75 20.219 1 95.44 97 PHE B C 1
ATOM 2756 O O . PHE B 1 97 ? 0.043 27.672 20.094 1 95.44 97 PHE B O 1
ATOM 2763 N N . GLU B 1 98 ? 2.02 26.891 20.797 1 94.94 98 GLU B N 1
ATOM 2764 C CA . GLU B 1 98 ? 2.412 28.203 21.266 1 94.94 98 GLU B CA 1
ATOM 2765 C C . GLU B 1 98 ? 2.508 29.203 20.125 1 94.94 98 GLU B C 1
ATOM 2767 O O . GLU B 1 98 ? 1.938 30.297 20.203 1 94.94 98 GLU B O 1
ATOM 2772 N N . ALA B 1 99 ? 3.193 28.797 19.109 1 94.69 99 ALA B N 1
ATOM 2773 C CA . ALA B 1 99 ? 3.314 29.656 17.938 1 94.69 99 ALA B CA 1
ATOM 2774 C C . ALA B 1 99 ? 1.948 29.922 17.312 1 94.69 99 ALA B C 1
ATOM 2776 O O . ALA B 1 99 ? 1.661 31.047 16.891 1 94.69 99 ALA B O 1
ATOM 2777 N N . LEU B 1 100 ? 1.093 28.938 17.297 1 95.06 100 LEU B N 1
ATOM 2778 C CA . LEU B 1 100 ? -0.229 29.047 16.688 1 95.06 100 LEU B CA 1
ATOM 2779 C C . LEU B 1 100 ? -1.11 30.016 17.469 1 95.06 100 LEU B C 1
ATOM 2781 O O . LEU B 1 100 ? -1.758 30.875 16.891 1 95.06 100 LEU B O 1
ATOM 2785 N N . SER B 1 101 ? -1.127 29.828 18.766 1 94.19 101 SER B N 1
ATOM 2786 C CA . SER B 1 101 ? -1.979 30.641 19.609 1 94.19 101 SER B CA 1
ATOM 2787 C C . SER B 1 101 ? -1.503 32.094 19.641 1 94.19 101 SER B C 1
ATOM 2789 O O . SER B 1 101 ? -2.303 33.031 19.828 1 94.19 101 SER B O 1
ATOM 2791 N N . ASN B 1 102 ? -0.203 32.281 19.422 1 94.75 102 ASN B N 1
ATOM 2792 C CA . ASN B 1 102 ? 0.342 33.656 19.344 1 94.75 102 ASN B CA 1
ATOM 2793 C C . ASN B 1 102 ? 0.005 34.312 18.016 1 94.75 102 ASN B C 1
ATOM 2795 O O . ASN B 1 102 ? -0.103 35.531 17.953 1 94.75 102 ASN B O 1
ATOM 2799 N N . ALA B 1 103 ? -0.202 33.469 17.016 1 95.44 103 ALA B N 1
ATOM 2800 C CA . ALA B 1 103 ? -0.325 34 15.656 1 95.44 103 ALA B CA 1
ATOM 2801 C C . ALA B 1 103 ? -1.79 34.219 15.273 1 95.44 103 ALA B C 1
ATOM 2803 O O . ALA B 1 103 ? -2.111 35.062 14.43 1 95.44 103 ALA B O 1
ATOM 2804 N N . ILE B 1 104 ? -2.697 33.406 15.812 1 95.56 104 ILE B N 1
ATOM 2805 C CA . ILE B 1 104 ? -4.094 33.469 15.391 1 95.56 104 ILE B CA 1
ATOM 2806 C C . ILE B 1 104 ? -5.008 33.219 16.594 1 95.56 104 ILE B C 1
ATOM 2808 O O . ILE B 1 104 ? -4.793 32.281 17.359 1 95.56 104 ILE B O 1
ATOM 2812 N N . ASN B 1 105 ? -6.023 34.062 16.75 1 95.31 105 ASN B N 1
ATOM 2813 C CA . ASN B 1 105 ? -6.965 33.969 17.859 1 95.31 105 ASN B CA 1
ATOM 2814 C C . ASN B 1 105 ? -8.062 32.969 17.578 1 95.31 105 ASN B C 1
ATOM 2816 O O . ASN B 1 105 ? -8.805 33.094 16.609 1 95.31 105 ASN B O 1
ATOM 2820 N N . SER B 1 106 ? -8.109 31.922 18.422 1 94.56 106 SER B N 1
ATOM 2821 C CA . SER B 1 106 ? -9.117 30.891 18.266 1 94.56 106 SER B CA 1
ATOM 2822 C C . SER B 1 106 ? -9.547 30.328 19.625 1 94.56 106 SER B C 1
ATOM 2824 O O . SER B 1 106 ? -8.805 30.422 20.609 1 94.56 106 SER B O 1
ATOM 2826 N N . LEU B 1 107 ? -10.727 29.703 19.625 1 91.81 107 LEU B N 1
ATOM 2827 C CA . LEU B 1 107 ? -11.219 29.047 20.828 1 91.81 107 LEU B CA 1
ATOM 2828 C C . LEU B 1 107 ? -10.648 27.641 20.938 1 91.81 107 LEU B C 1
ATOM 2830 O O . LEU B 1 107 ? -10.609 27.062 22.031 1 91.81 107 LEU B O 1
ATOM 2834 N N . HIS B 1 108 ? -10.273 27.078 19.844 1 94 108 HIS B N 1
ATOM 2835 C CA . HIS B 1 108 ? -9.82 25.703 19.734 1 94 108 HIS B CA 1
ATOM 2836 C C . HIS B 1 108 ? -8.727 25.562 18.672 1 94 108 HIS B C 1
ATOM 2838 O O . HIS B 1 108 ? -8.797 26.172 17.609 1 94 108 HIS B O 1
ATOM 2844 N N . TYR B 1 109 ? -7.652 24.875 19.078 1 95.5 109 TYR B N 1
ATOM 2845 C CA . TYR B 1 109 ? -6.551 24.625 18.156 1 95.5 109 TYR B CA 1
ATOM 2846 C C . TYR B 1 109 ? -6.352 23.141 17.922 1 95.5 109 TYR B C 1
ATOM 2848 O O . TYR B 1 109 ? -6.445 22.344 18.844 1 95.5 109 TYR B O 1
ATOM 2856 N N . LEU B 1 110 ? -6.172 22.828 16.656 1 95.56 110 LEU B N 1
ATOM 2857 C CA . LEU B 1 110 ? -5.82 21.469 16.234 1 95.56 110 LEU B CA 1
ATOM 2858 C C . LEU B 1 110 ? -4.574 21.484 15.359 1 95.56 110 LEU B C 1
ATOM 2860 O O . LEU B 1 110 ? -4.477 22.266 14.414 1 95.56 110 LEU B O 1
ATOM 2864 N N . LYS B 1 111 ? -3.639 20.719 15.766 1 96.38 111 LYS B N 1
ATOM 2865 C CA . LYS B 1 111 ? -2.469 20.453 14.93 1 96.38 111 LYS B CA 1
ATOM 2866 C C . LYS B 1 111 ? -2.572 19.094 14.25 1 96.38 111 LYS B C 1
ATOM 2868 O O . LYS B 1 111 ? -2.871 18.078 14.906 1 96.38 111 LYS B O 1
ATOM 2873 N N . CYS B 1 112 ? -2.381 19.062 12.922 1 96.75 112 CYS B N 1
ATOM 2874 C CA . CYS B 1 112 ? -2.486 17.781 12.211 1 96.75 112 CYS B CA 1
ATOM 2875 C C . CYS B 1 112 ? -1.44 17.688 11.109 1 96.75 112 CYS B C 1
ATOM 2877 O O . CYS B 1 112 ? -0.864 18.703 10.703 1 96.75 112 CYS B O 1
ATOM 2879 N N . MET B 1 113 ? -1.181 16.5 10.68 1 96.5 113 MET B N 1
ATOM 2880 C CA . MET B 1 113 ? -0.225 16.203 9.617 1 96.5 113 MET B CA 1
ATOM 2881 C C . MET B 1 113 ? -0.835 15.266 8.578 1 96.5 113 MET B C 1
ATOM 2883 O O . MET B 1 113 ? -0.613 14.055 8.625 1 96.5 113 MET B O 1
ATOM 2887 N N . PRO B 1 114 ? -1.582 15.844 7.648 1 97.12 114 PRO B N 1
ATOM 2888 C CA . PRO B 1 114 ? -2.135 15.031 6.566 1 97.12 114 PRO B CA 1
ATOM 2889 C C . PRO B 1 114 ? -1.114 14.727 5.469 1 97.12 114 PRO B C 1
ATOM 2891 O O . PRO B 1 114 ? 0.044 15.141 5.57 1 97.12 114 PRO B O 1
ATOM 2894 N N . ASN B 1 115 ? -1.514 13.898 4.52 1 97 115 ASN B N 1
ATOM 2895 C CA . ASN B 1 115 ? -0.658 13.633 3.367 1 97 115 ASN B CA 1
ATOM 2896 C C . ASN B 1 115 ? -1.451 13.648 2.064 1 97 115 ASN B C 1
ATOM 2898 O O . ASN B 1 115 ? -2.662 13.875 2.072 1 97 115 ASN B O 1
ATOM 2902 N N . ILE B 1 116 ? -0.833 13.5 0.966 1 96.5 116 ILE B N 1
ATOM 2903 C CA . ILE B 1 116 ? -1.394 13.797 -0.348 1 96.5 116 ILE B CA 1
ATOM 2904 C C . ILE B 1 116 ? -2.434 12.742 -0.712 1 96.5 116 ILE B C 1
ATOM 2906 O O . ILE B 1 116 ? -3.193 12.906 -1.67 1 96.5 116 ILE B O 1
ATOM 2910 N N . ALA B 1 117 ? -2.473 11.641 -0.012 1 98.19 117 ALA B N 1
ATOM 2911 C CA . ALA B 1 117 ? -3.51 10.648 -0.26 1 98.19 117 ALA B CA 1
ATOM 2912 C C . ALA B 1 117 ? -4.891 11.188 0.095 1 98.19 117 ALA B C 1
ATOM 2914 O O . ALA B 1 117 ? -5.91 10.578 -0.238 1 98.19 117 ALA B O 1
ATOM 2915 N N . SER B 1 118 ? -4.918 12.391 0.703 1 98.19 118 SER B N 1
ATOM 2916 C CA . SER B 1 118 ? -6.176 13.094 0.948 1 98.19 118 SER B CA 1
ATOM 2917 C C . SER B 1 118 ? -6.961 13.289 -0.345 1 98.19 118 SER B C 1
ATOM 2919 O O . SER B 1 118 ? -8.188 13.375 -0.324 1 98.19 118 SER B O 1
ATOM 2921 N N . LYS B 1 119 ? -6.238 13.258 -1.433 1 96.88 119 LYS B N 1
ATOM 2922 C CA . LYS B 1 119 ? -6.852 13.391 -2.752 1 96.88 119 LYS B CA 1
ATOM 2923 C C . LYS B 1 119 ? -7.918 12.32 -2.971 1 96.88 119 LYS B C 1
ATOM 2925 O O . LYS B 1 119 ? -8.883 12.539 -3.707 1 96.88 119 LYS B O 1
ATOM 2930 N N . PHE B 1 120 ? -7.801 11.219 -2.256 1 98 120 PHE B N 1
ATOM 2931 C CA . PHE B 1 120 ? -8.727 10.094 -2.379 1 98 120 PHE B CA 1
ATOM 2932 C C . PHE B 1 120 ? -9.422 9.82 -1.053 1 98 120 PHE B C 1
ATOM 2934 O O . PHE B 1 120 ? -9.93 8.727 -0.828 1 98 120 PHE B O 1
ATOM 2941 N N . ALA B 1 121 ? -9.32 10.805 -0.186 1 98.19 121 ALA B N 1
ATOM 2942 C CA . ALA B 1 121 ? -9.883 10.664 1.154 1 98.19 121 ALA B CA 1
ATOM 2943 C C . ALA B 1 121 ? -9.242 9.508 1.908 1 98.19 121 ALA B C 1
ATOM 2945 O O . ALA B 1 121 ? -9.922 8.781 2.643 1 98.19 121 ALA B O 1
ATOM 2946 N N . LEU B 1 122 ? -7.918 9.305 1.698 1 98.38 122 LEU B N 1
ATOM 2947 C CA . LEU B 1 122 ? -7.18 8.219 2.332 1 98.38 122 LEU B CA 1
ATOM 2948 C C . LEU B 1 122 ? -5.938 8.75 3.043 1 98.38 122 LEU B C 1
ATOM 2950 O O . LEU B 1 122 ? -4.902 8.078 3.078 1 98.38 122 LEU B O 1
ATOM 2954 N N . SER B 1 123 ? -6.055 9.953 3.539 1 98.44 123 SER B N 1
ATOM 2955 C CA . SER B 1 123 ? -4.945 10.531 4.289 1 98.44 123 SER B CA 1
ATOM 2956 C C . SER B 1 123 ? -4.703 9.773 5.59 1 98.44 123 SER B C 1
ATOM 2958 O O . SER B 1 123 ? -5.652 9.383 6.273 1 98.44 123 SER B O 1
ATOM 2960 N N . SER B 1 124 ? -3.473 9.445 5.844 1 98.44 124 SER B N 1
ATOM 2961 C CA . SER B 1 124 ? -3.023 9.078 7.184 1 98.44 124 SER B CA 1
ATOM 2962 C C . SER B 1 124 ? -2.639 10.312 7.992 1 98.44 124 SER B C 1
ATOM 2964 O O . SER B 1 124 ? -1.633 10.969 7.699 1 98.44 124 SER B O 1
ATOM 2966 N N . THR B 1 125 ? -3.479 10.664 9.047 1 98.25 125 THR B N 1
ATOM 2967 C CA . THR B 1 125 ? -3.289 11.969 9.68 1 98.25 125 THR B CA 1
ATOM 2968 C C . THR B 1 125 ? -3.16 11.82 11.188 1 98.25 125 THR B C 1
ATOM 2970 O O . THR B 1 125 ? -4.055 11.281 11.844 1 98.25 125 THR B O 1
ATOM 2973 N N . ALA B 1 126 ? -2.061 12.234 11.758 1 97.94 126 ALA B N 1
ATOM 2974 C CA . ALA B 1 126 ? -1.937 12.406 13.203 1 97.94 126 ALA B CA 1
ATOM 2975 C C . ALA B 1 126 ? -2.471 13.766 13.648 1 97.94 126 ALA B C 1
ATOM 2977 O O . ALA B 1 126 ? -2.268 14.766 12.961 1 97.94 126 ALA B O 1
ATOM 2978 N N . VAL B 1 127 ? -3.168 13.797 14.781 1 96.81 127 VAL B N 1
ATOM 2979 C CA . VAL B 1 127 ? -3.762 15.055 15.227 1 96.81 127 VAL B CA 1
ATOM 2980 C C . VAL B 1 127 ? -3.59 15.195 16.734 1 96.81 127 VAL B C 1
ATOM 2982 O O . VAL B 1 127 ? -3.6 14.203 17.469 1 96.81 127 VAL B O 1
ATOM 2985 N N . CYS B 1 128 ? -3.367 16.344 17.172 1 95.94 128 CYS B N 1
ATOM 2986 C CA . CYS B 1 128 ? -3.385 16.75 18.562 1 95.94 128 CYS B CA 1
ATOM 2987 C C . CYS B 1 128 ? -4.164 18.047 18.75 1 95.94 128 CYS B C 1
ATOM 2989 O O . CYS B 1 128 ? -4.078 18.953 17.906 1 95.94 128 CYS B O 1
ATOM 2991 N N . GLU B 1 129 ? -4.969 18.109 19.797 1 93.69 129 GLU B N 1
ATOM 2992 C CA . GLU B 1 129 ? -5.809 19.281 20.016 1 93.69 129 GLU B CA 1
ATOM 2993 C C . GLU B 1 129 ? -5.43 20.016 21.297 1 93.69 129 GLU B C 1
ATOM 2995 O O . GLU B 1 129 ? -4.867 19.406 22.219 1 93.69 129 GLU B O 1
ATOM 3000 N N . LYS B 1 130 ? -5.645 21.203 21.281 1 89.69 130 LYS B N 1
ATOM 3001 C CA . LYS B 1 130 ? -5.531 22.078 22.453 1 89.69 130 LYS B CA 1
ATOM 3002 C C . LYS B 1 130 ? -6.727 23.016 22.547 1 89.69 130 LYS B C 1
ATOM 3004 O O . LYS B 1 130 ? -7.035 23.734 21.578 1 89.69 130 LYS B O 1
ATOM 3009 N N . SER B 1 131 ? -7.656 22.672 23.531 1 78.56 131 SER B N 1
ATOM 3010 C CA . SER B 1 131 ? -8.867 23.484 23.625 1 78.56 131 SER B CA 1
ATOM 3011 C C . SER B 1 131 ? -8.859 24.328 24.906 1 78.56 131 SER B C 1
ATOM 3013 O O . SER B 1 131 ? -8.375 23.891 25.953 1 78.56 131 SER B O 1
ATOM 3015 N N . VAL B 1 132 ? -9.078 25.5 24.75 1 64.69 132 VAL B N 1
ATOM 3016 C CA . VAL B 1 132 ? -9.422 26.281 25.938 1 64.69 132 VAL B CA 1
ATOM 3017 C C . VAL B 1 132 ? -10.828 25.906 26.406 1 64.69 132 VAL B C 1
ATOM 3019 O O . VAL B 1 132 ? -11.18 26.141 27.562 1 64.69 132 VAL B O 1
ATOM 3022 N N . ALA B 1 133 ? -11.789 25.453 25.438 1 57.66 133 ALA B N 1
ATOM 3023 C CA . ALA B 1 133 ? -13.148 25.031 25.781 1 57.66 133 ALA B CA 1
ATOM 3024 C C . ALA B 1 133 ? -13.461 23.656 25.203 1 57.66 133 ALA B C 1
ATOM 3026 O O . ALA B 1 133 ? -13.078 23.344 24.078 1 57.66 133 ALA B O 1
ATOM 3027 N N . PRO B 1 134 ? -13.938 22.578 25.906 1 57.25 134 PRO B N 1
ATOM 3028 C CA . PRO B 1 134 ? -14.102 21.172 25.578 1 57.25 134 PRO B CA 1
ATOM 3029 C C . PRO B 1 134 ? -14.938 20.938 24.312 1 57.25 134 PRO B C 1
ATOM 3031 O O . PRO B 1 134 ? -14.68 20 23.562 1 57.25 134 PRO B O 1
ATOM 3034 N N . SER B 1 135 ? -16.094 21.578 23.984 1 55.53 135 SER B N 1
ATOM 3035 C CA . SER B 1 135 ? -17.156 21.172 23.078 1 55.53 135 SER B CA 1
ATOM 3036 C C . SER B 1 135 ? -16.703 21.188 21.625 1 55.53 135 SER B C 1
ATOM 3038 O O . SER B 1 135 ? -17.172 20.406 20.812 1 55.53 135 SER B O 1
ATOM 3040 N N . ILE B 1 136 ? -15.758 21.938 21.125 1 58.75 136 ILE B N 1
ATOM 3041 C CA . ILE B 1 136 ? -15.5 22.312 19.75 1 58.75 136 ILE B CA 1
ATOM 3042 C C . ILE B 1 136 ? -14.617 21.266 19.078 1 58.75 136 ILE B C 1
ATOM 3044 O O . ILE B 1 136 ? -14.648 21.094 17.859 1 58.75 136 ILE B O 1
ATOM 3048 N N . SER B 1 137 ? -14.461 20.234 19.609 1 78.56 137 SER B N 1
ATOM 3049 C CA . SER B 1 137 ? -13.406 19.297 19.203 1 78.56 137 SER B CA 1
ATOM 3050 C C . SER B 1 137 ? -13.938 18.266 18.219 1 78.56 137 SER B C 1
ATOM 3052 O O . SER B 1 137 ? -13.281 17.938 17.234 1 78.56 137 SER B O 1
ATOM 3054 N N . GLU B 1 138 ? -15.211 18.016 18.203 1 85.62 138 GLU B N 1
ATOM 3055 C CA . GLU B 1 138 ? -15.727 16.922 17.375 1 85.62 138 GLU B CA 1
ATOM 3056 C C . GLU B 1 138 ? -15.875 17.344 15.922 1 85.62 138 GLU B C 1
ATOM 3058 O O . GLU B 1 138 ? -15.539 16.594 15.008 1 85.62 138 GLU B O 1
ATOM 3063 N N . LYS B 1 139 ? -16.375 18.547 15.719 1 89.06 139 LYS B N 1
ATOM 3064 C CA . LYS B 1 139 ? -16.562 19.031 14.352 1 89.06 139 LYS B CA 1
ATOM 3065 C C . LYS B 1 139 ? -15.234 19.188 13.641 1 89.06 139 LYS B C 1
ATOM 3067 O O . LYS B 1 139 ? -15.117 18.891 12.445 1 89.06 139 LYS B O 1
ATOM 3072 N N . ALA B 1 140 ? -14.289 19.672 14.367 1 92.31 140 ALA B N 1
ATOM 3073 C CA . ALA B 1 140 ? -12.953 19.828 13.797 1 92.31 140 ALA B CA 1
ATOM 3074 C C . ALA B 1 140 ? -12.352 18.484 13.43 1 92.31 140 ALA B C 1
ATOM 3076 O O . ALA B 1 140 ? -11.742 18.344 12.359 1 92.31 140 ALA B O 1
ATOM 3077 N N . LEU B 1 141 ? -12.602 17.531 14.305 1 93.56 141 LEU B N 1
ATOM 3078 C CA . LEU B 1 141 ? -12.102 16.172 14.047 1 93.56 141 LEU B CA 1
ATOM 3079 C C . LEU B 1 141 ? -12.805 15.555 12.844 1 93.56 141 LEU B C 1
ATOM 3081 O O . LEU B 1 141 ? -12.18 14.836 12.062 1 93.56 141 LEU B O 1
ATOM 3085 N N . ASN B 1 142 ? -14.039 15.891 12.695 1 94.5 142 ASN B N 1
ATOM 3086 C CA . ASN B 1 142 ? -14.805 15.383 11.57 1 94.5 142 ASN B CA 1
ATOM 3087 C C . ASN B 1 142 ? -14.273 15.914 10.242 1 94.5 142 ASN B C 1
ATOM 3089 O O . ASN B 1 142 ? -14.344 15.234 9.219 1 94.5 142 ASN B O 1
ATOM 3093 N N . ILE B 1 143 ? -13.758 17.109 10.289 1 96.62 143 ILE B N 1
ATOM 3094 C CA . ILE B 1 143 ? -13.148 17.656 9.078 1 96.62 143 ILE B CA 1
ATOM 3095 C C . ILE B 1 143 ? -11.977 16.781 8.648 1 96.62 143 ILE B C 1
ATOM 3097 O O . ILE B 1 143 ? -11.891 16.391 7.48 1 96.62 143 ILE B O 1
ATOM 3101 N N . ILE B 1 144 ? -11.164 16.375 9.609 1 97.12 144 ILE B N 1
ATOM 3102 C CA . ILE B 1 144 ? -9.992 15.555 9.312 1 97.12 144 ILE B CA 1
ATOM 3103 C C . ILE B 1 144 ? -10.445 14.172 8.844 1 97.12 144 ILE B C 1
ATOM 3105 O O . ILE B 1 144 ? -9.914 13.633 7.871 1 97.12 144 ILE B O 1
ATOM 3109 N N . GLU B 1 145 ? -11.477 13.656 9.43 1 96.88 145 GLU B N 1
ATOM 3110 C CA . GLU B 1 145 ? -11.977 12.328 9.109 1 96.88 145 GLU B CA 1
ATOM 3111 C C . GLU B 1 145 ? -12.586 12.289 7.707 1 96.88 145 GLU B C 1
ATOM 3113 O O . GLU B 1 145 ? -12.734 11.219 7.113 1 96.88 145 GLU B O 1
ATOM 3118 N N . SER B 1 146 ? -12.93 13.445 7.188 1 97.62 146 SER B N 1
ATOM 3119 C CA . SER B 1 146 ? -13.57 13.516 5.875 1 97.62 146 SER B CA 1
ATOM 3120 C C . SER B 1 146 ? -12.586 13.188 4.762 1 97.62 146 SER B C 1
ATOM 3122 O O . SER B 1 146 ? -12.984 12.812 3.658 1 97.62 146 SER B O 1
ATOM 3124 N N . PHE B 1 147 ? -11.273 13.344 5.039 1 98 147 PHE B N 1
ATOM 3125 C CA . PHE B 1 147 ? -10.328 13.109 3.955 1 98 147 PHE B CA 1
ATOM 3126 C C . PHE B 1 147 ? -9.32 12.031 4.332 1 98 147 PHE B C 1
ATOM 3128 O O . PHE B 1 147 ? -8.227 11.961 3.762 1 98 147 PHE B O 1
ATOM 3135 N N . GLY B 1 148 ? -9.617 11.211 5.285 1 97.56 148 GLY B N 1
ATOM 3136 C CA . GLY B 1 148 ? -8.789 10.078 5.66 1 97.56 148 GLY B CA 1
ATOM 3137 C C . GLY B 1 148 ? -8.961 9.664 7.109 1 97.56 148 GLY B C 1
ATOM 3138 O O . GLY B 1 148 ? -9.992 9.945 7.719 1 97.56 148 GLY B O 1
ATOM 3139 N N . ASN B 1 149 ? -7.922 8.977 7.625 1 96.38 149 ASN B N 1
ATOM 3140 C CA . ASN B 1 149 ? -7.953 8.547 9.016 1 96.38 149 ASN B CA 1
ATOM 3141 C C . ASN B 1 149 ? -7.422 9.633 9.945 1 96.38 149 ASN B C 1
ATOM 3143 O O . ASN B 1 149 ? -6.617 10.469 9.539 1 96.38 149 ASN B O 1
ATOM 3147 N N . CYS B 1 150 ? -7.938 9.648 11.094 1 96.25 150 CYS B N 1
ATOM 3148 C CA . CYS B 1 150 ? -7.555 10.594 12.133 1 96.25 150 CYS B CA 1
ATOM 3149 C C . CYS B 1 150 ? -7.047 9.867 13.375 1 96.25 150 CYS B C 1
ATOM 3151 O O . CYS B 1 150 ? -7.836 9.297 14.125 1 96.25 150 CYS B O 1
ATOM 3153 N N . VAL B 1 151 ? -5.727 9.867 13.578 1 97.44 151 VAL B N 1
ATOM 3154 C CA . VAL B 1 151 ? -5.117 9.242 14.75 1 97.44 151 VAL B CA 1
ATOM 3155 C C . VAL B 1 151 ? -4.793 10.312 15.789 1 97.44 151 VAL B C 1
ATOM 3157 O O . VAL B 1 151 ? -3.893 11.133 15.586 1 97.44 151 VAL B O 1
ATOM 3160 N N . ARG B 1 152 ? -5.496 10.281 16.875 1 96.44 152 ARG B N 1
ATOM 3161 C CA . ARG B 1 152 ? -5.258 11.25 17.938 1 96.44 152 ARG B CA 1
ATOM 3162 C C . ARG B 1 152 ? -4.039 10.859 18.766 1 96.44 152 ARG B C 1
ATOM 3164 O O . ARG B 1 152 ? -3.99 9.773 19.344 1 96.44 152 ARG B O 1
ATOM 3171 N N . VAL B 1 153 ? -3.078 11.758 18.797 1 96.75 153 VAL B N 1
ATOM 3172 C CA . VAL B 1 153 ? -1.845 11.5 19.531 1 96.75 153 VAL B CA 1
ATOM 3173 C C . VAL B 1 153 ? -1.808 12.352 20.797 1 96.75 153 VAL B C 1
ATOM 3175 O O . VAL B 1 153 ? -2.604 13.281 20.953 1 96.75 153 VAL B O 1
ATOM 3178 N N . GLY B 1 154 ? -0.881 12.078 21.672 1 93.94 154 GLY B N 1
ATOM 3179 C CA . GLY B 1 154 ? -0.907 12.586 23.047 1 93.94 154 GLY B CA 1
ATOM 3180 C C . GLY B 1 154 ? -0.406 14.016 23.156 1 93.94 154 GLY B C 1
ATOM 3181 O O . GLY B 1 154 ? -0.789 14.742 24.078 1 93.94 154 GLY B O 1
ATOM 3182 N N . ASN B 1 155 ? 0.454 14.438 22.297 1 95.06 155 ASN B N 1
ATOM 3183 C CA . ASN B 1 155 ? 0.999 15.789 22.344 1 95.06 155 ASN B CA 1
ATOM 3184 C C . ASN B 1 155 ? 1.415 16.281 20.953 1 95.06 155 ASN B C 1
ATOM 3186 O O . ASN B 1 155 ? 1.404 15.508 20 1 95.06 155 ASN B O 1
ATOM 3190 N N . GLU B 1 156 ? 1.694 17.547 20.844 1 95.06 156 GLU B N 1
ATOM 3191 C CA . GLU B 1 156 ? 1.963 18.141 19.547 1 95.06 156 GLU B CA 1
ATOM 3192 C C . GLU B 1 156 ? 3.27 17.625 18.953 1 95.06 156 GLU B C 1
ATOM 3194 O O . GLU B 1 156 ? 3.434 17.594 17.734 1 95.06 156 GLU B O 1
ATOM 3199 N N . GLU B 1 157 ? 4.254 17.188 19.797 1 95 157 GLU B N 1
ATOM 3200 C CA . GLU B 1 157 ? 5.504 16.625 19.281 1 95 157 GLU B CA 1
ATOM 3201 C C . GLU B 1 157 ? 5.254 15.336 18.516 1 95 157 GLU B C 1
ATOM 3203 O O . GLU B 1 157 ? 5.961 15.039 17.547 1 95 157 GLU B O 1
ATOM 3208 N N . GLN B 1 158 ? 4.309 14.602 18.984 1 96.62 158 GLN B N 1
ATOM 3209 C CA . GLN B 1 158 ? 3.982 13.336 18.328 1 96.62 158 GLN B CA 1
ATOM 3210 C C . GLN B 1 158 ? 3.371 13.562 16.953 1 96.62 158 GLN B C 1
ATOM 3212 O O . GLN B 1 158 ? 3.48 12.711 16.078 1 96.62 158 GLN B O 1
ATOM 3217 N N . VAL B 1 159 ? 2.75 14.727 16.719 1 96.94 159 VAL B N 1
ATOM 3218 C CA . VAL B 1 159 ? 2.295 15.07 15.375 1 96.94 159 VAL B CA 1
ATOM 3219 C C . VAL B 1 159 ? 3.498 15.25 14.453 1 96.94 159 VAL B C 1
ATOM 3221 O O . VAL B 1 159 ? 3.51 14.734 13.336 1 96.94 159 VAL B O 1
ATOM 3224 N N . ASP B 1 160 ? 4.512 15.891 14.953 1 95.69 160 ASP B N 1
ATOM 3225 C CA . ASP B 1 160 ? 5.738 16.047 14.172 1 95.69 160 ASP B CA 1
ATOM 3226 C C . ASP B 1 160 ? 6.391 14.688 13.914 1 95.69 160 ASP B C 1
ATOM 3228 O O . ASP B 1 160 ? 6.863 14.422 12.805 1 95.69 160 ASP B O 1
ATOM 3232 N N . SER B 1 161 ? 6.359 13.867 14.914 1 96.38 161 SER B N 1
ATOM 3233 C CA . SER B 1 161 ? 6.945 12.531 14.805 1 96.38 161 SER B CA 1
ATOM 3234 C C . SER B 1 161 ? 6.27 11.727 13.695 1 96.38 161 SER B C 1
ATOM 3236 O O . SER B 1 161 ? 6.906 10.891 13.055 1 96.38 161 SER B O 1
ATOM 3238 N N . SER B 1 162 ? 5.023 12.039 13.445 1 97.06 162 SER B N 1
ATOM 3239 C CA . SER B 1 162 ? 4.234 11.242 12.5 1 97.06 162 SER B CA 1
ATOM 3240 C C . SER B 1 162 ? 4.703 11.453 11.07 1 97.06 162 SER B C 1
ATOM 3242 O O . SER B 1 162 ? 4.344 10.688 10.172 1 97.06 162 SER B O 1
ATOM 3244 N N . VAL B 1 163 ? 5.52 12.438 10.828 1 94.69 163 VAL B N 1
ATOM 3245 C CA . VAL B 1 163 ? 6.074 12.641 9.492 1 94.69 163 VAL B CA 1
ATOM 3246 C C . VAL B 1 163 ? 6.82 11.383 9.047 1 94.69 163 VAL B C 1
ATOM 3248 O O . VAL B 1 163 ? 6.855 11.07 7.852 1 94.69 163 VAL B O 1
ATOM 3251 N N . ALA B 1 164 ? 7.305 10.586 10.016 1 93.25 164 ALA B N 1
ATOM 3252 C CA . ALA B 1 164 ? 8.039 9.344 9.781 1 93.25 164 ALA B CA 1
ATOM 3253 C C . ALA B 1 164 ? 7.121 8.266 9.203 1 93.25 164 ALA B C 1
ATOM 3255 O O . ALA B 1 164 ? 7.566 7.418 8.43 1 93.25 164 ALA B O 1
ATOM 3256 N N . THR B 1 165 ? 5.871 8.305 9.57 1 96.25 165 THR B N 1
ATOM 3257 C CA . THR B 1 165 ? 4.977 7.188 9.289 1 96.25 165 THR B CA 1
ATOM 3258 C C . THR B 1 165 ? 3.932 7.578 8.242 1 96.25 165 THR B C 1
ATOM 3260 O O . THR B 1 165 ? 3.27 6.711 7.668 1 96.25 165 THR B O 1
ATOM 3263 N N . ASN B 1 166 ? 3.686 8.805 7.957 1 93.44 166 ASN B N 1
ATOM 3264 C CA . ASN B 1 166 ? 2.592 9.195 7.074 1 93.44 166 ASN B CA 1
ATOM 3265 C C . ASN B 1 166 ? 3.053 10.203 6.02 1 93.44 166 ASN B C 1
ATOM 3267 O O . ASN B 1 166 ? 2.896 9.961 4.82 1 93.44 166 ASN B O 1
ATOM 3271 N N . GLY B 1 167 ? 3.699 11.344 6.359 1 88.94 167 GLY B N 1
ATOM 3272 C CA . GLY B 1 167 ? 4.102 12.375 5.414 1 88.94 167 GLY B CA 1
ATOM 3273 C C . GLY B 1 167 ? 5.188 11.914 4.457 1 88.94 167 GLY B C 1
ATOM 3274 O O . GLY B 1 167 ? 4.914 11.641 3.287 1 88.94 167 GLY B O 1
ATOM 3275 N N . SER B 1 168 ? 6.348 11.664 4.957 1 95 168 SER B N 1
ATOM 3276 C CA . SER B 1 168 ? 7.508 11.289 4.152 1 95 168 SER B CA 1
ATOM 3277 C C . SER B 1 168 ? 7.422 9.836 3.697 1 95 168 SER B C 1
ATOM 3279 O O . SER B 1 168 ? 8.047 9.453 2.705 1 95 168 SER B O 1
ATOM 3281 N N . ALA B 1 169 ? 6.609 9.078 4.418 1 97.62 169 ALA B N 1
ATOM 3282 C CA . ALA B 1 169 ? 6.516 7.641 4.176 1 97.62 169 ALA B CA 1
ATOM 3283 C C . ALA B 1 169 ? 6.078 7.355 2.742 1 97.62 169 ALA B C 1
ATOM 3285 O O . ALA B 1 169 ? 6.559 6.402 2.119 1 97.62 169 ALA B O 1
ATOM 3286 N N . LEU B 1 170 ? 5.195 8.156 2.174 1 98.19 170 LEU B N 1
ATOM 3287 C CA . LEU B 1 170 ? 4.691 7.902 0.828 1 98.19 170 LEU B CA 1
ATOM 3288 C C . LEU B 1 170 ? 5.797 8.094 -0.208 1 98.19 170 LEU B C 1
ATOM 3290 O O . LEU B 1 170 ? 5.828 7.391 -1.223 1 98.19 170 LEU B O 1
ATOM 3294 N N . ALA B 1 171 ? 6.668 9.039 0.044 1 98.19 171 ALA B N 1
ATOM 3295 C CA . ALA B 1 171 ? 7.824 9.203 -0.834 1 98.19 171 ALA B CA 1
ATOM 3296 C C . ALA B 1 171 ? 8.766 8.016 -0.729 1 98.19 171 ALA B C 1
ATOM 3298 O O . ALA B 1 171 ? 9.312 7.551 -1.736 1 98.19 171 ALA B O 1
ATOM 3299 N N . PHE B 1 172 ? 9.008 7.52 0.489 1 98.75 172 PHE B N 1
ATOM 3300 C CA . PHE B 1 172 ? 9.852 6.348 0.694 1 98.75 172 PHE B CA 1
ATOM 3301 C C . PHE B 1 172 ? 9.258 5.125 0.006 1 98.75 172 PHE B C 1
ATOM 3303 O O . PHE B 1 172 ? 9.984 4.348 -0.62 1 98.75 172 PHE B O 1
ATOM 3310 N N . LEU B 1 173 ? 7.957 4.965 0.132 1 98.75 173 LEU B N 1
ATOM 3311 C CA . LEU B 1 173 ? 7.27 3.855 -0.522 1 98.75 173 LEU B CA 1
ATOM 3312 C C . LEU B 1 173 ? 7.367 3.977 -2.039 1 98.75 173 LEU B C 1
ATOM 3314 O O . LEU B 1 173 ? 7.438 2.967 -2.744 1 98.75 173 LEU B O 1
ATOM 3318 N N . SER B 1 174 ? 7.344 5.227 -2.562 1 98.75 174 SER B N 1
ATOM 3319 C CA . SER B 1 174 ? 7.531 5.445 -3.994 1 98.75 174 SER B CA 1
ATOM 3320 C C . SER B 1 174 ? 8.891 4.941 -4.457 1 98.75 174 SER B C 1
ATOM 3322 O O . SER B 1 174 ? 9.008 4.348 -5.531 1 98.75 174 SER B O 1
ATOM 3324 N N . LEU B 1 175 ? 9.891 5.203 -3.645 1 98.62 175 LEU B N 1
ATOM 3325 C CA . LEU B 1 175 ? 11.227 4.695 -3.951 1 98.62 175 LEU B CA 1
ATOM 3326 C C . LEU B 1 175 ? 11.227 3.172 -4.012 1 98.62 175 LEU B C 1
ATOM 3328 O O . LEU B 1 175 ? 11.805 2.582 -4.93 1 98.62 175 LEU B O 1
ATOM 3332 N N . VAL B 1 176 ? 10.57 2.518 -3.062 1 98.75 176 VAL B N 1
ATOM 3333 C CA . VAL B 1 176 ? 10.484 1.062 -3.014 1 98.75 176 VAL B CA 1
ATOM 3334 C C . VAL B 1 176 ? 9.742 0.549 -4.25 1 98.75 176 VAL B C 1
ATOM 3336 O O . VAL B 1 176 ? 10.195 -0.396 -4.902 1 98.75 176 VAL B O 1
ATOM 3339 N N . ALA B 1 177 ? 8.594 1.2 -4.602 1 98.75 177 ALA B N 1
ATOM 3340 C CA . ALA B 1 177 ? 7.812 0.802 -5.77 1 98.75 177 ALA B CA 1
ATOM 3341 C C . ALA B 1 177 ? 8.656 0.883 -7.043 1 98.75 177 ALA B C 1
ATOM 3343 O O . ALA B 1 177 ? 8.648 -0.043 -7.855 1 98.75 177 ALA B O 1
ATOM 3344 N N . SER B 1 178 ? 9.375 2.004 -7.18 1 98.44 178 SER B N 1
ATOM 3345 C CA . SER B 1 178 ? 10.242 2.18 -8.336 1 98.44 178 SER B CA 1
ATOM 3346 C C . SER B 1 178 ? 11.328 1.105 -8.383 1 98.44 178 SER B C 1
ATOM 3348 O O . SER B 1 178 ? 11.664 0.598 -9.453 1 98.44 178 SER B O 1
ATOM 3350 N N . SER B 1 179 ? 11.898 0.762 -7.246 1 98.62 179 SER B N 1
ATOM 3351 C CA . SER B 1 179 ? 12.938 -0.252 -7.156 1 98.62 179 SER B CA 1
ATOM 3352 C C . SER B 1 179 ? 12.414 -1.626 -7.555 1 98.62 179 SER B C 1
ATOM 3354 O O . SER B 1 179 ? 13.078 -2.369 -8.273 1 98.62 179 SER B O 1
ATOM 3356 N N . LEU B 1 180 ? 11.219 -1.973 -7.082 1 98.62 180 LEU B N 1
ATOM 3357 C CA . LEU B 1 180 ? 10.602 -3.252 -7.422 1 98.62 180 LEU B CA 1
ATOM 3358 C C . LEU B 1 180 ? 10.297 -3.332 -8.914 1 98.62 180 LEU B C 1
ATOM 3360 O O . LEU B 1 180 ? 10.531 -4.363 -9.547 1 98.62 180 LEU B O 1
ATOM 3364 N N . LYS B 1 181 ? 9.734 -2.207 -9.445 1 98.5 181 LYS B N 1
ATOM 3365 C CA . LYS B 1 181 ? 9.461 -2.15 -10.875 1 98.5 181 LYS B CA 1
ATOM 3366 C C . LYS B 1 181 ? 10.727 -2.406 -11.688 1 98.5 181 LYS B C 1
ATOM 3368 O O . LYS B 1 181 ? 10.734 -3.23 -12.602 1 98.5 181 LYS B O 1
ATOM 3373 N N . ASP B 1 182 ? 11.82 -1.731 -11.32 1 98.31 182 ASP B N 1
ATOM 3374 C CA . ASP B 1 182 ? 13.086 -1.874 -12.031 1 98.31 182 ASP B CA 1
ATOM 3375 C C . ASP B 1 182 ? 13.664 -3.279 -11.859 1 98.31 182 ASP B C 1
ATOM 3377 O O . ASP B 1 182 ? 14.289 -3.816 -12.773 1 98.31 182 ASP B O 1
ATOM 3381 N N . ALA B 1 183 ? 13.516 -3.814 -10.695 1 98.5 183 ALA B N 1
ATOM 3382 C CA . ALA B 1 183 ? 13.945 -5.191 -10.469 1 98.5 183 ALA B CA 1
ATOM 3383 C C . ALA B 1 183 ? 13.227 -6.152 -11.414 1 98.5 183 ALA B C 1
ATOM 3385 O O . ALA B 1 183 ? 13.844 -7.07 -11.961 1 98.5 183 ALA B O 1
ATOM 3386 N N . GLY B 1 184 ? 11.867 -5.992 -11.57 1 98.06 184 GLY B N 1
ATOM 3387 C CA . GLY B 1 184 ? 11.141 -6.797 -12.539 1 98.06 184 GLY B CA 1
ATOM 3388 C C . GLY B 1 184 ? 11.695 -6.684 -13.945 1 98.06 184 GLY B C 1
ATOM 3389 O O . GLY B 1 184 ? 11.836 -7.688 -14.648 1 98.06 184 GLY B O 1
ATOM 3390 N N . ILE B 1 185 ? 12.008 -5.477 -14.328 1 98.19 185 ILE B N 1
ATOM 3391 C CA . ILE B 1 185 ? 12.57 -5.23 -15.648 1 98.19 185 ILE B CA 1
ATOM 3392 C C . ILE B 1 185 ? 13.922 -5.934 -15.773 1 98.19 185 ILE B C 1
ATOM 3394 O O . ILE B 1 185 ? 14.188 -6.598 -16.781 1 98.19 185 ILE B O 1
ATOM 3398 N N . ARG B 1 186 ? 14.734 -5.809 -14.781 1 98.06 186 ARG B N 1
ATOM 3399 C CA . ARG B 1 186 ? 16.031 -6.461 -14.773 1 98.06 186 ARG B CA 1
ATOM 3400 C C . ARG B 1 186 ? 15.898 -7.965 -14.977 1 98.06 186 ARG B C 1
ATOM 3402 O O . ARG B 1 186 ? 16.734 -8.586 -15.641 1 98.06 186 ARG B O 1
ATOM 3409 N N . GLU B 1 187 ? 14.852 -8.531 -14.445 1 97.38 187 GLU B N 1
ATOM 3410 C CA . GLU B 1 187 ? 14.664 -9.984 -14.5 1 97.38 187 GLU B CA 1
ATOM 3411 C C . GLU B 1 187 ? 13.969 -10.398 -15.789 1 97.38 187 GLU B C 1
ATOM 3413 O O . GLU B 1 187 ? 13.727 -11.586 -16.016 1 97.38 187 GLU B O 1
ATOM 3418 N N . GLY B 1 188 ? 13.539 -9.445 -16.609 1 97.12 188 GLY B N 1
ATOM 3419 C CA . GLY B 1 188 ? 13.078 -9.797 -17.938 1 97.12 188 GLY B CA 1
ATOM 3420 C C . GLY B 1 188 ? 11.648 -9.375 -18.219 1 97.12 188 GLY B C 1
ATOM 3421 O O . GLY B 1 188 ? 11.133 -9.578 -19.312 1 97.12 188 GLY B O 1
ATOM 3422 N N . LEU B 1 189 ? 10.969 -8.773 -17.297 1 97.88 189 LEU B N 1
ATOM 3423 C CA . LEU B 1 189 ? 9.625 -8.242 -17.547 1 97.88 189 LEU B CA 1
ATOM 3424 C C . LEU B 1 189 ? 9.695 -6.934 -18.312 1 97.88 189 LEU B C 1
ATOM 3426 O O . LEU B 1 189 ? 10.648 -6.164 -18.172 1 97.88 189 LEU B O 1
ATOM 3430 N N . ASN B 1 190 ? 8.695 -6.746 -19.172 1 97.19 190 ASN B N 1
ATOM 3431 C CA . ASN B 1 190 ? 8.625 -5.406 -19.734 1 97.19 190 ASN B CA 1
ATOM 3432 C C . ASN B 1 190 ? 8.141 -4.383 -18.719 1 97.19 190 ASN B C 1
ATOM 3434 O O . ASN B 1 190 ? 7.57 -4.75 -17.688 1 97.19 190 ASN B O 1
ATOM 3438 N N . ALA B 1 191 ? 8.398 -3.123 -18.984 1 97.25 191 ALA B N 1
ATOM 3439 C CA . ALA B 1 191 ? 8.148 -2.047 -18.031 1 97.25 191 ALA B CA 1
ATOM 3440 C C . ALA B 1 191 ? 6.676 -1.983 -17.641 1 97.25 191 ALA B C 1
ATOM 3442 O O . ALA B 1 191 ? 6.344 -1.823 -16.469 1 97.25 191 ALA B O 1
ATOM 3443 N N . LYS B 1 192 ? 5.805 -2.146 -18.562 1 97.5 192 LYS B N 1
ATOM 3444 C CA . LYS B 1 192 ? 4.367 -2.053 -18.328 1 97.5 192 LYS B CA 1
ATOM 3445 C C . LYS B 1 192 ? 3.887 -3.164 -17.406 1 97.5 192 LYS B C 1
ATOM 3447 O O . LYS B 1 192 ? 3.201 -2.898 -16.406 1 97.5 192 LYS B O 1
ATOM 3452 N N . ASP B 1 193 ? 4.23 -4.43 -17.719 1 97.81 193 ASP B N 1
ATOM 3453 C CA . ASP B 1 193 ? 3.83 -5.574 -16.891 1 97.81 193 ASP B CA 1
ATOM 3454 C C . ASP B 1 193 ? 4.41 -5.473 -15.492 1 97.81 193 ASP B C 1
ATOM 3456 O O . ASP B 1 193 ? 3.713 -5.738 -14.508 1 97.81 193 ASP B O 1
ATOM 3460 N N . SER B 1 194 ? 5.684 -5.051 -15.438 1 98.19 194 SER B N 1
ATOM 3461 C CA . SER B 1 194 ? 6.348 -4.914 -14.148 1 98.19 194 SER B CA 1
ATOM 3462 C C . SER B 1 194 ? 5.629 -3.906 -13.258 1 98.19 194 SER B C 1
ATOM 3464 O O . SER B 1 194 ? 5.363 -4.18 -12.086 1 98.19 194 SER B O 1
ATOM 3466 N N . LEU B 1 195 ? 5.309 -2.771 -13.82 1 98.06 195 LEU B N 1
ATOM 3467 C CA . LEU B 1 195 ? 4.617 -1.731 -13.062 1 98.06 195 LEU B CA 1
ATOM 3468 C C . LEU B 1 195 ? 3.236 -2.207 -12.625 1 98.06 195 LEU B C 1
ATOM 3470 O O . LEU B 1 195 ? 2.826 -1.958 -11.484 1 98.06 195 LEU B O 1
ATOM 3474 N N . GLU B 1 196 ? 2.512 -2.887 -13.5 1 98.06 196 GLU B N 1
ATOM 3475 C CA . GLU B 1 196 ? 1.175 -3.377 -13.172 1 98.06 196 GLU B CA 1
ATOM 3476 C C . GLU B 1 196 ? 1.219 -4.379 -12.023 1 98.06 196 GLU B C 1
ATOM 3478 O O . GLU B 1 196 ? 0.39 -4.32 -11.109 1 98.06 196 GLU B O 1
ATOM 3483 N N . LEU B 1 197 ? 2.172 -5.254 -12.062 1 98.56 197 LEU B N 1
ATOM 3484 C CA . LEU B 1 197 ? 2.33 -6.238 -11 1 98.56 197 LEU B CA 1
ATOM 3485 C C . LEU B 1 197 ? 2.662 -5.555 -9.672 1 98.56 197 LEU B C 1
ATOM 3487 O O . LEU B 1 197 ? 2.1 -5.902 -8.633 1 98.56 197 LEU B O 1
ATOM 3491 N N . VAL B 1 198 ? 3.529 -4.547 -9.719 1 98.69 198 VAL B N 1
ATOM 3492 C CA . VAL B 1 198 ? 3.93 -3.82 -8.516 1 98.69 198 VAL B CA 1
ATOM 3493 C C . VAL B 1 198 ? 2.729 -3.078 -7.938 1 98.69 198 VAL B C 1
ATOM 3495 O O . VAL B 1 198 ? 2.482 -3.129 -6.73 1 98.69 198 VAL B O 1
ATOM 3498 N N . LYS B 1 199 ? 1.955 -2.398 -8.812 1 98.5 199 LYS B N 1
ATOM 3499 C CA . LYS B 1 199 ? 0.766 -1.677 -8.367 1 98.5 199 LYS B CA 1
ATOM 3500 C C . LYS B 1 199 ? -0.19 -2.6 -7.617 1 98.5 199 LYS B C 1
ATOM 3502 O O . LYS B 1 199 ? -0.651 -2.27 -6.523 1 98.5 199 LYS B O 1
ATOM 3507 N N . MET B 1 200 ? -0.406 -3.76 -8.141 1 98.38 200 MET B N 1
ATOM 3508 C CA . MET B 1 200 ? -1.342 -4.707 -7.539 1 98.38 200 MET B CA 1
ATOM 3509 C C . MET B 1 200 ? -0.771 -5.301 -6.258 1 98.38 200 MET B C 1
ATOM 3511 O O . MET B 1 200 ? -1.515 -5.594 -5.32 1 98.38 200 MET B O 1
ATOM 3515 N N . SER B 1 201 ? 0.554 -5.488 -6.238 1 98.69 201 SER B N 1
ATOM 3516 C CA . SER B 1 201 ? 1.192 -5.988 -5.023 1 98.69 201 SER B CA 1
ATOM 3517 C C . SER B 1 201 ? 1.021 -5.012 -3.865 1 98.69 201 SER B C 1
ATOM 3519 O O . SER B 1 201 ? 0.746 -5.418 -2.736 1 98.69 201 SER B O 1
ATOM 3521 N N . PHE B 1 202 ? 1.165 -3.721 -4.152 1 98.81 202 PHE B N 1
ATOM 3522 C CA . PHE B 1 202 ? 0.95 -2.725 -3.109 1 98.81 202 PHE B CA 1
ATOM 3523 C C . PHE B 1 202 ? -0.505 -2.723 -2.654 1 98.81 202 PHE B C 1
ATOM 3525 O O . PHE B 1 202 ? -0.787 -2.604 -1.46 1 98.81 202 PHE B O 1
ATOM 3532 N N . LYS B 1 203 ? -1.422 -2.83 -3.596 1 98.5 203 LYS B N 1
ATOM 3533 C CA . LYS B 1 203 ? -2.844 -2.867 -3.268 1 98.5 203 LYS B CA 1
ATOM 3534 C C . LYS B 1 203 ? -3.172 -4.062 -2.379 1 98.5 203 LYS B C 1
ATOM 3536 O O . LYS B 1 203 ? -3.814 -3.912 -1.338 1 98.5 203 LYS B O 1
ATOM 3541 N N . GLY B 1 204 ? -2.73 -5.207 -2.771 1 98.5 204 GLY B N 1
ATOM 3542 C CA . GLY B 1 204 ? -2.953 -6.406 -1.979 1 98.5 204 GLY B CA 1
ATOM 3543 C C . GLY B 1 204 ? -2.297 -6.344 -0.611 1 98.5 204 GLY B C 1
ATOM 3544 O O . GLY B 1 204 ? -2.893 -6.754 0.387 1 98.5 204 GLY B O 1
ATOM 3545 N N . PHE B 1 205 ? -1.073 -5.801 -0.562 1 98.69 205 PHE B N 1
ATOM 3546 C CA . PHE B 1 205 ? -0.343 -5.727 0.698 1 98.69 205 PHE B CA 1
ATOM 3547 C C . PHE B 1 205 ? -1.054 -4.805 1.681 1 98.69 205 PHE B C 1
ATOM 3549 O O . PHE B 1 205 ? -1.128 -5.102 2.875 1 98.69 205 PHE B O 1
ATOM 3556 N N . ALA B 1 206 ? -1.518 -3.646 1.147 1 98.69 206 ALA B N 1
ATOM 3557 C CA . ALA B 1 206 ? -2.242 -2.717 2.01 1 98.69 206 ALA B CA 1
ATOM 3558 C C . ALA B 1 206 ? -3.438 -3.396 2.672 1 98.69 206 ALA B C 1
ATOM 3560 O O . ALA B 1 206 ? -3.705 -3.182 3.855 1 98.69 206 ALA B O 1
ATOM 3561 N N . LYS B 1 207 ? -4.133 -4.223 1.939 1 98.44 207 LYS B N 1
ATOM 3562 C CA . LYS B 1 207 ? -5.285 -4.93 2.488 1 98.44 207 LYS B CA 1
ATOM 3563 C C . LYS B 1 207 ? -4.852 -5.957 3.531 1 98.44 207 LYS B C 1
ATOM 3565 O O . LYS B 1 207 ? -5.496 -6.102 4.574 1 98.44 207 LYS B O 1
ATOM 3570 N N . LEU B 1 208 ? -3.756 -6.707 3.264 1 98.25 208 LEU B N 1
ATOM 3571 C CA . LEU B 1 208 ? -3.225 -7.656 4.234 1 98.25 208 LEU B CA 1
ATOM 3572 C C . LEU B 1 208 ? -2.859 -6.953 5.539 1 98.25 208 LEU B C 1
ATOM 3574 O O . LEU B 1 208 ? -3.16 -7.457 6.625 1 98.25 208 LEU B O 1
ATOM 3578 N N . LEU B 1 209 ? -2.279 -5.777 5.375 1 98.06 209 LEU B N 1
ATOM 3579 C CA . LEU B 1 209 ? -1.77 -5.027 6.516 1 98.06 209 LEU B CA 1
ATOM 3580 C C . LEU B 1 209 ? -2.912 -4.535 7.395 1 98.06 209 LEU B C 1
ATOM 3582 O O . LEU B 1 209 ? -2.717 -4.273 8.586 1 98.06 209 LEU B O 1
ATOM 3586 N N . GLU B 1 210 ? -4.133 -4.398 6.82 1 97.25 210 GLU B N 1
ATOM 3587 C CA . GLU B 1 210 ? -5.305 -4.02 7.602 1 97.25 210 GLU B CA 1
ATOM 3588 C C . GLU B 1 210 ? -5.684 -5.117 8.594 1 97.25 210 GLU B C 1
ATOM 3590 O O . GLU B 1 210 ? -6.273 -4.84 9.641 1 97.25 210 GLU B O 1
ATOM 3595 N N . LYS B 1 211 ? -5.273 -6.379 8.258 1 95.88 211 LYS B N 1
ATOM 3596 C CA . LYS B 1 211 ? -5.809 -7.512 9.008 1 95.88 211 LYS B CA 1
ATOM 3597 C C . LYS B 1 211 ? -4.707 -8.219 9.797 1 95.88 211 LYS B C 1
ATOM 3599 O O . LYS B 1 211 ? -4.988 -8.922 10.766 1 95.88 211 LYS B O 1
ATOM 3604 N N . GLU B 1 212 ? -3.514 -8.062 9.336 1 95.25 212 GLU B N 1
ATOM 3605 C CA . GLU B 1 212 ? -2.412 -8.828 9.914 1 95.25 212 GLU B CA 1
ATOM 3606 C C . GLU B 1 212 ? -1.212 -7.934 10.203 1 95.25 212 GLU B C 1
ATOM 3608 O O . GLU B 1 212 ? -0.981 -6.945 9.5 1 95.25 212 GLU B O 1
ATOM 3613 N N . ARG B 1 213 ? -0.428 -8.273 11.25 1 96.31 213 ARG B N 1
ATOM 3614 C CA . ARG B 1 213 ? 0.847 -7.609 11.5 1 96.31 213 ARG B CA 1
ATOM 3615 C C . ARG B 1 213 ? 1.875 -7.984 10.438 1 96.31 213 ARG B C 1
ATOM 3617 O O . ARG B 1 213 ? 1.82 -9.078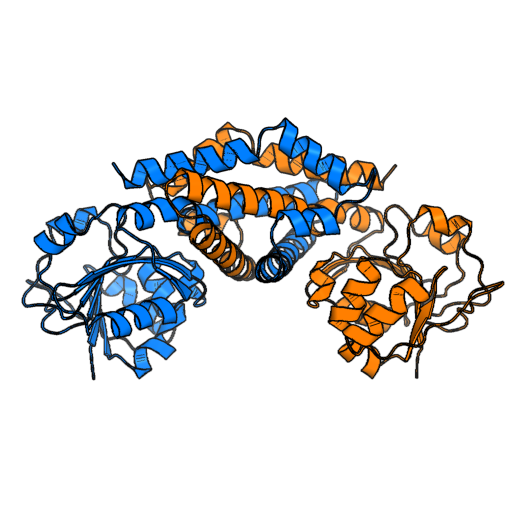 9.867 1 96.31 213 ARG B O 1
ATOM 3624 N N . PRO B 1 214 ? 2.885 -7.082 10.148 1 97.56 214 PRO B N 1
ATOM 3625 C CA . PRO B 1 214 ? 3.887 -7.344 9.109 1 97.56 214 PRO B CA 1
ATOM 3626 C C . PRO B 1 214 ? 4.609 -8.672 9.305 1 97.56 214 PRO B C 1
ATOM 3628 O O . PRO B 1 214 ? 4.816 -9.414 8.344 1 97.56 214 PRO B O 1
ATOM 3631 N N . GLU B 1 215 ? 4.961 -9.023 10.547 1 95.94 215 GLU B N 1
ATOM 3632 C CA . GLU B 1 215 ? 5.711 -10.242 10.836 1 95.94 215 GLU B CA 1
ATOM 3633 C C . GLU B 1 215 ? 4.91 -11.484 10.461 1 95.94 215 GLU B C 1
ATOM 3635 O O . GLU B 1 215 ? 5.469 -12.469 9.977 1 95.94 215 GLU B O 1
ATOM 3640 N N . MET B 1 216 ? 3.643 -11.43 10.68 1 96.31 216 MET B N 1
ATOM 3641 C CA . MET B 1 216 ? 2.773 -12.555 10.344 1 96.31 216 MET B CA 1
ATOM 3642 C C . MET B 1 216 ? 2.662 -12.719 8.828 1 96.31 216 MET B C 1
ATOM 3644 O O . MET B 1 216 ? 2.59 -13.844 8.328 1 96.31 216 MET B O 1
ATOM 3648 N N . ILE B 1 217 ? 2.619 -11.648 8.109 1 97.06 217 ILE B N 1
ATOM 3649 C CA . ILE B 1 217 ? 2.566 -11.688 6.652 1 97.06 217 ILE B CA 1
ATOM 3650 C C . ILE B 1 217 ? 3.824 -12.367 6.113 1 97.06 217 ILE B C 1
ATOM 3652 O O . ILE B 1 217 ? 3.742 -13.227 5.23 1 97.06 217 ILE B O 1
ATOM 3656 N N . ILE B 1 218 ? 5.02 -12.016 6.688 1 97.12 218 ILE B N 1
ATOM 3657 C CA . ILE B 1 218 ? 6.273 -12.625 6.27 1 97.12 218 ILE B CA 1
ATOM 3658 C C . ILE B 1 218 ? 6.223 -14.133 6.512 1 97.12 218 ILE B C 1
ATOM 3660 O O . ILE B 1 218 ? 6.621 -14.922 5.652 1 97.12 218 ILE B O 1
ATOM 3664 N N . GLU B 1 219 ? 5.668 -14.547 7.637 1 94.88 219 GLU B N 1
ATOM 3665 C CA . GLU B 1 219 ? 5.574 -15.953 7.996 1 94.88 219 GLU B CA 1
ATOM 3666 C C . GLU B 1 219 ? 4.699 -16.719 7.004 1 94.88 219 GLU B C 1
ATOM 3668 O O . GLU B 1 219 ? 4.973 -17.875 6.695 1 94.88 219 GLU B O 1
ATOM 3673 N N . GLN B 1 220 ? 3.705 -16.125 6.516 1 93.12 220 GLN B N 1
ATOM 3674 C CA . GLN B 1 220 ? 2.766 -16.766 5.602 1 93.12 220 GLN B CA 1
ATOM 3675 C C . GLN B 1 220 ? 3.371 -16.922 4.211 1 93.12 220 GLN B C 1
ATOM 3677 O O . GLN B 1 220 ? 2.928 -17.75 3.424 1 93.12 220 GLN B O 1
ATOM 3682 N N . ILE B 1 221 ? 4.359 -16.109 3.885 1 93.62 221 ILE B N 1
ATOM 3683 C CA . ILE B 1 221 ? 4.914 -16.078 2.535 1 93.62 221 ILE B CA 1
ATOM 3684 C C . ILE B 1 221 ? 6.18 -16.922 2.475 1 93.62 221 ILE B C 1
ATOM 3686 O O . ILE B 1 221 ? 6.398 -17.656 1.503 1 93.62 221 ILE B O 1
ATOM 3690 N N . CYS B 1 222 ? 6.941 -16.844 3.488 1 91.62 222 CYS B N 1
ATOM 3691 C CA . CYS B 1 222 ? 8.25 -17.5 3.508 1 91.62 222 CYS B CA 1
ATOM 3692 C C . CYS B 1 222 ? 8.109 -19 3.768 1 91.62 222 CYS B C 1
ATOM 3694 O O . CYS B 1 222 ? 7.379 -19.406 4.672 1 91.62 222 CYS B O 1
ATOM 3696 N N . THR B 1 223 ? 8.75 -19.812 2.945 1 87.69 223 THR B N 1
ATOM 3697 C CA . THR B 1 223 ? 8.883 -21.25 3.135 1 87.69 223 THR B CA 1
ATOM 3698 C C . THR B 1 223 ? 10.336 -21.641 3.354 1 87.69 223 THR B C 1
ATOM 3700 O O . THR B 1 223 ? 11.25 -20.875 3.008 1 87.69 223 THR B O 1
ATOM 3703 N N . PRO B 1 224 ? 10.57 -22.812 3.996 1 89.56 224 PRO B N 1
ATOM 3704 C CA . PRO B 1 224 ? 11.961 -23.25 4.199 1 89.56 224 PRO B CA 1
ATOM 3705 C C . PRO B 1 224 ? 12.734 -23.375 2.891 1 89.56 224 PRO B C 1
ATOM 3707 O O . PRO B 1 224 ? 12.289 -24.062 1.97 1 89.56 224 PRO B O 1
ATOM 3710 N N . LYS B 1 225 ? 13.859 -22.672 2.781 1 89.38 225 LYS B N 1
ATOM 3711 C CA . LYS B 1 225 ? 14.758 -22.672 1.626 1 89.38 225 LYS B CA 1
ATOM 3712 C C . LYS B 1 225 ? 14.047 -22.156 0.38 1 89.38 225 LYS B C 1
ATOM 3714 O O . LYS B 1 225 ? 14.336 -22.594 -0.736 1 89.38 225 LYS B O 1
ATOM 3719 N N . GLY B 1 226 ? 13.094 -21.266 0.662 1 89.88 226 GLY B N 1
ATOM 3720 C CA . GLY B 1 226 ? 12.328 -20.734 -0.455 1 89.88 226 GLY B CA 1
ATOM 3721 C C . GLY B 1 226 ? 12.984 -19.531 -1.107 1 89.88 226 GLY B C 1
ATOM 3722 O O . GLY B 1 226 ? 14.062 -19.109 -0.693 1 89.88 226 GLY B O 1
ATOM 3723 N N . ALA B 1 227 ? 12.328 -19 -2.174 1 92.75 227 ALA B N 1
ATOM 3724 C CA . ALA B 1 227 ? 12.828 -17.859 -2.945 1 92.75 227 ALA B CA 1
ATOM 3725 C C . ALA B 1 227 ? 12.797 -16.578 -2.115 1 92.75 227 ALA B C 1
ATOM 3727 O O . ALA B 1 227 ? 13.758 -15.805 -2.121 1 92.75 227 ALA B O 1
ATOM 3728 N N . THR B 1 228 ? 11.781 -16.344 -1.319 1 94.81 228 THR B N 1
ATOM 3729 C CA . THR B 1 228 ? 11.539 -15.102 -0.604 1 94.81 228 THR B CA 1
ATOM 3730 C C . THR B 1 228 ? 12.586 -14.891 0.486 1 94.81 228 THR B C 1
ATOM 3732 O O . THR B 1 228 ? 13.07 -13.773 0.678 1 94.81 228 THR B O 1
ATOM 3735 N N . ILE B 1 229 ? 12.953 -15.984 1.226 1 96.31 229 ILE B N 1
ATOM 3736 C CA . ILE B 1 229 ? 13.898 -15.859 2.33 1 96.31 229 ILE B CA 1
ATOM 3737 C C . ILE B 1 229 ? 15.273 -15.461 1.794 1 96.31 229 ILE B C 1
ATOM 3739 O O . ILE B 1 229 ? 16.031 -14.758 2.469 1 96.31 229 ILE B O 1
ATOM 3743 N N . GLU B 1 230 ? 15.625 -15.891 0.591 1 96.56 230 GLU B N 1
ATOM 3744 C CA . GLU B 1 230 ? 16.875 -15.477 -0.021 1 96.56 230 GLU B CA 1
ATOM 3745 C C . GLU B 1 230 ? 16.906 -13.961 -0.247 1 96.56 230 GLU B C 1
ATOM 3747 O O . GLU B 1 230 ? 17.922 -13.312 0.021 1 96.56 230 GLU B O 1
ATOM 3752 N N . GLY B 1 231 ? 15.82 -13.406 -0.758 1 97.81 231 GLY B N 1
ATOM 3753 C CA . GLY B 1 231 ? 15.727 -11.969 -0.947 1 97.81 231 GLY B CA 1
ATOM 3754 C C . GLY B 1 231 ? 15.742 -11.195 0.357 1 97.81 231 GLY B C 1
ATOM 3755 O O . GLY B 1 231 ? 16.438 -10.18 0.479 1 97.81 231 GLY B O 1
ATOM 3756 N N . LEU B 1 232 ? 15 -11.68 1.362 1 98.06 232 LEU B N 1
ATOM 3757 C CA . LEU B 1 232 ? 14.961 -11.031 2.666 1 98.06 232 LEU B CA 1
ATOM 3758 C C . LEU B 1 232 ? 16.344 -10.984 3.295 1 98.06 232 LEU B C 1
ATOM 3760 O O . LEU B 1 232 ? 16.719 -9.992 3.926 1 98.06 232 LEU B O 1
ATOM 3764 N N . SER B 1 233 ? 17.047 -12.055 3.129 1 98.06 233 SER B N 1
ATOM 3765 C CA . SER B 1 233 ? 18.406 -12.125 3.666 1 98.06 233 SER B CA 1
ATOM 3766 C C . SER B 1 233 ? 19.281 -11.008 3.1 1 98.06 233 SER B C 1
ATOM 3768 O O . SER B 1 233 ? 20.094 -10.43 3.818 1 98.06 233 SER B O 1
ATOM 3770 N N . VAL B 1 234 ? 19.125 -10.688 1.852 1 98.5 234 VAL B N 1
ATOM 3771 C CA . VAL B 1 234 ? 19.875 -9.617 1.204 1 98.5 234 VAL B CA 1
ATOM 3772 C C . VAL B 1 234 ? 19.516 -8.273 1.833 1 98.5 234 VAL B C 1
ATOM 3774 O O . VAL B 1 234 ? 20.391 -7.473 2.152 1 98.5 234 VAL B O 1
ATOM 3777 N N . LEU B 1 235 ? 18.203 -8.008 2.027 1 98.62 235 LEU B N 1
ATOM 3778 C CA . LEU B 1 235 ? 17.75 -6.75 2.604 1 98.62 235 LEU B CA 1
ATOM 3779 C C . LEU B 1 235 ? 18.281 -6.574 4.02 1 98.62 235 LEU B C 1
ATOM 3781 O O . LEU B 1 235 ? 18.688 -5.477 4.406 1 98.62 235 LEU B O 1
ATOM 3785 N N . GLU B 1 236 ? 18.281 -7.711 4.762 1 97.94 236 GLU B N 1
ATOM 3786 C CA . GLU B 1 236 ? 18.828 -7.672 6.113 1 97.94 236 GLU B CA 1
ATOM 3787 C C . GLU B 1 236 ? 20.328 -7.395 6.098 1 97.94 236 GLU B C 1
ATOM 3789 O O . GLU B 1 236 ? 20.828 -6.559 6.855 1 97.94 236 GLU B O 1
ATOM 3794 N N . LYS B 1 237 ? 21.031 -8.07 5.25 1 98.19 237 LYS B N 1
ATOM 3795 C CA . LYS B 1 237 ? 22.484 -7.906 5.137 1 98.19 237 LYS B CA 1
ATOM 3796 C C . LYS B 1 237 ? 22.844 -6.473 4.75 1 98.19 237 LYS B C 1
ATOM 3798 O O . LYS B 1 237 ? 23.859 -5.941 5.199 1 98.19 237 LYS B O 1
ATOM 3803 N N . LYS B 1 238 ? 22.031 -5.859 3.932 1 98.31 238 LYS B N 1
ATOM 3804 C CA . LYS B 1 238 ? 22.297 -4.508 3.439 1 98.31 238 LYS B CA 1
ATOM 3805 C C . LYS B 1 238 ? 21.781 -3.457 4.414 1 98.31 238 LYS B C 1
ATOM 3807 O O . LYS B 1 238 ? 21.922 -2.256 4.172 1 98.31 238 LYS B O 1
ATOM 3812 N N . GLY B 1 239 ? 21.141 -3.842 5.492 1 98.25 239 GLY B N 1
ATOM 3813 C CA . GLY B 1 239 ? 20.719 -2.941 6.551 1 98.25 239 GLY B CA 1
ATOM 3814 C C . GLY B 1 239 ? 19.547 -2.057 6.152 1 98.25 239 GLY B C 1
ATOM 3815 O O . GLY B 1 239 ? 19.516 -0.875 6.504 1 98.25 239 GLY B O 1
ATOM 3816 N N . VAL B 1 240 ? 18.594 -2.572 5.414 1 98.56 240 VAL B N 1
ATOM 3817 C CA . VAL B 1 240 ? 17.5 -1.782 4.855 1 98.56 240 VAL B CA 1
ATOM 3818 C C . VAL B 1 240 ? 16.609 -1.266 5.984 1 98.56 240 VAL B C 1
ATOM 3820 O O . VAL B 1 240 ? 16.172 -0.114 5.957 1 98.56 240 VAL B O 1
ATOM 3823 N N . ARG B 1 241 ? 16.359 -2.084 7.012 1 97.88 241 ARG B N 1
ATOM 3824 C CA . ARG B 1 241 ? 15.555 -1.644 8.148 1 97.88 241 ARG B CA 1
ATOM 3825 C C . ARG B 1 241 ? 16.172 -0.416 8.812 1 97.88 241 ARG B C 1
ATOM 3827 O O . ARG B 1 241 ? 15.484 0.578 9.055 1 97.88 241 ARG B O 1
ATOM 3834 N N . GLY B 1 242 ? 17.453 -0.5 9.047 1 98.38 242 GLY B N 1
ATOM 3835 C CA . GLY B 1 242 ? 18.156 0.625 9.641 1 98.38 242 GLY B CA 1
ATOM 3836 C C . GLY B 1 242 ? 18.141 1.867 8.766 1 98.38 242 GLY B C 1
ATOM 3837 O O . GLY B 1 242 ? 18.047 2.986 9.273 1 98.38 242 GLY B O 1
ATOM 3838 N N . ALA B 1 243 ? 18.266 1.695 7.445 1 98.75 243 ALA B N 1
ATOM 3839 C CA . ALA B 1 243 ? 18.219 2.812 6.504 1 98.75 243 ALA B CA 1
ATOM 3840 C C . ALA B 1 243 ? 16.891 3.559 6.59 1 98.75 243 ALA B C 1
ATOM 3842 O O . ALA B 1 243 ? 16.875 4.793 6.621 1 98.75 243 ALA B O 1
ATOM 3843 N N . PHE B 1 244 ? 15.773 2.83 6.66 1 98.75 244 PHE B N 1
ATOM 3844 C CA . PHE B 1 244 ? 14.461 3.457 6.77 1 98.75 244 PHE B CA 1
ATOM 3845 C C . PHE B 1 244 ? 14.328 4.199 8.094 1 98.75 244 PHE B C 1
ATOM 3847 O O . PHE B 1 244 ? 13.82 5.324 8.133 1 98.75 244 PHE B O 1
ATOM 3854 N N . ILE B 1 245 ? 14.742 3.57 9.195 1 98.62 245 ILE B N 1
ATOM 3855 C CA . ILE B 1 245 ? 14.633 4.199 10.508 1 98.62 245 ILE B CA 1
ATOM 3856 C C . ILE B 1 245 ? 15.453 5.492 10.523 1 98.62 245 ILE B C 1
ATOM 3858 O O . ILE B 1 245 ? 14.977 6.523 11 1 98.62 245 ILE B O 1
ATOM 3862 N N . LYS B 1 246 ? 16.656 5.453 9.969 1 98.56 246 LYS B N 1
ATOM 3863 C CA . LYS B 1 246 ? 17.484 6.648 9.906 1 98.56 246 LYS B CA 1
ATOM 3864 C C . LYS B 1 246 ? 16.859 7.711 9.016 1 98.56 246 LYS B C 1
ATOM 3866 O O . LYS B 1 246 ? 16.891 8.898 9.336 1 98.56 246 LYS B O 1
ATOM 3871 N N . ALA B 1 247 ? 16.344 7.305 7.848 1 98.62 247 ALA B N 1
ATOM 3872 C CA . ALA B 1 247 ? 15.688 8.234 6.938 1 98.62 247 ALA B CA 1
ATOM 3873 C C . ALA B 1 247 ? 14.539 8.961 7.637 1 98.62 247 ALA B C 1
ATOM 3875 O O . ALA B 1 247 ? 14.406 10.18 7.527 1 98.62 247 ALA B O 1
ATOM 3876 N N . CYS B 1 248 ? 13.711 8.188 8.375 1 98.31 248 CYS B N 1
ATOM 3877 C CA . CYS B 1 248 ? 12.602 8.766 9.125 1 98.31 248 CYS B CA 1
ATOM 3878 C C . CYS B 1 248 ? 13.102 9.742 10.18 1 98.31 248 CYS B C 1
ATOM 3880 O O . CYS B 1 248 ? 12.531 10.828 10.344 1 98.31 248 CYS B O 1
ATOM 3882 N N . HIS B 1 249 ? 14.18 9.359 10.852 1 98.06 249 HIS B N 1
ATOM 3883 C CA . HIS B 1 249 ? 14.758 10.227 11.875 1 98.06 249 HIS B CA 1
ATOM 3884 C C . HIS B 1 249 ? 15.195 11.562 11.289 1 98.06 249 HIS B C 1
ATOM 3886 O O . HIS B 1 249 ? 14.914 12.617 11.859 1 98.06 249 HIS B O 1
ATOM 3892 N N . GLU B 1 250 ? 15.859 11.547 10.18 1 97.44 250 GLU B N 1
ATOM 3893 C CA . GLU B 1 250 ? 16.328 12.773 9.555 1 97.44 250 GLU B CA 1
ATOM 3894 C C . GLU B 1 250 ? 15.172 13.641 9.07 1 97.44 250 GLU B C 1
ATOM 3896 O O . GLU B 1 250 ? 15.25 14.867 9.102 1 97.44 250 GLU B O 1
ATOM 3901 N N . SER B 1 251 ? 14.102 13.016 8.586 1 96.56 251 SER B N 1
ATOM 3902 C CA . SER B 1 251 ? 12.914 13.766 8.188 1 96.56 251 SER B CA 1
ATOM 3903 C C . SER B 1 251 ? 12.273 14.461 9.391 1 96.56 251 SER B C 1
ATOM 3905 O O . SER B 1 251 ? 11.945 15.648 9.32 1 96.56 251 SER B O 1
ATOM 3907 N N . VAL B 1 252 ? 12.109 13.711 10.484 1 96.31 252 VAL B N 1
ATOM 3908 C CA . VAL B 1 252 ? 11.477 14.266 11.672 1 96.31 252 VAL B CA 1
ATOM 3909 C C . VAL B 1 252 ? 12.344 15.375 12.258 1 96.31 252 VAL B C 1
ATOM 3911 O O . VAL B 1 252 ? 11.836 16.391 12.727 1 96.31 252 VAL B O 1
ATOM 3914 N N . LYS B 1 253 ? 13.664 15.172 12.289 1 95.12 253 LYS B N 1
ATOM 3915 C CA . LYS B 1 253 ? 14.602 16.172 12.797 1 95.12 253 LYS B CA 1
ATOM 3916 C C . LYS B 1 253 ? 14.414 17.5 12.094 1 95.12 253 LYS B C 1
ATOM 3918 O O . LYS B 1 253 ? 14.508 18.562 12.719 1 95.12 253 LYS B O 1
ATOM 3923 N N . LYS B 1 254 ? 14.164 17.5 10.812 1 90.75 254 LYS B N 1
ATOM 3924 C CA . LYS B 1 254 ? 13.945 18.719 10.023 1 90.75 254 LYS B CA 1
ATOM 3925 C C . LYS B 1 254 ? 12.695 19.453 10.484 1 90.75 254 LYS B C 1
ATOM 3927 O O . LYS B 1 254 ? 12.617 20.672 10.391 1 90.75 254 LYS B O 1
ATOM 3932 N N . MET B 1 255 ? 11.648 18.75 11.008 1 86.94 255 MET B N 1
ATOM 3933 C CA . MET B 1 255 ? 10.406 19.344 11.484 1 86.94 255 MET B CA 1
ATOM 3934 C C . MET B 1 255 ? 10.625 20.094 12.789 1 86.94 255 MET B C 1
ATOM 3936 O O . MET B 1 255 ? 9.867 21.016 13.125 1 86.94 255 MET B O 1
ATOM 3940 N N . ARG B 1 256 ? 11.648 19.734 13.492 1 81.69 256 ARG B N 1
ATOM 3941 C CA . ARG B 1 256 ? 11.867 20.281 14.828 1 81.69 256 ARG B CA 1
ATOM 3942 C C . ARG B 1 256 ? 12.852 21.453 14.789 1 81.69 256 ARG B C 1
ATOM 3944 O O . ARG B 1 256 ? 13.117 22.078 15.812 1 81.69 256 ARG B O 1
ATOM 3951 N N . LEU B 1 257 ? 13.445 21.703 13.617 1 73.19 257 LEU B N 1
ATOM 3952 C CA . LEU B 1 257 ? 14.352 22.828 13.469 1 73.19 257 LEU B CA 1
ATOM 3953 C C . LEU B 1 257 ? 13.586 24.109 13.125 1 73.19 257 LEU B C 1
ATOM 3955 O O . LEU B 1 257 ? 12.508 24.047 12.531 1 73.19 257 LEU B O 1
#

Solvent-accessible surface area (backbone atoms only — not comparable to full-atom values): 25144 Å² total; per-residue (Å²): 126,50,40,37,34,35,36,32,72,41,72,61,39,49,19,35,46,67,28,18,42,76,66,48,54,76,62,24,48,43,33,37,31,52,95,53,66,80,71,43,50,62,54,32,60,74,69,69,53,87,55,45,77,43,83,52,91,82,48,39,79,36,58,69,18,37,36,38,41,38,48,64,51,83,51,50,82,72,54,50,63,43,67,44,20,51,28,36,40,32,53,32,71,63,63,50,69,68,59,44,58,73,53,46,55,52,48,25,40,32,43,37,36,61,33,70,30,8,40,72,29,28,11,17,21,34,28,24,75,50,60,86,56,84,79,66,53,58,66,59,48,48,57,49,45,48,19,18,48,70,45,79,45,93,41,67,65,38,29,49,23,35,34,24,22,21,44,36,32,48,42,54,49,22,50,51,51,48,21,33,25,48,27,12,35,75,52,60,33,54,68,68,61,18,43,52,29,32,40,32,25,39,43,18,41,26,58,49,46,75,76,40,58,42,70,58,52,32,60,74,67,46,48,92,93,34,34,41,50,49,15,50,50,41,32,58,74,60,39,44,51,59,34,49,27,50,14,26,48,46,18,30,54,51,37,75,101,125,50,39,37,33,34,36,32,72,41,70,61,39,49,19,35,46,67,28,17,42,75,65,47,54,76,63,25,47,42,34,37,30,54,95,53,63,81,73,41,52,61,53,32,60,74,68,69,51,86,58,44,78,45,81,52,93,80,46,40,80,36,58,68,18,37,35,36,41,37,48,65,51,83,51,50,83,72,54,51,62,44,70,42,20,49,28,36,40,32,52,32,72,62,63,50,68,67,60,44,60,73,54,47,56,53,48,24,40,32,44,36,36,61,34,69,30,8,40,70,30,28,10,18,21,32,29,24,75,50,61,86,53,84,82,64,53,59,66,58,49,48,57,49,45,50,18,16,48,70,45,80,46,93,40,67,66,37,30,48,22,36,34,25,21,22,45,36,32,47,40,54,49,22,50,51,50,49,22,33,24,51,28,11,35,73,54,61,33,54,67,68,62,18,41,52,29,32,39,32,26,39,43,17,41,27,57,47,46,73,78,40,58,42,71,57,53,32,58,73,69,46,52,92,93,34,33,42,50,48,14,50,49,41,32,60,73,60,40,45,52,59,36,49,27,50,14,26,49,45,18,30,53,51,37,74,103

pLDDT: mean 94.29, std 6.71, range [55.06, 98.81]

Sequence (514 aa):
MEILQFIGYGNMAQAILEGSHEILSKRFILEITGRNPEKIAPFLQEKNIQAQIVPYKDAIDIHQKFVFLLFKPYNLKDFNYQGQAKSVLSALAGVNFEALSNAINSLHYLKCMPNIASKFALSSTAVCEKSVAPSISEKALNIIESFGNCVRVGNEEQVDSSVATNGSALAFLSLVASSLKDAGIREGLNAKDSLELVKMSFKGFAKLLEKERPEMIIEQICTPKGATIEGLSVLEKKGVRGAFIKACHESVKKMRLMEILQFIGYGNMAQAILEGSHEILSKRFILEITGRNPEKIAPFLQEKNIQAQIVPYKDAIDIHQKFVFLLFKPYNLKDFNYQGQAKSVLSALAGVNFEALSNAINSLHYLKCMPNIASKFALSSTAVCEKSVAPSISEKALNIIESFGNCVRVGNEEQVDSSVATNGSALAFLSLVASSLKDAGIREGLNAKDSLELVKMSFKGFAKLLEKERPEMIIEQICTPKGATIEGLSVLEKKGVRGAFIKACHESVKKMRL

InterPro domains:
  IPR000304 Pyrroline-5-carboxylate reductase-like [MF_01925] (2-257)
  IPR000304 Pyrroline-5-carboxylate reductase-like [PIRSF000193] (1-256)
  IPR000304 Pyrroline-5-carboxylate reductase-like [TIGR00112] (4-256)
  IPR008927 6-phosphogluconate dehydrogenase-like, C-terminal domain superfamily [SSF48179] (155-255)
  IPR028939 Pyrroline-5-carboxylate reductase, catalytic, N-terminal [PF03807] (4-94)
  IPR029036 Pyrroline-5-carboxylate reductase, dimerisation domain [PF14748] (156-255)
  IPR036291 NAD(P)-binding domain superfamily [SSF51735] (6-153)
  IPR053790 Pyrroline-5-carboxylate reductase-like conserved site [PS00521] (214-236)

Radius of gyration: 26.21 Å; Cα contacts (8 Å, |Δi|>4): 1139; chains: 2; bounding box: 48×89×55 Å